Protein AF-V2Y807-F1 (afdb_monomer)

Radius of gyration: 29.98 Å; Cα contacts (8 Å, |Δi|>4): 1123; chains: 1; bounding box: 80×69×107 Å

Organism: NCBI:txid592026

Foldseek 3Di:
DDDFQVCCQVPPDAQAWDWDADPVRAIFIWGWHAFDKDFDPLFLVLLLQVQVLLQLVLQVVLPFAAVQFDSDSPAGFEGEITHPPPPPDDGIDIFGPPQWKAFPPQQWIDGDPGPVRDDQADPPPRPGGIHDLQKKFADLQGDIGGFDADDDPPWPTWGHDCVVDVFWIWTDDPPDIDTDGTWDQGPPPRHITDMDGSNDCQRKFFDKDKAFGLNDPLLSLLVVLDLLSLLLLVLVVLVVADPVNVVVCSVVVCVLSDPCLDLVNQLVVQLVVLVVCCVVVVDDPVCSVVSSVVSSVVVVVPSRHSVSSNVSSCVLCVVVCVVPVVVVSVLSVVLSSLSSRVVCQVCAPHPVQKDWLVLLLVLQCVVVVDVDPVLLVVLCVLQQFPTKMKGAFTKMKMWGFFIWHNDDAQNPDPHHRHTGGADADPVDRHTYIYIDIAG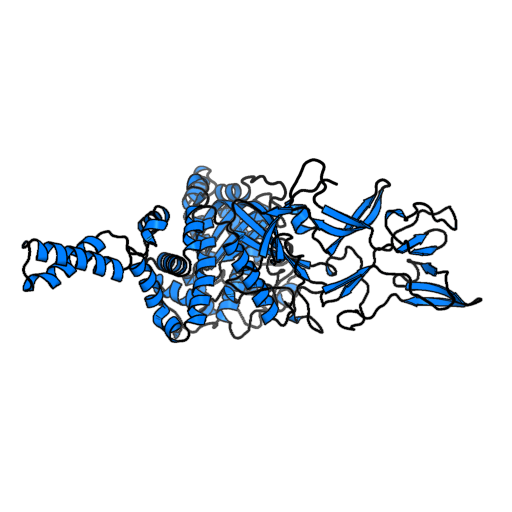WMKMKTQGHLLLLLVQCCVLVVDDPVLDFDSVDPSRSLSSLSVLARVSSDHLHDQDDPVSSSNLLLVQLLLLLLLLLLCLLCVQLVHHSQQKAWDASSSRSMIMIIGNPSPRDYPCSNVVSSNHPVSVSSVCSLPVQQDFPPPPVLVPDPQSDDPRHRDTDCSRYSSSPPSYHSLQADQDPPPPSSRHHSSRD

Solvent-accessible surface area (backbone atoms only — not comparable to full-atom values): 34675 Å² total; per-residue (Å²): 136,91,76,56,70,60,56,35,62,77,70,62,44,68,78,32,46,42,72,48,65,47,101,85,68,46,78,43,43,24,29,25,71,44,69,43,62,35,77,56,76,96,66,58,61,70,64,54,45,53,53,48,46,49,55,53,51,48,43,38,74,50,57,22,39,49,89,72,62,57,79,54,84,87,77,59,37,64,42,56,22,25,75,50,76,48,88,96,50,76,36,72,42,64,44,62,36,35,49,25,29,28,19,82,73,78,20,42,43,47,73,47,92,48,62,88,68,60,62,65,53,28,89,84,80,67,74,29,57,47,41,65,46,59,37,21,36,48,31,40,65,49,51,67,46,58,51,69,83,81,89,50,93,98,57,92,60,41,31,42,46,67,89,83,44,75,61,36,36,34,34,68,63,88,90,45,80,45,82,46,71,67,71,50,61,38,89,87,80,61,47,78,32,56,71,43,52,39,72,39,67,44,53,50,42,76,42,64,47,75,45,63,48,66,80,48,72,44,61,46,56,40,53,70,62,39,69,60,40,30,30,34,52,47,16,35,76,65,63,70,38,51,72,69,58,48,48,54,42,50,78,36,47,71,64,44,72,31,76,67,50,36,70,72,39,35,45,51,52,21,43,53,51,38,53,48,36,41,74,69,68,78,48,53,81,93,44,40,67,60,44,25,54,48,44,33,46,61,62,55,68,53,90,55,52,54,60,62,34,31,47,48,32,49,63,76,43,41,64,53,39,71,75,36,56,69,60,36,52,53,48,44,52,50,54,26,52,54,50,51,43,53,50,46,54,76,60,20,80,49,78,88,31,51,44,46,52,65,58,28,47,54,46,20,44,75,71,64,76,42,94,55,72,59,67,47,51,56,49,23,65,44,68,34,43,68,44,49,34,26,26,33,64,41,42,37,35,39,29,34,48,32,30,24,15,70,54,90,36,29,74,80,41,98,58,59,25,20,50,36,53,42,64,58,42,96,91,43,97,20,29,34,19,44,40,37,83,41,68,22,36,28,39,42,35,34,41,32,62,66,57,50,54,53,48,35,39,76,59,64,71,42,56,81,88,72,55,58,55,85,89,37,68,59,45,43,54,52,49,36,65,74,58,29,62,56,82,75,66,56,74,48,77,76,75,56,78,90,42,51,62,32,44,53,54,46,21,33,54,50,31,48,48,33,42,49,39,50,47,43,17,74,67,34,76,44,58,44,73,33,30,31,66,48,75,40,63,59,73,40,28,40,34,41,30,49,57,57,93,83,74,61,71,81,54,38,63,50,49,31,43,39,66,42,40,62,59,49,55,54,45,41,69,56,63,62,70,64,45,92,53,60,63,66,31,57,77,35,98,47,32,58,40,81,76,59,54,48,70,45,64,90,21,34,86,43,64,77,52,74,39,26,47,51,42,47,36,58,46,97,77,45,91,79,67,44,70,4,58,53,72,109

Mean predicted aligned error: 9.25 Å

Secondary structure (DSSP, 8-state):
----HHHHHHH--TT-EEEEE-TTS-EEEEEEEEE-EEEPPSS-HHHHHHHHHHHHHHHHHTT-B-TT----TTT--EEEEEE---TTS-SEEEEE---EEE-TTT-BEEE-SSGGG--SB-TTTSSSBPEE--EEEE-TTS-EEE------TT----B--TTT-TTEEEEEETTEEEEEE--EE-TTT-PEEPPEETT-GGG-EEEEEEEE---SHHHHHHHTT-HHHHHHHHHHHTTSS-HHHHHHHHHTHHHHTSTTSSHHHHHHHHHHHHHHHHHTTSS-GGGHHHHHHHHHHHHHSSS--THHHHHHHHHHTHHHHHH-HHHHHHHHHHHHHHHHHHHHHHTTTSGGGEEEHHHHHHHHHHHTS-S-THHHHHHHHHHTEEEEEEEEEEEEEEEEEEEESS-S-GGG-SS--B-EEPPBPTTSSSEEEEEEEEEEEEEEEEE-HHHHHHHHHHTTSS-GGGPPPTT-HHHHHHHHHHH--GGG--SSSPPPGGGHHHHHHHHHHHHHHHHHHHHHHHHHSS-GGGEEEEEETTTTEEEEEE--TTS---SHHHHHHHHHHHHHHHHHHHHTT--TTTTTTTTSTT---TTTT---TTT-TTTT-S--GGGTS--TT-TT-PPPGGG-

Sequence (632 aa):
MKRSKSQAVYKILPGMWISDKDSHGNNVTAQVTSWNYKPMEGIYANFIESEIKRQVRLFSMHGGDIGDYNLDDEKGGFSVVESACRPGIPDIIAELSPLMYYCPECHRATQFQNGKAVLQTCPICKKGRLKQLQLVYPCECGYASPIFIPKVRGVNEYYYYPVEKQYGVFYYQGKNRVFKEFGIKCPNCGQMVQRDSASAGSNYKAFTANVINLISPELGAFYQKGEPARKIMISKWFGRVSEDNFTKILENIDSAFSKKTTKSAIESEAEKQAKQLLAAGLINEDQLEATIASLSKSSSDNDSSIEQYVNACDELFAKEKNDSEEEYILWVNNFAFNLMQYETVKKSRGAKSIISLKEAIDKQMAVGFIDDESEIYDLHEKLGIANMQASCDVEIIGCSYGYTRKLTDPHNAKKSLKLVAYDKDGDSDKNLAFGTKLETEGILFDIDRVKILKWLVANKIITEEQLPDLDDEEAIKKWFARNVHGDRISTFGEISEDDLIMRNVFMFLHSFSHALIKTAGEMSGLSSNSITELIFVDTCSIFIYSQSNQGQVLGSLSGMVESVYARFLKRIYVDNRECVFDPICVDRDDSVCQGCLVIADSSCKFFNMNLGRKYLYSLELDAENRIGFWEM

Structure (mmCIF, N/CA/C/O backbone):
data_AF-V2Y807-F1
#
_entry.id   AF-V2Y807-F1
#
loop_
_atom_site.group_PDB
_atom_site.id
_atom_site.type_symbol
_atom_site.label_atom_id
_atom_site.label_alt_id
_atom_site.label_comp_id
_atom_site.label_asym_id
_atom_site.label_entity_id
_atom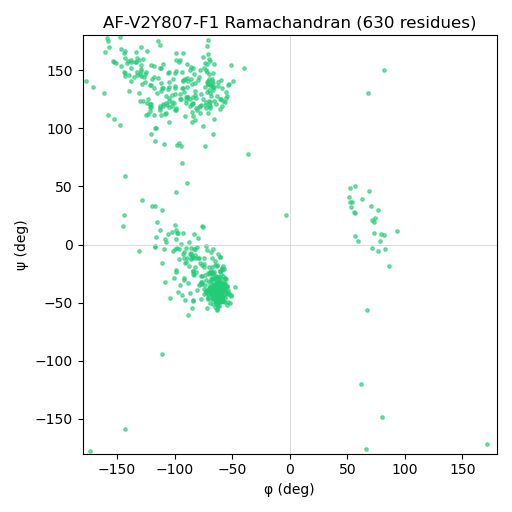_site.label_seq_id
_atom_site.pdbx_PDB_ins_code
_atom_site.Cartn_x
_atom_site.Cartn_y
_atom_site.Cartn_z
_atom_site.occupancy
_atom_site.B_iso_or_equiv
_atom_site.auth_seq_id
_atom_site.auth_comp_id
_atom_site.auth_asym_id
_atom_site.auth_atom_id
_atom_site.pdbx_PDB_model_num
ATOM 1 N N . MET A 1 1 ? 5.439 15.707 -24.205 1.00 69.38 1 MET A N 1
ATOM 2 C CA . MET A 1 1 ? 4.105 15.065 -24.313 1.00 69.38 1 MET A CA 1
ATOM 3 C C . MET A 1 1 ? 3.332 15.358 -23.040 1.00 69.38 1 MET A C 1
ATOM 5 O O . MET A 1 1 ? 3.974 15.472 -22.005 1.00 69.38 1 MET A O 1
ATOM 9 N N . LYS A 1 2 ? 2.005 15.524 -23.096 1.00 77.94 2 LYS A N 1
ATOM 10 C CA . LYS A 1 2 ? 1.189 15.763 -21.893 1.00 77.94 2 LYS A CA 1
ATOM 11 C C . LYS A 1 2 ? 0.723 14.427 -21.303 1.00 77.94 2 LYS A C 1
ATOM 13 O O . LYS A 1 2 ? 0.305 13.545 -22.051 1.00 77.94 2 LYS A O 1
ATOM 18 N N . ARG A 1 3 ? 0.819 14.283 -19.983 1.00 80.94 3 ARG A N 1
ATOM 19 C CA . ARG A 1 3 ? 0.367 13.128 -19.186 1.00 80.94 3 ARG A CA 1
ATOM 20 C C . ARG A 1 3 ? -0.312 13.662 -17.921 1.00 80.94 3 ARG A C 1
ATOM 22 O O . ARG A 1 3 ? -0.046 14.805 -17.550 1.00 80.94 3 ARG A O 1
ATOM 29 N N . SER A 1 4 ? -1.182 12.876 -17.286 1.00 81.50 4 SER A N 1
ATOM 30 C CA . SER A 1 4 ? -1.719 13.261 -15.972 1.00 81.50 4 SER A CA 1
ATOM 31 C C . SER A 1 4 ? -0.655 13.093 -14.881 1.00 81.50 4 SER A C 1
ATOM 33 O O . SER A 1 4 ? 0.275 12.297 -15.040 1.00 81.50 4 SER A O 1
ATOM 35 N N . LYS A 1 5 ? -0.793 13.824 -13.765 1.00 80.50 5 LYS A N 1
ATOM 36 C CA . LYS A 1 5 ? 0.128 13.724 -12.619 1.00 80.50 5 LYS A CA 1
ATOM 37 C C . LYS A 1 5 ? 0.223 12.289 -12.095 1.00 80.50 5 LYS A C 1
ATOM 39 O O . LYS A 1 5 ? 1.319 11.764 -11.933 1.00 80.50 5 LYS A O 1
ATOM 44 N N . SER A 1 6 ? -0.918 11.625 -11.923 1.00 76.25 6 SER A N 1
ATOM 45 C CA . SER A 1 6 ? -0.975 10.240 -11.445 1.00 76.25 6 SER A CA 1
ATOM 46 C C . SER A 1 6 ? -0.278 9.286 -12.419 1.00 76.25 6 SER A C 1
ATOM 48 O O . SER A 1 6 ? 0.553 8.483 -12.009 1.00 76.25 6 SER A O 1
ATOM 50 N N . GLN A 1 7 ? -0.512 9.421 -13.732 1.00 77.56 7 GLN A N 1
ATOM 51 C CA . GLN A 1 7 ? 0.200 8.612 -14.733 1.00 77.56 7 GLN A CA 1
ATOM 52 C C . GLN A 1 7 ? 1.717 8.812 -14.681 1.00 77.56 7 GLN A C 1
ATOM 54 O O . GLN A 1 7 ? 2.456 7.853 -14.897 1.00 77.56 7 GLN A O 1
ATOM 59 N N . ALA A 1 8 ? 2.179 10.036 -14.418 1.00 83.12 8 ALA A N 1
ATOM 60 C CA . ALA A 1 8 ? 3.599 10.320 -14.280 1.00 83.12 8 ALA A CA 1
ATOM 61 C C . ALA A 1 8 ? 4.195 9.572 -13.077 1.00 83.12 8 ALA A C 1
ATOM 63 O O . ALA A 1 8 ? 5.167 8.840 -13.258 1.00 83.12 8 ALA A O 1
ATOM 64 N N . VAL A 1 9 ? 3.574 9.676 -11.896 1.00 81.00 9 VAL A N 1
ATOM 65 C CA . VAL A 1 9 ? 4.063 9.024 -10.666 1.00 81.00 9 VAL A CA 1
ATOM 66 C C . VAL A 1 9 ? 4.039 7.499 -10.785 1.00 81.00 9 VAL A C 1
ATOM 68 O O . VAL A 1 9 ? 4.963 6.850 -10.320 1.00 81.00 9 VAL A O 1
ATOM 71 N N . TYR A 1 10 ? 3.056 6.906 -11.470 1.00 74.75 10 TYR A N 1
ATOM 72 C CA . TYR A 1 10 ? 2.983 5.443 -11.601 1.00 74.75 10 TYR A CA 1
ATOM 73 C C . TYR A 1 10 ? 3.829 4.849 -12.736 1.00 74.75 10 TYR A C 1
ATOM 75 O O . TYR A 1 10 ? 4.154 3.664 -12.690 1.00 74.75 10 TYR A O 1
ATOM 83 N N . LYS A 1 11 ? 4.134 5.607 -13.801 1.00 80.75 11 LYS A N 1
ATOM 84 C CA . LYS A 1 11 ? 4.708 5.030 -15.038 1.00 80.75 11 LYS A CA 1
ATOM 85 C C . LYS A 1 11 ? 5.938 5.743 -15.589 1.00 80.75 11 LYS A C 1
ATOM 87 O O . LYS A 1 11 ? 6.469 5.292 -16.602 1.00 80.75 11 LYS A O 1
ATOM 92 N N . ILE A 1 12 ? 6.348 6.876 -15.020 1.00 89.19 12 ILE A N 1
ATOM 93 C CA . ILE A 1 12 ? 7.383 7.732 -15.615 1.00 89.19 12 ILE A CA 1
ATOM 94 C C . ILE A 1 12 ? 8.274 8.341 -14.524 1.00 89.19 12 ILE A C 1
ATOM 96 O O . ILE A 1 12 ? 8.387 9.555 -14.400 1.00 89.19 12 ILE A O 1
ATOM 100 N N . LEU A 1 13 ? 8.920 7.491 -13.730 1.00 92.31 13 LEU A N 1
ATOM 101 C CA . LEU A 1 13 ? 9.782 7.900 -12.615 1.00 92.31 13 LEU A CA 1
ATOM 102 C C . LEU A 1 13 ? 11.271 7.938 -13.012 1.00 92.31 13 LEU A C 1
ATOM 104 O O . LEU A 1 13 ? 11.667 7.240 -13.952 1.00 92.31 13 LEU A O 1
ATOM 108 N N . PRO A 1 14 ? 12.120 8.710 -12.307 1.00 92.81 14 PRO A N 1
ATOM 109 C CA . PRO A 1 14 ? 13.562 8.735 -12.558 1.00 92.81 14 PRO A CA 1
ATOM 110 C C . PRO A 1 14 ? 14.208 7.340 -12.539 1.00 92.81 14 PRO A C 1
ATOM 112 O O . PRO A 1 14 ? 13.883 6.487 -11.708 1.00 92.81 14 PRO A O 1
ATOM 115 N N . GLY A 1 15 ? 15.119 7.096 -13.485 1.00 91.06 15 GLY A N 1
ATOM 116 C CA . GLY A 1 15 ? 15.817 5.816 -13.654 1.00 91.06 15 GLY A CA 1
ATOM 117 C C . GLY A 1 15 ? 15.048 4.748 -14.448 1.00 91.06 15 GLY A C 1
ATOM 118 O O . GLY A 1 15 ? 15.614 3.678 -14.719 1.00 91.06 15 GLY A O 1
ATOM 119 N N . MET A 1 16 ? 13.799 5.022 -14.843 1.00 93.25 16 MET A N 1
ATOM 120 C CA . MET A 1 16 ? 12.967 4.139 -15.667 1.00 93.25 16 MET A CA 1
ATOM 121 C C . MET A 1 16 ? 13.231 4.347 -17.163 1.00 93.25 16 MET A C 1
ATOM 123 O O . MET A 1 16 ? 13.407 5.475 -17.624 1.00 93.25 16 MET A O 1
ATOM 127 N N . TRP A 1 17 ? 13.208 3.265 -17.945 1.00 93.62 17 TRP A N 1
ATOM 128 C CA . TRP A 1 17 ? 13.125 3.351 -19.404 1.00 93.62 17 TRP A CA 1
ATOM 129 C C . TRP A 1 17 ? 11.662 3.357 -19.835 1.00 93.62 17 TRP A C 1
ATOM 131 O O . TRP A 1 17 ? 10.915 2.417 -19.569 1.00 93.62 17 TRP A O 1
ATOM 141 N N . ILE A 1 18 ? 11.266 4.409 -20.536 1.00 91.50 18 ILE A N 1
ATOM 142 C CA . ILE A 1 18 ? 9.943 4.557 -21.133 1.00 91.50 18 ILE A CA 1
ATOM 143 C C . ILE A 1 18 ? 10.035 4.357 -22.637 1.00 91.50 18 ILE A C 1
ATOM 145 O O . ILE A 1 18 ? 11.045 4.686 -23.256 1.00 91.50 18 ILE A O 1
ATOM 149 N N . SER A 1 19 ? 8.978 3.815 -23.233 1.00 88.06 19 SER A N 1
ATOM 150 C CA . SER A 1 19 ? 8.862 3.697 -24.685 1.00 88.06 19 SER A CA 1
ATOM 151 C C . SER A 1 19 ? 7.675 4.504 -25.176 1.00 88.06 19 SER A C 1
ATOM 153 O O . SER A 1 19 ? 6.594 4.438 -24.596 1.00 88.06 19 SER A O 1
ATOM 155 N N . ASP A 1 20 ? 7.885 5.258 -26.246 1.00 84.75 20 ASP A N 1
ATOM 156 C CA . ASP A 1 20 ? 6.850 6.047 -26.906 1.00 84.75 20 ASP A CA 1
ATOM 157 C C . ASP A 1 20 ? 7.120 6.111 -28.414 1.00 84.75 20 ASP A C 1
ATOM 159 O O . ASP A 1 20 ? 8.103 5.548 -28.903 1.00 84.75 20 ASP A O 1
ATOM 163 N N . LYS A 1 21 ? 6.248 6.776 -29.170 1.00 83.50 21 LYS A N 1
ATOM 164 C CA . LYS A 1 21 ? 6.464 7.022 -30.595 1.00 83.50 21 LYS A CA 1
ATOM 165 C C . LYS A 1 21 ? 7.144 8.366 -30.825 1.00 83.50 21 LYS A C 1
ATOM 167 O O . LYS A 1 21 ? 6.746 9.379 -30.253 1.00 83.50 21 LYS A O 1
ATOM 172 N N . ASP A 1 22 ? 8.154 8.388 -31.690 1.00 77.94 22 ASP A N 1
ATOM 173 C CA . ASP A 1 22 ? 8.722 9.644 -32.181 1.00 77.94 22 ASP A CA 1
ATOM 174 C C . ASP A 1 22 ? 7.752 10.373 -33.134 1.00 77.94 22 ASP A C 1
ATOM 176 O O . ASP A 1 22 ? 6.687 9.865 -33.497 1.00 77.94 22 ASP A O 1
ATOM 180 N N . SER A 1 23 ? 8.131 11.574 -33.582 1.00 73.06 23 SER A N 1
ATOM 181 C CA . SER A 1 23 ? 7.349 12.377 -34.537 1.00 73.06 23 SER A CA 1
ATOM 182 C C . SER A 1 23 ? 7.114 11.699 -35.894 1.00 73.06 23 SER A C 1
ATOM 184 O O . SER A 1 23 ? 6.304 12.180 -36.682 1.00 73.06 23 SER A O 1
ATOM 186 N N . HIS A 1 24 ? 7.794 10.586 -36.168 1.00 70.81 24 HIS A N 1
ATOM 187 C CA . HIS A 1 24 ? 7.682 9.802 -37.393 1.00 70.81 24 HIS A CA 1
ATOM 188 C C . HIS A 1 24 ? 6.952 8.466 -37.164 1.00 70.81 24 HIS A C 1
ATOM 190 O O . HIS A 1 24 ? 6.856 7.658 -38.090 1.00 70.81 24 HIS A O 1
ATOM 196 N N . GLY A 1 25 ? 6.430 8.232 -35.953 1.00 73.31 25 GLY A N 1
ATOM 197 C CA . GLY A 1 25 ? 5.676 7.039 -35.579 1.00 73.31 25 GLY A CA 1
ATOM 198 C C . GLY A 1 25 ? 6.527 5.818 -35.215 1.00 73.31 25 GLY A C 1
ATOM 199 O O . GLY A 1 25 ? 5.959 4.739 -35.031 1.00 73.31 25 GLY A O 1
ATOM 200 N N . ASN A 1 26 ? 7.854 5.951 -35.105 1.00 76.31 26 ASN A N 1
ATOM 201 C CA . ASN A 1 26 ? 8.734 4.856 -34.696 1.00 76.31 26 ASN A CA 1
ATOM 202 C C . ASN A 1 26 ? 8.707 4.687 -33.180 1.00 76.31 26 ASN A C 1
ATOM 204 O O . ASN A 1 26 ? 8.746 5.674 -32.453 1.00 76.31 26 ASN A O 1
ATOM 208 N N . ASN A 1 27 ? 8.738 3.443 -32.704 1.00 83.31 27 ASN A N 1
ATOM 209 C CA . ASN A 1 27 ? 8.919 3.178 -31.281 1.00 83.31 27 ASN A CA 1
ATOM 210 C C . ASN A 1 27 ? 10.347 3.544 -30.868 1.00 83.31 27 ASN A C 1
ATOM 212 O O . ASN A 1 27 ? 11.317 2.997 -31.398 1.00 83.31 27 ASN A O 1
ATOM 216 N N . VAL A 1 28 ? 10.455 4.441 -29.899 1.00 88.69 28 VAL A N 1
ATOM 217 C CA . VAL A 1 28 ? 11.705 4.928 -29.336 1.00 88.69 28 VAL A CA 1
ATOM 218 C C . VAL A 1 28 ? 11.645 4.799 -27.821 1.00 88.69 28 VAL A C 1
ATOM 220 O O . VAL A 1 28 ? 10.627 5.074 -27.192 1.00 88.69 28 VAL A O 1
ATOM 223 N N . THR A 1 29 ? 12.753 4.365 -27.240 1.00 92.88 29 THR A N 1
ATOM 224 C CA . THR A 1 29 ? 12.958 4.254 -25.805 1.00 92.88 29 THR A CA 1
ATOM 225 C C . THR A 1 29 ? 13.858 5.388 -25.326 1.00 92.88 29 THR A C 1
ATOM 227 O O . THR A 1 29 ? 14.891 5.693 -25.937 1.00 92.88 29 THR A O 1
ATOM 230 N N . ALA A 1 30 ? 13.461 6.000 -24.217 1.00 92.75 30 ALA A N 1
ATOM 231 C CA . ALA A 1 30 ? 14.226 6.998 -23.494 1.00 92.75 30 ALA A CA 1
ATOM 232 C C . ALA A 1 30 ? 14.302 6.615 -22.014 1.00 92.75 30 ALA A C 1
ATOM 234 O O . ALA A 1 30 ? 13.381 5.999 -21.482 1.00 92.75 30 ALA A O 1
ATOM 235 N N . GLN A 1 31 ? 15.390 6.982 -21.350 1.00 94.00 31 GLN A N 1
ATOM 236 C CA . GLN A 1 31 ? 15.526 6.848 -19.907 1.00 94.00 31 GLN A CA 1
ATOM 237 C C . GLN A 1 31 ? 15.147 8.170 -19.248 1.00 94.00 31 GLN A C 1
ATOM 239 O O . GLN A 1 31 ? 15.650 9.220 -19.646 1.00 94.00 31 GLN A O 1
ATOM 244 N N . VAL A 1 32 ? 14.265 8.123 -18.254 1.00 94.06 32 VAL A N 1
ATOM 245 C CA . VAL A 1 32 ? 13.906 9.292 -17.447 1.00 94.06 32 VAL A CA 1
ATOM 246 C C . VAL A 1 32 ? 15.098 9.647 -16.566 1.00 94.06 32 VAL A C 1
ATOM 248 O O . VAL A 1 32 ? 15.546 8.821 -15.768 1.00 94.06 32 VAL A O 1
ATOM 251 N N . THR A 1 33 ? 15.621 10.858 -16.726 1.00 91.69 33 THR A N 1
ATOM 252 C CA . THR A 1 33 ? 16.798 11.336 -15.994 1.00 91.69 33 THR A CA 1
ATOM 253 C C . THR A 1 33 ? 16.401 12.092 -14.741 1.00 91.69 33 THR A C 1
ATOM 255 O O . THR A 1 33 ? 16.998 11.878 -13.698 1.00 91.69 33 THR A O 1
ATOM 258 N N . SER A 1 34 ? 15.394 12.960 -14.830 1.00 89.88 34 SER A N 1
ATOM 259 C CA . SER A 1 34 ? 14.977 13.789 -13.702 1.00 89.88 34 SER A CA 1
ATOM 260 C C . SER A 1 34 ? 13.560 14.321 -13.871 1.00 89.88 34 SER A C 1
ATOM 262 O O . SER A 1 34 ? 12.969 14.282 -14.958 1.00 89.88 34 SER A O 1
ATOM 264 N N . TRP A 1 35 ? 13.020 14.821 -12.763 1.00 91.38 35 TRP A N 1
ATOM 265 C CA . TRP A 1 35 ? 11.766 15.556 -12.704 1.00 91.38 35 TRP A CA 1
ATOM 266 C C . TRP A 1 35 ? 12.020 17.002 -12.287 1.00 91.38 35 TRP A C 1
ATOM 268 O O . TRP A 1 35 ? 12.834 17.259 -11.406 1.00 91.38 35 TRP A O 1
ATOM 278 N N . ASN A 1 36 ? 11.265 17.935 -12.858 1.00 91.69 36 ASN A N 1
ATOM 279 C CA . ASN A 1 36 ? 11.035 19.233 -12.245 1.00 91.69 36 ASN A CA 1
ATOM 280 C C . ASN A 1 36 ? 9.875 19.095 -11.260 1.00 91.69 36 ASN A C 1
ATOM 282 O O . ASN A 1 36 ? 8.756 18.726 -11.630 1.00 91.69 36 ASN A O 1
ATOM 286 N N . TYR A 1 37 ? 10.154 19.398 -9.999 1.00 92.62 37 TYR A N 1
ATOM 287 C CA . TYR A 1 37 ? 9.235 19.167 -8.897 1.00 92.62 37 TYR A CA 1
ATOM 288 C C . TYR A 1 37 ? 9.057 20.420 -8.035 1.00 92.62 37 TYR A C 1
ATOM 290 O O . TYR A 1 37 ? 9.745 21.432 -8.200 1.00 92.62 37 TYR A O 1
ATOM 298 N N . LYS A 1 38 ? 8.083 20.357 -7.134 1.00 92.88 38 LYS A N 1
ATOM 299 C CA . LYS A 1 38 ? 7.888 21.299 -6.029 1.00 92.88 38 LYS A CA 1
ATOM 300 C C . LYS A 1 38 ? 7.445 20.518 -4.783 1.00 92.88 38 LYS A C 1
ATOM 302 O O . LYS A 1 38 ? 6.907 19.419 -4.951 1.00 92.88 38 LYS A O 1
ATOM 307 N N . PRO A 1 39 ? 7.629 21.053 -3.566 1.00 92.81 39 PRO A N 1
ATOM 308 C CA . PRO A 1 39 ? 7.060 20.449 -2.365 1.00 92.81 39 PRO A CA 1
ATOM 309 C C . PRO A 1 39 ? 5.552 20.234 -2.522 1.00 92.81 39 PRO A C 1
ATOM 311 O O . PRO A 1 39 ? 4.854 21.093 -3.067 1.00 92.81 39 PRO A O 1
ATOM 314 N N . MET A 1 40 ? 5.055 19.078 -2.085 1.00 91.38 40 MET A N 1
ATOM 315 C CA . MET A 1 40 ? 3.618 18.823 -2.069 1.00 91.38 40 MET A CA 1
ATOM 316 C C . MET A 1 40 ? 2.983 19.561 -0.882 1.00 91.38 40 MET A C 1
ATOM 318 O O . MET A 1 40 ? 3.443 19.448 0.251 1.00 91.38 40 MET A O 1
ATOM 322 N N . GLU A 1 41 ? 1.916 20.312 -1.145 1.00 89.38 41 GLU A N 1
ATOM 323 C CA . GLU A 1 41 ? 1.206 21.107 -0.137 1.00 89.38 41 GL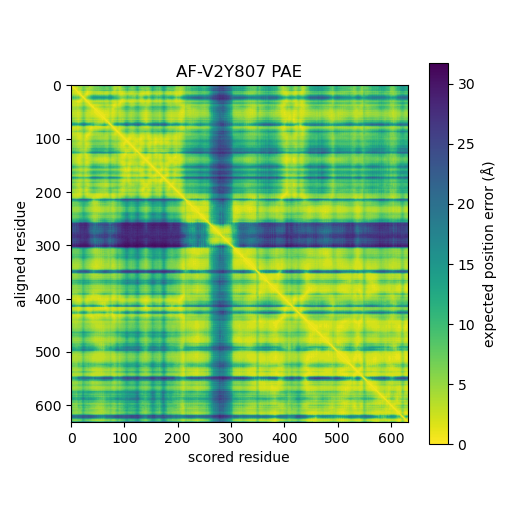U A CA 1
ATOM 324 C C . GLU A 1 41 ? -0.050 20.391 0.383 1.00 89.38 41 GLU A C 1
ATOM 326 O O . GLU A 1 41 ? -0.610 19.503 -0.270 1.00 89.38 41 GLU A O 1
ATOM 331 N N . GLY A 1 42 ? -0.517 20.798 1.568 1.00 84.44 42 GLY A N 1
ATOM 332 C CA . GLY A 1 42 ? -1.725 20.248 2.189 1.00 84.44 42 GLY A CA 1
ATOM 333 C C . GLY A 1 42 ? -1.600 18.758 2.507 1.00 84.44 42 GLY A C 1
ATOM 334 O O . GLY A 1 42 ? -2.528 17.998 2.239 1.00 84.44 42 GLY A O 1
ATOM 335 N N . ILE A 1 43 ? -0.428 18.331 2.976 1.00 87.06 43 ILE A N 1
ATOM 336 C CA . ILE A 1 43 ? -0.150 16.966 3.427 1.00 87.06 43 ILE A CA 1
ATOM 337 C C . ILE A 1 43 ? 0.581 16.999 4.763 1.00 87.06 43 ILE A C 1
ATOM 339 O O . ILE A 1 43 ? 1.299 17.951 5.077 1.00 87.06 43 ILE A O 1
ATOM 343 N N . TYR A 1 44 ? 0.478 15.905 5.506 1.00 85.38 44 TYR A N 1
ATOM 344 C CA . TYR A 1 44 ? 1.282 15.677 6.700 1.00 85.38 44 TYR A CA 1
ATOM 345 C C . TYR A 1 44 ? 2.518 14.858 6.341 1.00 85.38 44 TYR A C 1
ATOM 347 O O . TYR A 1 44 ? 2.529 13.636 6.465 1.00 85.38 44 TYR A O 1
ATOM 355 N N . ALA A 1 45 ? 3.569 15.542 5.877 1.00 84.06 45 ALA A N 1
ATOM 356 C CA . ALA A 1 45 ? 4.788 14.899 5.378 1.00 84.06 45 ALA A CA 1
ATOM 357 C C . ALA A 1 45 ? 5.401 13.913 6.388 1.00 84.06 45 ALA A C 1
ATOM 359 O O . ALA A 1 45 ? 5.730 12.799 6.001 1.00 84.06 45 ALA A O 1
ATOM 360 N N . ASN A 1 46 ? 5.456 14.265 7.680 1.00 83.31 46 ASN A N 1
ATOM 361 C CA . ASN A 1 46 ? 5.979 13.374 8.725 1.00 83.31 46 ASN A CA 1
ATOM 362 C C . ASN A 1 46 ? 5.163 12.077 8.860 1.00 83.31 46 ASN A C 1
ATOM 364 O O . ASN A 1 46 ? 5.735 11.025 9.116 1.00 83.31 46 ASN A O 1
ATOM 368 N N . PHE A 1 47 ? 3.839 12.142 8.676 1.00 84.62 47 PHE A N 1
ATOM 369 C CA . PHE A 1 47 ? 2.958 10.972 8.733 1.00 84.62 47 PHE A CA 1
ATOM 370 C C . PHE A 1 47 ? 3.259 10.011 7.575 1.00 84.62 47 PHE A C 1
ATOM 372 O O . PHE A 1 47 ? 3.439 8.815 7.778 1.00 84.62 47 PHE A O 1
ATOM 379 N N . ILE A 1 48 ? 3.411 10.552 6.364 1.00 89.00 48 ILE A N 1
ATOM 380 C CA . ILE A 1 48 ? 3.791 9.782 5.171 1.00 89.00 48 ILE A CA 1
ATOM 381 C C . ILE A 1 48 ? 5.209 9.215 5.315 1.00 89.00 48 ILE A C 1
ATOM 383 O O . ILE A 1 48 ? 5.463 8.066 4.961 1.00 89.00 48 ILE A O 1
ATOM 387 N N . GLU A 1 49 ? 6.132 10.014 5.851 1.00 88.88 49 GLU A N 1
ATOM 388 C CA . GLU A 1 49 ? 7.516 9.615 6.081 1.00 88.88 49 GLU A CA 1
ATOM 389 C C . GLU A 1 49 ? 7.611 8.415 7.029 1.00 88.88 49 GLU A C 1
ATOM 391 O O . GLU A 1 49 ? 8.375 7.490 6.753 1.00 88.88 49 GLU A O 1
ATOM 396 N N . SER A 1 50 ? 6.814 8.392 8.105 1.00 86.00 50 SER A N 1
ATOM 397 C CA . SER A 1 50 ? 6.756 7.256 9.032 1.00 86.00 50 SER A CA 1
ATOM 398 C C . SER A 1 50 ? 6.392 5.950 8.317 1.00 86.00 50 SER A C 1
ATOM 400 O O . SER A 1 50 ? 7.067 4.942 8.527 1.00 86.00 50 SER A O 1
ATOM 402 N N . GLU A 1 51 ? 5.400 5.965 7.421 1.00 88.56 51 GLU A N 1
ATOM 403 C CA . GLU A 1 51 ? 5.024 4.768 6.656 1.00 88.56 51 GLU A CA 1
ATOM 404 C C . GLU A 1 51 ? 6.101 4.363 5.646 1.00 88.56 51 GLU A C 1
ATOM 406 O O . GLU A 1 51 ? 6.429 3.182 5.538 1.00 88.56 51 GLU A O 1
ATOM 411 N N . ILE A 1 52 ? 6.707 5.323 4.938 1.00 91.81 52 ILE A N 1
ATOM 412 C CA . ILE A 1 52 ? 7.815 5.025 4.019 1.00 91.81 52 ILE A CA 1
ATOM 413 C C . ILE A 1 52 ? 8.964 4.357 4.785 1.00 91.81 52 ILE A C 1
ATOM 415 O O . ILE A 1 52 ? 9.464 3.312 4.369 1.00 91.81 52 ILE A O 1
ATOM 419 N N . LYS A 1 53 ? 9.363 4.917 5.933 1.00 90.31 53 LYS A N 1
ATOM 420 C CA . LYS A 1 53 ? 10.415 4.342 6.779 1.00 90.31 53 LYS A CA 1
ATOM 421 C C . LYS A 1 53 ? 10.056 2.946 7.267 1.00 90.31 53 LYS A C 1
ATOM 423 O O . LYS A 1 53 ? 10.923 2.076 7.238 1.00 90.31 53 LYS A O 1
ATOM 428 N N . ARG A 1 54 ? 8.802 2.704 7.665 1.00 87.88 54 ARG A N 1
ATOM 429 C CA . ARG A 1 54 ? 8.328 1.369 8.058 1.00 87.88 54 ARG A CA 1
ATOM 430 C C . ARG A 1 54 ? 8.517 0.359 6.925 1.00 87.88 54 ARG A C 1
ATOM 432 O O . ARG A 1 54 ? 9.125 -0.684 7.143 1.00 87.88 54 ARG A O 1
ATOM 439 N N . GLN A 1 55 ? 8.099 0.695 5.705 1.00 89.69 55 GLN A N 1
ATOM 440 C CA . GLN A 1 55 ? 8.262 -0.181 4.537 1.00 89.69 55 GLN A CA 1
ATOM 441 C C . GLN A 1 55 ? 9.737 -0.445 4.194 1.00 89.69 55 GLN A C 1
ATOM 443 O O . GLN A 1 55 ? 10.108 -1.571 3.865 1.00 89.69 55 GLN A O 1
ATOM 448 N N . VAL A 1 56 ? 10.606 0.567 4.303 1.00 92.19 56 VAL A N 1
ATOM 449 C CA . VAL A 1 56 ? 12.055 0.396 4.090 1.00 92.19 56 VAL A CA 1
ATOM 450 C C . VAL A 1 56 ? 12.678 -0.488 5.182 1.00 92.19 56 VAL A C 1
ATOM 452 O O . VAL A 1 56 ? 13.508 -1.342 4.871 1.00 92.19 56 VAL A O 1
ATOM 455 N N . ARG A 1 57 ? 12.260 -0.346 6.451 1.00 89.69 57 ARG A N 1
ATOM 456 C CA . ARG A 1 57 ? 12.694 -1.228 7.554 1.00 89.69 57 ARG A CA 1
ATOM 457 C C . ARG A 1 57 ? 12.293 -2.677 7.287 1.00 89.69 57 ARG A C 1
ATOM 459 O O . ARG A 1 57 ? 13.148 -3.551 7.388 1.00 89.69 57 ARG A O 1
ATOM 466 N N . LEU A 1 58 ? 11.052 -2.917 6.859 1.00 88.25 58 LEU A N 1
ATOM 467 C CA . LEU A 1 58 ? 10.586 -4.255 6.482 1.00 88.25 58 LEU A CA 1
ATOM 468 C C . LEU A 1 58 ? 11.417 -4.837 5.333 1.00 88.25 58 LEU A C 1
ATOM 470 O O . LEU A 1 58 ? 11.909 -5.955 5.443 1.00 88.25 58 LEU A O 1
ATOM 474 N N . PHE A 1 59 ? 11.686 -4.065 4.276 1.00 90.75 59 PHE A N 1
ATOM 475 C CA . PHE A 1 59 ? 12.556 -4.517 3.182 1.00 90.75 59 PHE A CA 1
ATOM 476 C C . PHE A 1 59 ? 13.943 -4.970 3.680 1.00 90.75 59 PHE A C 1
ATOM 478 O O . PHE A 1 59 ? 14.459 -5.998 3.241 1.00 90.75 59 PHE A O 1
ATOM 485 N N . SER A 1 60 ? 14.528 -4.235 4.632 1.00 90.69 60 SER A N 1
ATOM 486 C CA . SER A 1 60 ? 15.801 -4.591 5.273 1.00 90.69 60 SER A CA 1
ATOM 487 C C . SER A 1 60 ? 15.703 -5.864 6.121 1.00 90.69 60 SER A C 1
ATOM 489 O O . SER A 1 60 ? 16.559 -6.741 6.016 1.00 90.69 60 SER A O 1
ATOM 491 N N . MET A 1 61 ? 14.634 -6.014 6.913 1.00 87.31 61 MET A N 1
ATOM 492 C CA . MET A 1 61 ? 14.392 -7.208 7.738 1.00 87.31 61 MET A CA 1
ATOM 493 C C . MET A 1 61 ? 14.273 -8.486 6.899 1.00 87.31 61 MET A C 1
ATOM 495 O O . MET A 1 61 ? 14.717 -9.544 7.335 1.00 87.31 61 MET A O 1
ATOM 499 N N . HIS A 1 62 ? 13.761 -8.383 5.670 1.00 86.62 62 HIS A N 1
ATOM 500 C CA . HIS A 1 62 ? 13.718 -9.493 4.712 1.00 86.62 62 HIS A CA 1
ATOM 501 C C . HIS A 1 62 ? 15.057 -9.741 3.978 1.00 86.62 62 HIS A C 1
ATOM 503 O O . HIS A 1 62 ? 15.127 -10.589 3.090 1.00 86.62 62 HIS A O 1
ATOM 509 N N . GLY A 1 63 ? 16.139 -9.042 4.342 1.00 88.94 63 GLY A N 1
ATOM 510 C CA . GLY A 1 63 ? 17.487 -9.231 3.786 1.00 88.94 63 GLY A CA 1
ATOM 511 C C . GLY A 1 63 ? 17.834 -8.319 2.604 1.00 88.94 63 GLY A C 1
ATOM 512 O O . GLY A 1 63 ? 18.834 -8.547 1.914 1.00 88.94 63 GLY A O 1
ATOM 513 N N . GLY A 1 64 ? 17.018 -7.298 2.342 1.00 92.50 64 GLY A N 1
ATOM 514 C CA . GLY A 1 64 ? 17.259 -6.314 1.292 1.00 92.50 64 GLY A CA 1
ATOM 515 C C . GLY A 1 64 ? 18.308 -5.262 1.669 1.00 92.50 64 GLY A C 1
ATOM 516 O O . GLY A 1 64 ? 18.465 -4.900 2.831 1.00 92.50 64 GLY A O 1
ATOM 517 N N . ASP A 1 65 ? 19.026 -4.735 0.675 1.00 94.12 65 ASP A N 1
ATOM 518 C CA . ASP A 1 65 ? 19.941 -3.599 0.850 1.00 94.12 65 ASP A CA 1
ATOM 519 C C . ASP A 1 65 ? 19.186 -2.269 0.754 1.00 94.12 65 ASP A C 1
ATOM 521 O O . ASP A 1 65 ? 18.563 -1.954 -0.265 1.00 94.12 65 ASP A O 1
ATOM 525 N N . ILE A 1 66 ? 19.277 -1.493 1.835 1.00 93.94 66 ILE A N 1
ATOM 526 C CA . ILE A 1 66 ? 18.669 -0.170 2.012 1.00 93.94 66 ILE A CA 1
ATOM 527 C C . ILE A 1 66 ? 19.716 0.942 2.166 1.00 93.94 66 ILE A C 1
ATOM 529 O O . ILE A 1 66 ? 19.401 2.011 2.677 1.00 93.94 66 ILE A O 1
ATOM 533 N N . GLY A 1 67 ? 20.964 0.717 1.742 1.00 90.50 67 GLY A N 1
ATOM 534 C CA . GLY A 1 67 ? 22.092 1.625 1.983 1.00 90.50 67 GLY A CA 1
ATOM 535 C C . GLY A 1 67 ? 21.952 3.039 1.402 1.00 90.50 67 GLY A C 1
ATOM 536 O O . GLY A 1 67 ? 22.752 3.906 1.741 1.00 90.50 67 GLY A O 1
ATOM 537 N N . ASP A 1 68 ? 20.950 3.286 0.553 1.00 88.38 68 ASP A N 1
ATOM 538 C CA . ASP A 1 68 ? 20.631 4.622 0.033 1.00 88.38 68 ASP A CA 1
ATOM 539 C C . ASP A 1 68 ? 19.726 5.445 0.972 1.00 88.38 68 ASP A C 1
ATOM 541 O O . ASP A 1 68 ? 19.559 6.643 0.740 1.00 88.38 68 ASP A O 1
ATOM 545 N N . TYR A 1 69 ? 19.138 4.829 2.005 1.00 90.50 69 TYR A N 1
ATOM 546 C CA . TYR A 1 69 ? 18.133 5.449 2.869 1.00 90.50 69 TYR A CA 1
ATOM 547 C C . TYR A 1 69 ? 18.680 5.847 4.237 1.00 90.50 69 TYR A C 1
ATOM 549 O O . TYR A 1 69 ? 19.389 5.087 4.895 1.00 90.50 69 TYR A O 1
ATOM 557 N N . ASN A 1 70 ? 18.250 7.018 4.710 1.00 84.81 70 ASN A N 1
ATOM 558 C CA . ASN A 1 70 ? 18.406 7.427 6.100 1.00 84.81 70 ASN A CA 1
ATOM 559 C C . ASN A 1 70 ? 17.096 7.197 6.872 1.00 84.81 70 ASN A C 1
ATOM 561 O O . ASN A 1 70 ? 16.076 7.825 6.586 1.00 84.81 70 ASN A O 1
ATOM 565 N N . LEU A 1 71 ? 17.136 6.302 7.860 1.00 83.75 71 LEU A N 1
ATOM 566 C CA . LEU A 1 71 ? 15.981 5.927 8.684 1.00 83.75 71 LEU A CA 1
ATOM 567 C C . LEU A 1 71 ? 15.9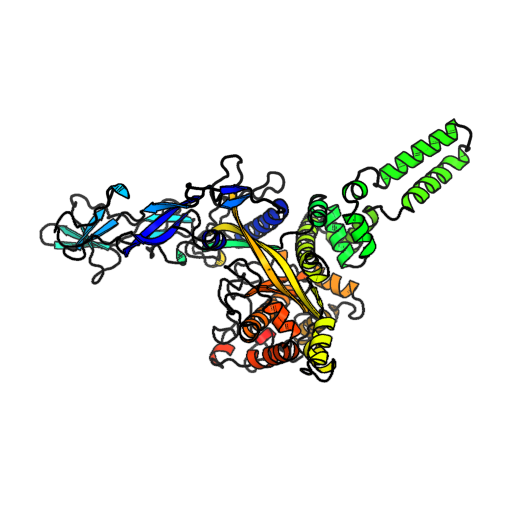80 6.582 10.074 1.00 83.75 71 LEU A C 1
ATOM 569 O O . LEU A 1 71 ? 15.176 6.189 10.918 1.00 83.75 71 LEU A O 1
ATOM 573 N N . ASP A 1 72 ? 16.861 7.561 10.297 1.00 77.88 72 ASP A N 1
ATOM 574 C CA . ASP A 1 72 ? 16.913 8.380 11.509 1.00 77.88 72 ASP A CA 1
ATOM 575 C C . ASP A 1 72 ? 15.625 9.216 11.636 1.00 77.88 72 ASP A C 1
ATOM 577 O O . ASP A 1 72 ? 15.265 9.993 10.739 1.00 77.88 72 ASP A O 1
ATOM 581 N N . ASP A 1 73 ? 14.899 9.020 12.736 1.00 68.50 73 ASP A N 1
ATOM 582 C CA . ASP A 1 73 ? 13.622 9.681 13.009 1.00 68.50 73 ASP A CA 1
ATOM 583 C C . ASP A 1 73 ? 13.764 11.152 13.414 1.00 68.50 73 ASP A C 1
ATOM 585 O O . ASP A 1 73 ? 12.809 11.909 13.253 1.00 68.50 73 ASP A O 1
ATOM 589 N N . GLU A 1 74 ? 14.959 11.604 13.804 1.00 65.19 74 GLU A N 1
ATOM 590 C CA . GLU A 1 74 ? 15.197 12.997 14.200 1.00 65.19 74 GLU A CA 1
ATOM 591 C C . GLU A 1 74 ? 15.569 13.907 13.021 1.00 65.19 74 GLU A C 1
ATOM 593 O O . GLU A 1 74 ? 15.218 15.088 13.000 1.00 65.19 74 GLU A O 1
ATOM 598 N N . LYS A 1 75 ? 16.281 13.380 12.018 1.00 65.38 75 LYS A N 1
ATOM 599 C CA . LYS A 1 75 ? 16.828 14.195 10.909 1.00 65.38 75 LYS A CA 1
ATOM 600 C C . LYS A 1 75 ? 15.887 14.336 9.713 1.00 65.38 75 LYS A C 1
ATOM 602 O O . LYS A 1 75 ? 16.082 15.224 8.881 1.00 65.38 75 LYS A O 1
ATOM 607 N N . GLY A 1 76 ? 14.854 13.498 9.649 1.00 72.06 76 GLY A N 1
ATOM 608 C CA . GLY A 1 76 ? 13.968 13.369 8.497 1.00 72.06 76 GLY A CA 1
ATOM 609 C C . GLY A 1 76 ? 14.687 12.756 7.288 1.00 72.06 76 GLY A C 1
ATOM 610 O O . GLY A 1 76 ? 15.769 13.193 6.905 1.00 72.06 76 GLY A O 1
ATOM 611 N N . GLY A 1 77 ? 14.094 11.739 6.671 1.00 83.81 77 GLY A N 1
ATOM 612 C CA . GLY A 1 77 ? 14.687 10.989 5.561 1.00 83.81 77 GLY A CA 1
ATOM 613 C C . GLY A 1 77 ? 14.193 11.410 4.178 1.00 83.81 77 GLY A C 1
ATOM 614 O O . GLY A 1 77 ? 14.885 11.165 3.191 1.00 83.81 77 GLY A O 1
ATOM 615 N N . PHE A 1 78 ? 13.018 12.050 4.092 1.00 91.62 78 PHE A N 1
ATOM 616 C CA . PHE A 1 78 ? 12.318 12.227 2.819 1.00 91.62 78 PHE A CA 1
ATOM 617 C C . PHE A 1 78 ? 11.756 13.635 2.597 1.00 91.62 78 PHE A C 1
ATOM 619 O O . PHE A 1 78 ? 11.246 14.275 3.516 1.00 91.62 78 PHE A O 1
ATOM 626 N N . SER A 1 79 ? 11.797 14.080 1.342 1.00 92.75 79 SER A N 1
ATOM 627 C CA . SER A 1 79 ? 11.069 15.251 0.841 1.00 92.75 79 SER A CA 1
ATOM 628 C C . SER A 1 79 ? 9.933 14.780 -0.068 1.00 92.75 79 SER A C 1
ATOM 630 O O . SER A 1 79 ? 10.184 14.255 -1.154 1.00 92.75 79 SER A O 1
ATOM 632 N N . VAL A 1 80 ? 8.678 14.963 0.359 1.00 93.06 80 VAL A N 1
ATOM 633 C CA . VAL A 1 80 ? 7.502 14.609 -0.455 1.00 93.06 80 VAL A CA 1
ATOM 634 C C . VAL A 1 80 ? 7.219 15.718 -1.469 1.00 93.06 80 VAL A C 1
ATOM 636 O O . VAL A 1 80 ? 6.923 16.859 -1.106 1.00 93.06 80 VAL A O 1
ATOM 639 N N . VAL A 1 81 ? 7.301 15.380 -2.754 1.00 93.31 81 VAL A N 1
ATOM 640 C CA . VAL A 1 81 ? 7.246 16.339 -3.864 1.00 93.31 81 VAL A CA 1
ATOM 641 C C . VAL A 1 81 ? 6.220 15.935 -4.916 1.00 93.31 81 VAL A C 1
ATOM 643 O O . VAL A 1 81 ? 5.931 14.760 -5.100 1.00 93.31 81 VAL A O 1
ATOM 646 N N . GLU A 1 82 ? 5.694 16.902 -5.659 1.00 92.44 82 GLU A N 1
ATOM 647 C CA . GLU A 1 82 ? 4.841 16.664 -6.826 1.00 92.44 82 GLU A CA 1
ATOM 648 C C . GLU A 1 82 ? 5.407 17.338 -8.084 1.00 92.44 82 GLU A C 1
ATOM 650 O O . GLU A 1 82 ? 6.293 18.192 -8.015 1.00 92.44 82 GLU A O 1
ATOM 655 N N . SER A 1 83 ? 4.877 16.976 -9.255 1.00 90.25 83 SER A N 1
ATOM 656 C CA . SER A 1 83 ? 5.219 17.631 -10.525 1.00 90.25 83 SER A CA 1
ATOM 657 C C . SER A 1 83 ? 4.973 19.145 -10.451 1.00 90.25 83 SER A C 1
ATOM 659 O O . SER A 1 83 ? 3.881 19.574 -10.056 1.00 90.25 83 SER A O 1
ATOM 661 N N . ALA A 1 84 ? 5.947 19.951 -10.879 1.00 90.81 84 ALA A N 1
ATOM 662 C CA . ALA A 1 84 ? 5.877 21.407 -10.762 1.00 90.81 84 ALA A CA 1
ATOM 663 C C . ALA A 1 84 ? 4.803 22.047 -11.662 1.00 90.81 84 ALA A C 1
ATOM 665 O O . ALA A 1 84 ? 4.235 23.076 -11.293 1.00 90.81 84 ALA A O 1
ATOM 666 N N . CYS A 1 85 ? 4.523 21.455 -12.828 1.00 88.81 85 CYS A N 1
ATOM 667 C CA . CYS A 1 85 ? 3.527 21.899 -13.809 1.00 88.81 85 CYS A CA 1
ATOM 668 C C . CYS A 1 85 ? 3.673 23.374 -14.216 1.00 88.81 85 CYS A C 1
ATOM 670 O O . CYS A 1 85 ? 2.685 24.074 -14.454 1.00 88.81 85 CYS A O 1
ATOM 672 N N . ARG A 1 86 ? 4.917 23.859 -14.311 1.00 89.56 86 ARG A N 1
ATOM 673 C CA . ARG A 1 86 ? 5.208 25.246 -14.699 1.00 89.56 86 ARG A CA 1
ATOM 674 C C . ARG A 1 86 ? 4.914 25.448 -16.195 1.00 89.56 86 ARG A C 1
ATOM 676 O O . ARG A 1 86 ? 5.392 24.661 -17.015 1.00 89.56 86 ARG A O 1
ATOM 683 N N . PRO A 1 87 ? 4.172 26.499 -16.595 1.00 87.62 87 PRO A N 1
ATOM 684 C CA . PRO A 1 87 ? 3.849 26.735 -18.000 1.00 87.62 87 PRO A CA 1
ATOM 685 C C . PRO A 1 87 ? 5.097 26.789 -18.891 1.00 87.62 87 PRO A C 1
ATOM 687 O O . PRO A 1 87 ? 6.038 27.528 -18.618 1.00 87.62 87 PRO A O 1
ATOM 690 N N . GLY A 1 88 ? 5.103 25.998 -19.966 1.00 86.19 88 GLY A N 1
ATOM 691 C CA . GLY A 1 88 ? 6.199 25.964 -20.943 1.00 86.19 88 GLY A CA 1
ATOM 692 C C . GLY A 1 88 ? 7.460 25.211 -20.500 1.00 86.19 88 GLY A C 1
ATOM 693 O O . GLY A 1 88 ? 8.347 25.015 -21.328 1.00 86.19 88 GLY A O 1
ATOM 694 N N . ILE A 1 89 ? 7.533 24.740 -19.251 1.00 89.38 89 ILE A N 1
ATOM 695 C CA . ILE A 1 89 ? 8.660 23.954 -18.740 1.00 89.38 89 ILE A CA 1
ATOM 696 C C . ILE A 1 89 ? 8.221 22.484 -18.644 1.00 89.38 89 ILE A C 1
ATOM 698 O O . ILE A 1 89 ? 7.212 22.192 -18.005 1.00 89.38 89 ILE A O 1
ATOM 702 N N . PRO A 1 90 ? 8.925 21.539 -19.293 1.00 89.50 90 PRO A N 1
ATOM 703 C CA . PRO A 1 90 ? 8.586 20.124 -19.188 1.00 89.50 90 PRO A CA 1
ATOM 704 C C . PRO A 1 90 ? 8.897 19.602 -17.782 1.00 89.50 90 PRO A C 1
ATOM 706 O O . PRO A 1 90 ? 10.008 19.788 -17.301 1.00 89.50 90 PRO A O 1
ATOM 709 N N . ASP A 1 91 ? 7.952 18.910 -17.144 1.00 90.31 91 ASP A N 1
ATOM 710 C CA . ASP A 1 91 ? 8.193 18.319 -15.820 1.00 90.31 91 ASP A CA 1
ATOM 711 C C . ASP A 1 91 ? 9.099 17.088 -15.881 1.00 90.31 91 ASP A C 1
ATOM 713 O O . ASP A 1 91 ? 9.898 16.869 -14.987 1.00 90.31 91 ASP A O 1
ATOM 717 N N . ILE A 1 92 ? 9.003 16.288 -16.941 1.00 91.25 92 ILE A N 1
ATOM 718 C CA . ILE A 1 92 ? 9.753 15.037 -17.072 1.00 91.25 92 ILE A CA 1
ATOM 719 C C . ILE A 1 92 ? 10.847 15.228 -18.110 1.00 91.25 92 ILE A C 1
ATOM 721 O O . ILE A 1 92 ? 10.562 15.520 -19.277 1.00 91.25 92 ILE A O 1
ATOM 725 N N . ILE A 1 93 ? 12.089 15.017 -17.688 1.00 91.94 93 ILE A N 1
ATOM 726 C CA . ILE A 1 93 ? 13.265 15.078 -18.548 1.00 91.94 93 ILE A CA 1
ATOM 727 C C . ILE A 1 93 ? 13.724 13.644 -18.806 1.00 91.94 93 ILE A C 1
ATOM 729 O O . ILE A 1 93 ? 13.906 12.853 -17.881 1.00 91.94 93 ILE A O 1
ATOM 733 N N . ALA A 1 94 ? 13.857 13.291 -20.083 1.00 92.12 94 ALA A N 1
ATOM 734 C CA . ALA A 1 94 ? 14.281 11.967 -20.509 1.00 92.12 94 ALA A CA 1
ATOM 735 C C . ALA A 1 94 ? 15.247 12.065 -21.688 1.00 92.12 94 ALA A C 1
ATOM 737 O O . ALA A 1 94 ? 15.103 12.923 -22.563 1.00 92.12 94 ALA A O 1
ATOM 738 N N . GLU A 1 95 ? 16.202 11.144 -21.734 1.00 92.94 95 GLU A N 1
ATOM 739 C CA . GLU A 1 95 ? 17.229 11.079 -22.768 1.00 92.94 95 GLU A CA 1
ATOM 740 C C . GLU A 1 95 ? 17.137 9.778 -23.561 1.00 92.94 95 GLU A C 1
ATOM 742 O O . GLU A 1 95 ? 16.838 8.713 -23.020 1.00 92.94 95 GLU A O 1
ATOM 747 N N . LEU A 1 96 ? 17.412 9.849 -24.867 1.00 93.25 96 LEU A N 1
ATOM 748 C CA . LEU A 1 96 ? 17.402 8.672 -25.737 1.00 93.25 96 LEU A CA 1
ATOM 749 C C . LEU A 1 96 ? 18.398 7.620 -25.244 1.00 93.25 96 LEU A C 1
ATOM 751 O O . LEU A 1 96 ? 19.604 7.855 -25.206 1.00 93.25 96 LEU A O 1
ATOM 755 N N . SER A 1 97 ? 17.880 6.443 -24.909 1.00 93.75 97 SER A N 1
ATOM 756 C CA . SER A 1 97 ? 18.651 5.338 -24.350 1.00 93.75 97 SER A CA 1
ATOM 757 C C . SER A 1 97 ? 17.855 4.044 -24.537 1.00 93.75 97 SER A C 1
ATOM 759 O O . SER A 1 97 ? 16.675 4.023 -24.182 1.00 93.75 97 SER A O 1
ATOM 761 N N . PRO A 1 98 ? 18.443 2.960 -25.077 1.00 94.69 98 PRO A N 1
ATOM 762 C CA . PRO A 1 98 ? 19.827 2.808 -25.555 1.00 94.69 98 PRO A CA 1
ATOM 763 C C . PRO A 1 98 ? 20.164 3.580 -26.843 1.00 94.69 98 PRO A C 1
ATOM 765 O O . PRO A 1 98 ? 19.291 3.887 -27.647 1.00 94.69 98 PRO A O 1
ATOM 768 N N . LEU A 1 99 ? 21.453 3.833 -27.092 1.00 95.12 99 LEU A N 1
ATOM 769 C CA . LEU A 1 99 ? 21.944 4.514 -28.308 1.00 95.12 99 LEU A CA 1
ATOM 770 C C . LEU A 1 99 ? 22.478 3.559 -29.390 1.00 95.12 99 LEU A C 1
ATOM 772 O O . LEU A 1 99 ? 23.121 3.989 -30.351 1.00 95.12 99 LEU A O 1
ATOM 776 N N . MET A 1 100 ? 22.216 2.262 -29.243 1.00 94.31 100 MET A N 1
ATOM 777 C CA . MET A 1 100 ? 22.535 1.253 -30.245 1.00 94.31 100 MET A CA 1
ATOM 778 C C . MET A 1 100 ? 21.356 1.080 -31.205 1.00 94.31 100 MET A C 1
ATOM 780 O O . MET A 1 100 ? 20.229 0.835 -30.783 1.00 94.31 100 MET A O 1
ATOM 784 N N . TYR A 1 101 ? 21.621 1.193 -32.503 1.00 94.25 101 TYR A N 1
ATOM 785 C CA . TYR A 1 101 ? 20.636 1.058 -33.574 1.00 94.25 101 TYR A CA 1
ATOM 786 C C . TYR A 1 101 ? 21.108 0.035 -34.602 1.00 94.25 101 TYR A C 1
ATOM 788 O O . TYR A 1 101 ? 22.303 -0.238 -34.717 1.00 94.25 101 TYR A O 1
ATOM 796 N N . TYR A 1 102 ? 20.183 -0.503 -35.391 1.00 94.06 102 TYR A N 1
ATOM 797 C CA . TYR A 1 102 ? 20.505 -1.362 -36.523 1.00 94.06 102 TYR A CA 1
ATOM 798 C C . TYR A 1 102 ? 19.654 -1.040 -37.749 1.00 94.06 102 TYR A C 1
ATOM 800 O O . TYR A 1 102 ? 18.528 -0.552 -37.647 1.00 94.06 102 TYR A O 1
ATOM 808 N N . CYS A 1 103 ? 20.198 -1.310 -38.933 1.00 94.06 103 CYS A N 1
ATOM 809 C CA . CYS A 1 103 ? 19.459 -1.188 -40.183 1.00 94.06 103 CYS A CA 1
ATOM 810 C C . CYS A 1 103 ? 18.731 -2.503 -40.509 1.00 94.06 103 CYS A C 1
ATOM 812 O O . CYS A 1 103 ? 19.399 -3.529 -40.586 1.00 94.06 103 CYS A O 1
ATOM 814 N N . PRO A 1 104 ? 17.413 -2.507 -40.766 1.00 92.00 104 PRO A N 1
ATOM 815 C CA . PRO A 1 104 ? 16.694 -3.711 -41.190 1.00 92.00 104 PRO A CA 1
ATOM 816 C C . PRO A 1 104 ? 17.153 -4.273 -42.542 1.00 92.00 104 PRO A C 1
ATOM 818 O O . PRO A 1 104 ? 17.052 -5.472 -42.747 1.00 92.00 104 PRO A O 1
ATOM 821 N N . GLU A 1 105 ? 17.668 -3.418 -43.433 1.00 92.81 105 GLU A N 1
ATOM 822 C CA . GLU A 1 105 ? 18.041 -3.790 -44.807 1.00 92.81 105 GLU A CA 1
ATOM 823 C C . GLU A 1 105 ? 19.446 -4.392 -44.900 1.00 92.81 105 GLU A C 1
ATOM 825 O O . GLU A 1 105 ? 19.657 -5.415 -45.538 1.00 92.81 105 GLU A O 1
ATOM 830 N N . CYS A 1 106 ? 20.443 -3.740 -44.290 1.00 93.19 106 CYS A N 1
ATOM 831 C CA . CYS A 1 106 ? 21.838 -4.195 -44.353 1.00 93.19 106 CYS A CA 1
ATOM 832 C C . CYS A 1 106 ? 22.349 -4.790 -43.038 1.00 93.19 106 CYS A C 1
ATOM 834 O O . CYS A 1 106 ? 23.532 -5.106 -42.926 1.00 93.19 106 CYS A O 1
ATOM 836 N N . HIS A 1 107 ? 21.490 -4.876 -42.020 1.00 94.25 107 HIS A N 1
ATOM 837 C CA . HIS A 1 107 ? 21.781 -5.413 -40.686 1.00 94.25 107 HIS A CA 1
ATOM 838 C C . HIS A 1 107 ? 22.900 -4.710 -39.920 1.00 94.25 107 HIS A C 1
ATOM 840 O O . HIS A 1 107 ? 23.223 -5.113 -38.807 1.00 94.25 107 HIS A O 1
ATOM 846 N N . ARG A 1 108 ? 23.488 -3.636 -40.459 1.00 94.06 108 ARG A N 1
ATOM 847 C CA . ARG A 1 108 ? 24.574 -2.914 -39.799 1.00 94.06 108 ARG A CA 1
ATOM 848 C C . ARG A 1 108 ? 24.106 -2.369 -38.456 1.00 94.06 108 ARG A C 1
ATOM 850 O O . ARG A 1 108 ? 23.133 -1.619 -38.414 1.00 94.06 108 ARG A O 1
ATOM 857 N N . ALA A 1 109 ? 24.832 -2.711 -37.397 1.00 94.81 109 ALA A N 1
ATOM 858 C CA . ALA A 1 109 ? 24.667 -2.137 -36.073 1.00 94.81 109 ALA A CA 1
ATOM 859 C C . ALA A 1 109 ? 25.534 -0.877 -35.927 1.00 94.81 109 ALA A C 1
ATOM 861 O O . ALA A 1 109 ? 26.657 -0.812 -36.427 1.00 94.81 109 ALA A O 1
ATOM 862 N N . THR A 1 110 ? 25.011 0.152 -35.269 1.00 93.69 110 THR A N 1
ATOM 863 C CA . THR A 1 110 ? 25.676 1.446 -35.076 1.00 93.69 110 THR A CA 1
ATOM 864 C C . THR A 1 110 ? 25.419 1.949 -33.662 1.00 93.69 110 THR A C 1
ATOM 866 O O . THR A 1 110 ? 24.286 1.929 -33.191 1.00 93.69 110 THR A O 1
ATOM 869 N N . GLN A 1 111 ? 26.479 2.391 -32.987 1.00 94.12 111 GLN A N 1
ATOM 870 C CA . GLN A 1 111 ? 26.416 3.023 -31.673 1.00 94.12 111 GLN A CA 1
ATOM 871 C C . GLN A 1 111 ? 26.555 4.535 -31.853 1.00 94.12 111 GLN A C 1
ATOM 873 O O . GLN A 1 111 ? 27.584 4.999 -32.346 1.00 94.12 111 GLN A O 1
ATOM 878 N N . PHE A 1 112 ? 25.547 5.300 -31.443 1.00 94.25 112 PHE A N 1
ATOM 879 C CA . PHE A 1 112 ? 25.618 6.760 -31.441 1.00 94.25 112 PHE A CA 1
ATOM 880 C C . PHE A 1 112 ? 26.185 7.292 -30.122 1.00 94.25 112 PHE A C 1
ATOM 882 O O . PHE A 1 112 ? 26.095 6.635 -29.084 1.00 94.25 112 PHE A O 1
ATOM 889 N N . GLN A 1 113 ? 26.770 8.492 -30.181 1.00 90.88 113 GLN A N 1
ATOM 890 C CA . GLN A 1 113 ? 27.365 9.160 -29.016 1.00 90.88 113 GLN A CA 1
ATOM 891 C C . GLN A 1 113 ? 26.314 9.825 -28.122 1.00 90.88 113 GLN A C 1
ATOM 893 O O . GLN A 1 113 ? 26.469 9.864 -26.910 1.00 90.88 113 GLN A O 1
ATOM 898 N N . ASN A 1 114 ? 25.248 10.361 -28.719 1.00 92.50 114 ASN A N 1
ATOM 899 C CA . ASN A 1 114 ? 24.134 10.990 -28.014 1.00 92.50 114 ASN A CA 1
ATOM 900 C C . ASN A 1 114 ? 22.874 10.971 -28.891 1.00 92.50 114 ASN A C 1
ATOM 902 O O . ASN A 1 114 ? 22.943 10.686 -30.089 1.00 92.50 114 ASN A O 1
ATOM 906 N N . GLY A 1 115 ? 21.732 11.320 -28.296 1.00 87.56 115 GLY A N 1
ATOM 907 C CA . GLY A 1 115 ? 20.444 11.344 -28.987 1.00 87.56 115 GLY A CA 1
ATOM 908 C C . GLY A 1 115 ? 20.383 12.284 -30.198 1.00 87.56 115 GLY A C 1
ATOM 909 O O . GLY A 1 115 ? 19.735 11.956 -31.187 1.00 87.56 115 GLY A O 1
ATOM 910 N N . LYS A 1 116 ? 21.102 13.417 -30.175 1.00 88.19 116 LYS A N 1
ATOM 911 C CA . LYS A 1 116 ? 21.126 14.383 -31.292 1.00 88.19 116 LYS A CA 1
ATOM 912 C C . LYS A 1 116 ? 21.888 13.857 -32.512 1.00 88.19 116 LYS A C 1
ATOM 914 O O . LYS A 1 116 ? 21.632 14.300 -33.625 1.00 88.19 116 LYS A O 1
ATOM 919 N N . ALA A 1 117 ? 22.820 12.928 -32.305 1.00 91.56 117 ALA A N 1
ATOM 920 C CA . ALA A 1 117 ? 23.607 12.313 -33.369 1.00 91.56 117 ALA A CA 1
ATOM 921 C C . ALA A 1 117 ? 22.873 11.165 -34.084 1.00 91.56 117 ALA A C 1
ATOM 923 O O . ALA A 1 117 ? 23.383 10.654 -35.082 1.00 91.56 117 ALA A O 1
ATOM 924 N N . VAL A 1 118 ? 21.714 10.730 -33.573 1.00 89.31 118 VAL A N 1
ATOM 925 C CA . VAL A 1 118 ? 20.952 9.619 -34.151 1.00 89.31 118 VAL A CA 1
ATOM 926 C C . VAL A 1 118 ? 20.443 10.008 -35.536 1.00 89.31 118 VAL A C 1
ATOM 928 O O . VAL A 1 118 ? 19.736 10.999 -35.714 1.00 89.31 118 VAL A O 1
ATOM 931 N N . LEU A 1 119 ? 20.798 9.195 -36.528 1.00 87.94 119 LEU A N 1
ATOM 932 C CA . LEU A 1 119 ? 20.348 9.363 -37.904 1.00 87.94 119 LEU A CA 1
ATOM 933 C C . LEU A 1 119 ? 19.062 8.568 -38.144 1.00 87.94 119 LEU A C 1
ATOM 935 O O . LEU A 1 119 ? 18.917 7.446 -37.668 1.00 87.94 119 LEU A O 1
ATOM 939 N N . GLN A 1 120 ? 18.148 9.126 -38.935 1.00 83.12 120 GLN A N 1
ATOM 940 C CA . GLN A 1 120 ? 16.904 8.444 -39.312 1.00 83.12 120 GLN A CA 1
ATOM 941 C C . GLN A 1 120 ? 17.148 7.350 -40.358 1.00 83.12 120 GLN A C 1
ATOM 943 O O . GLN A 1 120 ? 16.629 6.237 -40.267 1.00 83.12 120 GLN A O 1
ATOM 948 N N . THR A 1 121 ? 17.985 7.655 -41.348 1.00 88.69 121 THR A N 1
ATOM 949 C CA . THR A 1 121 ? 18.329 6.742 -42.439 1.00 88.69 121 THR A CA 1
ATOM 950 C C . THR A 1 121 ? 19.690 6.117 -42.182 1.00 88.69 121 THR A C 1
ATOM 952 O O . THR A 1 121 ? 20.612 6.779 -41.705 1.00 88.69 121 THR A O 1
ATOM 955 N N . CYS A 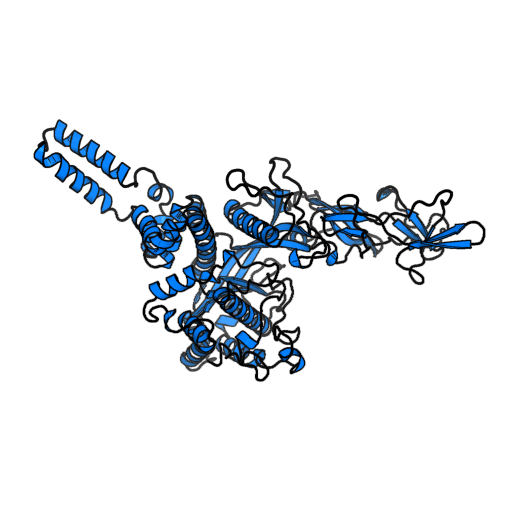1 122 ? 19.837 4.839 -42.529 1.00 89.44 122 CYS A N 1
ATOM 956 C CA . CYS A 1 122 ? 21.107 4.142 -42.411 1.00 89.44 122 CYS A CA 1
ATOM 957 C C . CYS A 1 122 ? 22.210 4.876 -43.197 1.00 89.44 122 CYS A C 1
ATOM 959 O O . CYS A 1 122 ? 22.088 5.009 -44.419 1.00 89.44 122 CYS A O 1
ATOM 961 N N . PRO A 1 123 ? 23.316 5.286 -42.548 1.00 87.38 123 PRO A N 1
ATOM 962 C CA . PRO A 1 123 ? 24.398 6.002 -43.225 1.00 87.38 123 PRO A CA 1
ATOM 963 C C . PRO A 1 123 ? 25.153 5.125 -44.234 1.00 87.38 123 PRO A C 1
ATOM 965 O O . PRO A 1 123 ? 25.819 5.651 -45.121 1.00 87.38 123 PRO A O 1
ATOM 968 N N . ILE A 1 124 ? 25.038 3.797 -44.115 1.00 89.12 124 ILE A N 1
ATOM 969 C CA . ILE A 1 124 ? 25.767 2.832 -44.944 1.00 89.12 124 ILE A CA 1
ATOM 970 C C . ILE A 1 124 ? 24.997 2.497 -46.222 1.00 89.12 124 ILE A C 1
ATOM 972 O O . ILE A 1 124 ? 25.486 2.746 -47.318 1.00 89.12 124 ILE A O 1
ATOM 976 N N . CYS A 1 125 ? 23.787 1.939 -46.107 1.00 91.12 125 CYS A N 1
ATOM 977 C CA . CYS A 1 125 ? 23.026 1.506 -47.284 1.00 91.12 125 CYS A CA 1
ATOM 978 C C . CYS A 1 125 ? 22.103 2.588 -47.851 1.00 91.12 125 CYS A C 1
ATOM 980 O O . CYS A 1 125 ? 21.611 2.423 -48.963 1.00 91.12 125 CYS A O 1
ATOM 982 N N . LYS A 1 126 ? 21.827 3.660 -47.090 1.00 88.25 126 LYS A N 1
ATOM 983 C CA . LYS A 1 126 ? 20.908 4.762 -47.435 1.00 88.25 126 LYS A CA 1
ATOM 984 C C . LYS A 1 126 ? 19.463 4.351 -47.773 1.00 88.25 126 LYS A C 1
ATOM 986 O O . LYS A 1 126 ? 18.682 5.197 -48.190 1.00 88.25 126 LYS A O 1
ATOM 991 N N . LYS A 1 127 ? 19.099 3.077 -47.586 1.00 82.69 127 LYS A N 1
ATOM 992 C CA . LYS A 1 127 ? 17.787 2.508 -47.943 1.00 82.69 127 LYS A CA 1
ATOM 993 C C . LYS A 1 127 ? 16.882 2.295 -46.731 1.00 82.69 127 LYS A C 1
ATOM 995 O O . LYS A 1 127 ? 15.715 2.660 -46.767 1.00 82.69 127 LYS A O 1
ATOM 1000 N N . GLY A 1 128 ? 17.418 1.722 -45.653 1.00 78.38 128 GLY A N 1
ATOM 1001 C CA . GLY A 1 128 ? 16.635 1.372 -44.467 1.00 78.38 128 GLY A CA 1
ATOM 1002 C C . GLY A 1 128 ? 16.627 2.463 -43.400 1.00 78.38 128 GLY A C 1
ATOM 1003 O O . GLY A 1 128 ? 17.670 3.060 -43.116 1.00 78.38 128 GLY A O 1
ATOM 1004 N N . ARG A 1 129 ? 15.474 2.668 -42.754 1.00 87.00 129 ARG A N 1
ATOM 1005 C CA . ARG A 1 129 ? 15.377 3.451 -41.511 1.00 87.00 129 ARG A CA 1
ATOM 1006 C C . ARG A 1 129 ? 16.015 2.688 -40.355 1.00 87.00 129 ARG A C 1
ATOM 1008 O O . ARG A 1 129 ? 15.848 1.473 -40.255 1.00 87.00 129 ARG A O 1
ATOM 1015 N N . LEU A 1 130 ? 16.761 3.382 -39.503 1.00 90.88 130 LEU A N 1
ATOM 1016 C CA . LEU A 1 130 ? 17.413 2.762 -38.353 1.00 90.88 130 LEU A CA 1
ATOM 1017 C C . LEU A 1 130 ? 16.385 2.418 -37.267 1.00 90.88 130 LEU A C 1
ATOM 1019 O O . LEU A 1 130 ? 15.521 3.225 -36.940 1.00 90.88 130 LEU A O 1
ATOM 1023 N N . LYS A 1 131 ? 16.491 1.215 -36.698 1.00 91.62 131 LYS A N 1
ATOM 1024 C CA . LYS A 1 131 ? 15.690 0.763 -35.555 1.00 91.62 131 LYS A CA 1
ATOM 1025 C C . LYS A 1 131 ? 16.544 0.758 -34.297 1.00 91.62 131 LYS A C 1
ATOM 1027 O O . LYS A 1 131 ? 17.663 0.249 -34.324 1.00 91.62 131 LYS A O 1
ATOM 1032 N N . GLN A 1 132 ? 16.016 1.298 -33.205 1.00 93.19 132 GLN A N 1
ATOM 1033 C CA . GLN A 1 132 ? 16.679 1.264 -31.905 1.00 93.19 132 GLN A CA 1
ATOM 1034 C C . GLN A 1 132 ? 16.671 -0.161 -31.342 1.00 93.19 132 GLN A C 1
ATOM 1036 O O . GLN A 1 132 ? 15.666 -0.869 -31.428 1.00 93.19 132 GLN A O 1
ATOM 1041 N N . LEU A 1 133 ? 17.784 -0.581 -30.743 1.00 92.94 133 LEU A N 1
ATOM 1042 C CA . LEU A 1 133 ? 17.852 -1.809 -29.964 1.00 92.94 133 LEU A CA 1
ATOM 1043 C C . LEU A 1 133 ? 17.396 -1.517 -28.531 1.00 92.94 133 LEU A C 1
ATOM 1045 O O . LEU A 1 133 ? 18.127 -0.915 -27.749 1.00 92.94 133 LEU A O 1
ATOM 1049 N N . GLN A 1 134 ? 16.190 -1.954 -28.184 1.00 91.81 134 GLN A N 1
ATOM 1050 C CA . GLN A 1 134 ? 15.541 -1.662 -26.901 1.00 91.81 134 GLN A CA 1
ATOM 1051 C C . GLN A 1 134 ? 15.882 -2.715 -25.837 1.00 91.81 134 GLN A C 1
ATOM 1053 O O . GLN A 1 134 ? 14.998 -3.320 -25.235 1.00 91.81 134 GLN A O 1
ATOM 1058 N N . LEU A 1 135 ? 17.176 -2.968 -25.640 1.00 92.69 135 LEU A N 1
ATOM 1059 C CA . LEU A 1 135 ? 17.679 -3.904 -24.637 1.00 92.69 135 LEU A CA 1
ATOM 1060 C C . LEU A 1 135 ? 18.577 -3.183 -23.626 1.00 92.69 135 LEU A C 1
ATOM 1062 O O . LEU A 1 135 ? 19.378 -2.320 -23.995 1.00 92.69 135 LEU A O 1
ATOM 1066 N N . VAL A 1 136 ? 18.477 -3.578 -22.361 1.00 95.12 136 VAL A N 1
ATOM 1067 C CA . VAL A 1 136 ? 19.259 -3.033 -21.239 1.00 95.12 136 VAL A CA 1
ATOM 1068 C C . VAL A 1 136 ? 19.829 -4.163 -20.378 1.00 95.12 136 VAL A C 1
ATOM 1070 O O . VAL A 1 136 ? 19.420 -5.317 -20.506 1.00 95.12 136 VAL A O 1
ATOM 1073 N N . TYR A 1 137 ? 20.783 -3.836 -19.508 1.00 94.69 137 TYR A N 1
ATOM 1074 C CA . TYR A 1 137 ? 21.386 -4.721 -18.512 1.00 94.69 137 TYR A CA 1
ATOM 1075 C C . TYR A 1 137 ? 20.931 -4.329 -17.097 1.00 94.69 137 TYR A C 1
ATOM 1077 O O . TYR A 1 137 ? 21.621 -3.547 -16.446 1.00 94.69 137 TYR A O 1
ATOM 1085 N N . PRO A 1 138 ? 19.788 -4.836 -16.610 1.00 94.06 138 PRO A N 1
ATOM 1086 C CA . PRO A 1 138 ? 19.307 -4.611 -15.245 1.00 94.06 138 PRO A CA 1
ATOM 1087 C C . PRO A 1 138 ? 19.921 -5.605 -14.245 1.00 94.06 138 PRO A C 1
ATOM 1089 O O . PRO A 1 138 ? 19.975 -6.805 -14.508 1.00 94.06 138 PRO A O 1
ATOM 1092 N N . CYS A 1 139 ? 20.320 -5.137 -13.065 1.00 93.31 139 CYS A N 1
ATOM 1093 C CA . CYS A 1 139 ? 20.890 -5.962 -11.999 1.00 93.31 139 CYS A CA 1
ATOM 1094 C C . CYS A 1 139 ? 20.136 -5.767 -10.675 1.00 93.31 139 CYS A C 1
ATOM 1096 O O . CYS A 1 139 ? 19.749 -4.647 -10.355 1.00 93.31 139 CYS A O 1
ATOM 1098 N N . GLU A 1 140 ? 19.998 -6.836 -9.884 1.00 93.81 140 GLU A N 1
ATOM 1099 C CA . GLU A 1 140 ? 19.308 -6.840 -8.575 1.00 93.81 140 GLU A CA 1
ATOM 1100 C C . GLU A 1 140 ? 19.916 -5.843 -7.569 1.00 93.81 140 GLU A C 1
ATOM 1102 O O . GLU A 1 140 ? 19.203 -5.275 -6.754 1.00 93.81 140 GLU A O 1
ATOM 1107 N N . CYS A 1 141 ? 21.208 -5.519 -7.682 1.00 92.81 141 CYS A N 1
ATOM 1108 C CA . CYS A 1 141 ? 21.877 -4.510 -6.847 1.00 92.81 141 CYS A CA 1
ATOM 1109 C C . CYS A 1 141 ? 21.557 -3.047 -7.242 1.00 92.81 141 CYS A C 1
ATOM 1111 O O . CYS A 1 141 ? 22.330 -2.138 -6.939 1.00 92.81 141 CYS A O 1
ATOM 1113 N N . GLY A 1 142 ? 20.508 -2.816 -8.037 1.00 92.56 142 GLY A N 1
ATOM 1114 C CA . GLY A 1 142 ? 20.074 -1.492 -8.497 1.00 92.56 142 GLY A CA 1
ATOM 1115 C C . GLY A 1 142 ? 20.751 -0.971 -9.772 1.00 92.56 142 GLY A C 1
ATOM 1116 O O . GLY A 1 142 ? 20.201 -0.098 -10.450 1.00 92.56 142 GLY A O 1
ATOM 1117 N N . TYR A 1 143 ? 21.904 -1.530 -10.161 1.00 93.69 143 TYR A N 1
ATOM 1118 C CA . TYR A 1 143 ? 22.609 -1.127 -11.382 1.00 93.69 143 TYR A CA 1
ATOM 1119 C C . TYR A 1 143 ? 21.765 -1.394 -12.635 1.00 93.69 143 TYR A C 1
ATOM 1121 O O . TYR A 1 143 ? 21.202 -2.478 -12.800 1.00 93.69 143 TYR A O 1
ATOM 1129 N N . ALA A 1 144 ? 21.748 -0.438 -13.562 1.00 93.94 144 ALA A N 1
ATOM 1130 C CA . ALA A 1 144 ? 21.289 -0.675 -14.920 1.00 93.94 144 ALA A CA 1
ATOM 1131 C C . ALA A 1 144 ? 22.092 0.125 -15.942 1.00 93.94 144 ALA A C 1
ATOM 1133 O O . ALA A 1 144 ? 22.530 1.242 -15.674 1.00 93.94 144 ALA A O 1
ATOM 1134 N N . SER A 1 145 ? 22.248 -0.433 -17.140 1.00 94.56 145 SER A N 1
ATOM 1135 C CA . SER A 1 145 ? 22.845 0.279 -18.269 1.00 94.56 145 SER A CA 1
ATOM 1136 C C . SER A 1 145 ? 22.232 -0.126 -19.605 1.00 94.56 145 SER A C 1
ATOM 1138 O O . SER A 1 145 ? 21.725 -1.241 -19.745 1.00 94.56 145 SER A O 1
ATOM 1140 N N . PRO A 1 146 ? 22.266 0.757 -20.617 1.00 94.69 146 PRO A N 1
ATOM 1141 C CA . PRO A 1 146 ? 21.902 0.370 -21.971 1.00 94.69 146 PRO A CA 1
ATOM 1142 C C . PRO A 1 146 ? 22.893 -0.649 -22.544 1.00 94.69 146 PRO A C 1
ATOM 1144 O O . PRO A 1 146 ? 24.063 -0.692 -22.158 1.00 94.69 146 PRO A O 1
ATOM 1147 N N . ILE A 1 147 ? 22.447 -1.449 -23.516 1.00 92.81 147 ILE A N 1
ATOM 1148 C CA . ILE A 1 147 ? 23.376 -2.285 -24.281 1.00 92.81 147 ILE A CA 1
ATOM 1149 C C . ILE A 1 147 ? 24.279 -1.411 -25.157 1.00 92.81 147 ILE A C 1
ATOM 1151 O O . ILE A 1 147 ? 23.825 -0.498 -25.850 1.00 92.81 147 ILE A O 1
ATOM 1155 N N . PHE A 1 148 ? 25.565 -1.760 -25.157 1.00 92.00 148 PHE A N 1
ATOM 1156 C CA . PHE A 1 148 ? 26.579 -1.213 -26.049 1.00 92.00 148 PHE A CA 1
ATOM 1157 C C . PHE A 1 148 ? 27.080 -2.285 -27.013 1.00 92.00 148 PHE A C 1
ATOM 1159 O O . PHE A 1 148 ? 27.127 -3.472 -26.672 1.00 92.00 148 PHE A O 1
ATOM 1166 N N . ILE A 1 149 ? 27.536 -1.858 -28.193 1.00 92.31 149 ILE A N 1
ATOM 1167 C CA . ILE A 1 149 ? 28.264 -2.742 -29.109 1.00 92.31 149 ILE A CA 1
ATOM 1168 C C . ILE A 1 149 ? 29.514 -3.300 -28.394 1.00 92.31 149 ILE A C 1
ATOM 1170 O O . ILE A 1 149 ? 30.348 -2.515 -27.929 1.00 92.31 149 ILE A O 1
ATOM 1174 N N . PRO A 1 150 ? 29.684 -4.636 -28.309 1.00 89.81 150 PRO A N 1
ATOM 1175 C CA . PRO A 1 150 ? 30.864 -5.243 -27.704 1.00 89.81 150 PRO A CA 1
ATOM 1176 C C . PRO A 1 150 ? 32.149 -4.810 -28.415 1.00 89.81 150 PRO A C 1
ATOM 1178 O O . PRO A 1 150 ? 32.229 -4.856 -29.639 1.00 89.81 150 PRO A O 1
ATOM 1181 N N . LYS A 1 151 ? 33.186 -4.443 -27.655 1.00 89.31 151 LYS A N 1
ATOM 1182 C CA . LYS A 1 151 ? 34.497 -4.100 -28.224 1.00 89.31 151 LYS A CA 1
ATOM 1183 C C . LYS A 1 151 ? 35.288 -5.371 -28.541 1.00 89.31 151 LYS A C 1
ATOM 1185 O O . LYS A 1 151 ? 35.668 -6.105 -27.630 1.00 89.31 151 LYS A O 1
ATOM 1190 N N . VAL A 1 152 ? 35.573 -5.608 -29.820 1.00 90.25 152 VAL A N 1
ATOM 1191 C CA . VAL A 1 152 ? 36.481 -6.666 -30.289 1.00 90.25 152 VAL A CA 1
ATOM 1192 C C . VAL A 1 152 ? 37.700 -6.029 -30.958 1.00 90.25 152 VAL A C 1
ATOM 1194 O O . VAL A 1 152 ? 37.574 -5.140 -31.800 1.00 90.25 152 VAL A O 1
ATOM 1197 N N . ARG A 1 153 ? 38.906 -6.461 -30.565 1.00 89.62 153 ARG A N 1
ATOM 1198 C CA . ARG A 1 153 ? 40.169 -5.898 -31.070 1.00 89.62 153 ARG A CA 1
ATOM 1199 C C . ARG A 1 153 ? 40.258 -6.069 -32.592 1.00 89.62 153 ARG A C 1
ATOM 1201 O O . ARG A 1 153 ? 40.152 -7.185 -33.089 1.00 89.62 153 ARG A O 1
ATOM 1208 N N . GLY A 1 154 ? 40.478 -4.964 -33.307 1.00 88.69 154 GLY A N 1
ATOM 1209 C CA . GLY A 1 154 ? 40.601 -4.949 -34.770 1.00 88.69 154 GLY A CA 1
ATOM 1210 C C . GLY A 1 154 ? 39.274 -5.004 -35.535 1.00 88.69 154 GLY A C 1
ATOM 1211 O O . GLY A 1 154 ? 39.296 -5.156 -36.752 1.00 88.69 154 GLY A O 1
ATOM 1212 N N . VAL A 1 155 ? 38.128 -4.883 -34.854 1.00 91.81 155 VAL A N 1
ATOM 1213 C CA . VAL A 1 155 ? 36.797 -4.985 -35.466 1.00 91.81 155 VAL A CA 1
ATOM 1214 C C . VAL A 1 155 ? 36.008 -3.700 -35.238 1.00 91.81 155 VAL A C 1
ATOM 1216 O O . VAL A 1 155 ? 35.661 -3.360 -34.107 1.00 91.81 155 VAL A O 1
ATOM 1219 N N . ASN A 1 156 ? 35.658 -3.036 -36.339 1.00 88.62 156 ASN A N 1
ATOM 1220 C CA . ASN A 1 156 ? 34.848 -1.812 -36.346 1.00 88.62 156 ASN A CA 1
ATOM 1221 C C . ASN A 1 156 ? 33.435 -2.042 -36.910 1.00 88.62 156 ASN A C 1
ATOM 1223 O O . ASN A 1 156 ? 32.611 -1.129 -36.949 1.00 88.62 156 ASN A O 1
ATOM 1227 N N . GLU A 1 157 ? 33.159 -3.256 -37.383 1.00 92.56 157 GLU A N 1
ATOM 1228 C CA . GLU A 1 157 ? 31.978 -3.586 -38.168 1.00 92.56 157 GLU A CA 1
ATOM 1229 C C . GLU A 1 157 ? 31.151 -4.665 -37.479 1.00 92.56 157 GLU A C 1
ATOM 1231 O O . GLU A 1 157 ? 31.619 -5.789 -37.302 1.00 92.56 157 GLU A O 1
ATOM 1236 N N . TYR A 1 158 ? 29.910 -4.330 -37.129 1.00 96.00 158 TYR A N 1
ATOM 1237 C CA . TYR A 1 158 ? 29.006 -5.232 -36.425 1.00 96.00 158 TYR A CA 1
ATOM 1238 C C . TYR A 1 158 ? 27.653 -5.287 -37.124 1.00 96.00 158 TYR A C 1
ATOM 1240 O O . TYR A 1 158 ? 27.182 -4.293 -37.681 1.00 96.00 158 TYR A O 1
ATOM 1248 N N . TYR A 1 159 ? 27.021 -6.452 -37.072 1.00 95.50 159 TYR A N 1
ATOM 1249 C CA . TYR A 1 159 ? 25.767 -6.752 -37.745 1.00 95.50 159 TYR A CA 1
ATOM 1250 C C . TYR A 1 159 ? 24.791 -7.392 -36.757 1.00 95.50 159 TYR A C 1
ATOM 1252 O O . TYR A 1 159 ? 25.147 -8.333 -36.052 1.00 95.50 159 TYR A O 1
ATOM 1260 N N . TYR A 1 160 ? 23.563 -6.890 -36.694 1.00 95.50 160 TYR A N 1
ATOM 1261 C CA . TYR A 1 160 ? 22.516 -7.377 -35.804 1.00 95.50 160 TYR A CA 1
ATOM 1262 C C . TYR A 1 160 ? 21.386 -8.017 -36.616 1.00 95.50 160 TYR A C 1
ATOM 1264 O O . TYR A 1 160 ? 20.737 -7.355 -37.428 1.00 95.50 160 TYR A O 1
ATOM 1272 N N . TYR A 1 161 ? 21.156 -9.308 -36.376 1.00 93.62 161 TYR A N 1
ATOM 1273 C CA . TYR A 1 161 ? 20.144 -10.113 -37.060 1.00 93.62 161 TYR A CA 1
ATOM 1274 C C . TYR A 1 161 ? 19.110 -10.589 -36.031 1.00 93.62 161 TYR A C 1
ATOM 1276 O O . TYR A 1 161 ? 19.281 -11.668 -35.458 1.00 93.62 161 TYR A O 1
ATOM 1284 N N . PRO A 1 162 ? 18.040 -9.811 -35.770 1.00 88.62 162 PRO A N 1
ATOM 1285 C CA . PRO A 1 162 ? 17.082 -10.123 -34.708 1.00 88.62 162 PRO A CA 1
ATOM 1286 C C . PRO A 1 162 ? 16.332 -11.442 -34.931 1.00 88.62 162 PRO A C 1
ATOM 1288 O O . PRO A 1 162 ? 15.933 -12.078 -33.967 1.00 88.62 162 PRO A O 1
ATOM 1291 N N . VAL A 1 163 ? 16.146 -11.870 -36.183 1.00 89.56 163 VAL A N 1
ATOM 1292 C CA . VAL A 1 163 ? 15.468 -13.140 -36.499 1.00 89.56 163 VAL A CA 1
ATOM 1293 C C . VAL A 1 163 ? 16.380 -14.342 -36.236 1.00 89.56 163 VAL A C 1
ATOM 1295 O O . VAL A 1 163 ? 15.904 -15.393 -35.830 1.00 89.56 163 VAL A O 1
ATOM 1298 N N . GLU A 1 164 ? 17.694 -14.187 -36.431 1.00 91.75 164 GLU A N 1
ATOM 1299 C CA . GLU A 1 164 ? 18.655 -15.275 -36.229 1.00 91.75 164 GLU A CA 1
ATOM 1300 C C . GLU A 1 164 ? 19.084 -15.396 -34.761 1.00 91.75 164 GLU A C 1
ATOM 1302 O O . GLU A 1 164 ? 19.001 -16.470 -34.169 1.00 91.75 164 GLU A O 1
ATOM 1307 N N . LYS A 1 165 ? 19.586 -14.301 -34.171 1.00 88.88 165 LYS A N 1
ATOM 1308 C CA . LYS A 1 165 ? 20.073 -14.258 -32.785 1.00 88.88 165 LYS A CA 1
ATOM 1309 C C . LYS A 1 165 ? 19.815 -12.888 -32.160 1.00 88.88 165 LYS A C 1
ATOM 1311 O O . LYS A 1 165 ? 20.564 -11.940 -32.377 1.00 88.88 165 LYS A O 1
ATOM 1316 N N . GLN A 1 166 ? 18.791 -12.813 -31.312 1.00 87.56 166 GLN A N 1
ATOM 1317 C CA . GLN A 1 166 ? 18.323 -11.568 -30.684 1.00 87.56 166 GLN A CA 1
ATOM 1318 C C . GLN A 1 166 ? 19.300 -10.952 -29.672 1.00 87.56 166 GLN A C 1
ATOM 1320 O O . GLN A 1 166 ? 19.244 -9.749 -29.420 1.00 87.56 166 GLN A O 1
ATOM 1325 N N . TYR A 1 167 ? 20.194 -11.755 -29.094 1.00 91.00 167 TYR A N 1
ATOM 1326 C CA . TYR A 1 167 ? 21.000 -11.371 -27.930 1.00 91.00 167 TYR A CA 1
ATOM 1327 C C . TYR A 1 167 ? 22.486 -11.191 -28.224 1.00 91.00 167 TYR A C 1
ATOM 1329 O O . TYR A 1 167 ? 23.331 -11.401 -27.360 1.00 91.00 167 TYR A O 1
ATOM 1337 N N . GLY A 1 168 ? 22.836 -10.795 -29.441 1.00 92.56 168 GLY A N 1
ATOM 1338 C CA . GLY A 1 168 ? 24.215 -10.461 -29.755 1.00 92.56 168 GLY A CA 1
ATOM 1339 C C . GLY A 1 168 ? 24.371 -9.882 -31.142 1.00 92.56 168 GLY A C 1
ATOM 1340 O O . GLY A 1 168 ? 23.406 -9.710 -31.881 1.00 92.56 168 GLY A O 1
ATOM 1341 N N . VAL A 1 169 ? 25.617 -9.608 -31.499 1.00 95.25 169 VAL A N 1
ATOM 1342 C CA . VAL A 1 169 ? 25.999 -9.117 -32.821 1.00 95.25 169 VAL A CA 1
ATOM 1343 C C . VAL A 1 169 ? 26.927 -10.101 -33.506 1.00 95.25 169 VAL A C 1
ATOM 1345 O O . VAL A 1 169 ? 27.673 -10.844 -32.872 1.00 95.25 169 VAL A O 1
ATOM 1348 N N . PHE A 1 170 ? 26.909 -10.070 -34.826 1.00 96.19 170 PHE A N 1
ATOM 1349 C CA . PHE A 1 170 ? 27.877 -10.739 -35.669 1.00 96.19 170 PHE A CA 1
ATOM 1350 C C . PHE A 1 170 ? 28.933 -9.752 -36.142 1.00 96.19 170 PHE A C 1
ATOM 1352 O O . PHE A 1 170 ? 28.657 -8.573 -36.352 1.00 96.19 170 PHE A O 1
ATOM 1359 N N . TYR A 1 171 ? 30.137 -10.251 -36.355 1.00 95.38 171 TYR A N 1
ATOM 1360 C CA . TYR A 1 171 ? 31.214 -9.529 -37.011 1.00 95.38 171 TYR A CA 1
ATOM 1361 C C . TYR A 1 171 ? 32.020 -10.502 -37.870 1.00 95.38 171 TYR A C 1
ATOM 1363 O O . TYR A 1 171 ? 31.865 -11.720 -37.750 1.00 95.38 171 TYR A O 1
ATOM 1371 N N . TYR A 1 172 ? 32.862 -9.975 -38.753 1.00 92.50 172 TYR A N 1
ATOM 1372 C CA . TYR A 1 172 ? 33.658 -10.790 -39.665 1.00 92.50 172 TYR A CA 1
ATOM 1373 C C . TYR A 1 172 ? 35.144 -10.704 -39.319 1.00 92.50 172 TYR A C 1
ATOM 1375 O O . TYR A 1 172 ? 35.687 -9.615 -39.138 1.00 92.50 172 TYR A O 1
ATOM 1383 N N . GLN A 1 173 ? 35.803 -11.861 -39.245 1.00 88.94 173 GLN A N 1
ATOM 1384 C CA . GLN A 1 173 ? 37.261 -11.985 -39.201 1.00 88.94 173 GLN A CA 1
ATOM 1385 C C . GLN A 1 173 ? 37.710 -12.730 -40.456 1.00 88.94 173 GLN A C 1
ATOM 1387 O O . GLN A 1 173 ? 37.563 -13.949 -40.567 1.00 88.94 173 GLN A O 1
ATOM 1392 N N . GLY A 1 174 ? 38.194 -11.980 -41.447 1.00 87.06 174 GLY A N 1
ATOM 1393 C CA . GLY A 1 174 ? 38.401 -12.511 -42.792 1.00 87.06 174 GLY A CA 1
ATOM 1394 C C . GLY A 1 174 ? 37.070 -12.963 -43.400 1.00 87.06 174 GLY A C 1
ATOM 1395 O O . GLY A 1 174 ? 36.146 -12.165 -43.528 1.00 87.06 174 GLY A O 1
ATOM 1396 N N . LYS A 1 175 ? 36.962 -14.249 -43.750 1.00 87.25 175 LYS A N 1
ATOM 1397 C CA . LYS A 1 175 ? 35.727 -14.853 -44.286 1.00 87.25 175 LYS A CA 1
ATOM 1398 C C . LYS A 1 175 ? 34.820 -15.465 -43.210 1.00 87.25 175 LYS A C 1
ATOM 1400 O O . LYS A 1 175 ? 33.708 -15.878 -43.522 1.00 87.25 175 LYS A O 1
ATOM 1405 N N . ASN A 1 176 ? 35.271 -15.525 -41.956 1.00 91.31 176 ASN A N 1
ATOM 1406 C CA . ASN A 1 176 ? 34.527 -16.176 -40.882 1.00 91.31 176 ASN A CA 1
ATOM 1407 C C . ASN A 1 176 ? 33.532 -15.204 -40.244 1.00 91.31 176 ASN A C 1
ATOM 1409 O O . ASN A 1 176 ? 33.926 -14.138 -39.765 1.00 91.31 176 ASN A O 1
ATOM 1413 N N . ARG A 1 177 ? 32.252 -15.594 -40.200 1.00 94.06 177 ARG A N 1
ATOM 1414 C CA . ARG A 1 177 ? 31.194 -14.885 -39.468 1.00 94.06 177 ARG A CA 1
ATOM 1415 C C . ARG A 1 177 ? 31.199 -15.353 -38.013 1.00 94.06 177 ARG A C 1
ATOM 1417 O O . ARG A 1 177 ? 30.894 -16.509 -37.737 1.00 94.06 177 ARG A O 1
ATOM 1424 N N . VAL A 1 178 ? 31.532 -14.463 -37.084 1.00 95.62 178 VAL A N 1
ATOM 1425 C CA . VAL A 1 178 ? 31.657 -14.772 -35.653 1.00 95.62 178 VAL A CA 1
ATOM 1426 C C . VAL A 1 178 ? 30.529 -14.101 -34.879 1.00 95.62 178 VAL A C 1
ATOM 1428 O O . VAL A 1 178 ? 30.232 -12.929 -35.098 1.00 95.62 178 VAL A O 1
ATOM 1431 N N . PHE A 1 179 ? 29.900 -14.840 -33.965 1.00 94.56 179 PHE A N 1
ATOM 1432 C CA . PHE A 1 179 ? 28.862 -14.319 -33.078 1.00 94.56 179 PHE A CA 1
ATOM 1433 C C . PHE A 1 179 ? 29.464 -13.859 -31.747 1.00 94.56 179 PHE A C 1
ATOM 1435 O O . PHE A 1 179 ? 30.259 -14.574 -31.136 1.00 94.56 179 PHE A O 1
ATOM 1442 N N . LYS A 1 180 ? 29.057 -12.680 -31.278 1.00 93.00 180 LYS A N 1
ATOM 1443 C CA . LYS A 1 180 ? 29.399 -12.141 -29.964 1.00 93.00 180 LYS A CA 1
ATOM 1444 C C . LYS A 1 180 ? 28.119 -11.828 -29.203 1.00 93.00 180 LYS A C 1
ATOM 1446 O O . LYS A 1 180 ? 27.378 -10.919 -29.574 1.00 93.00 180 LYS A O 1
ATOM 1451 N N . GLU A 1 181 ? 27.881 -12.582 -28.138 1.00 91.94 181 GLU A N 1
ATOM 1452 C CA . GLU A 1 181 ? 26.732 -12.375 -27.261 1.00 91.94 181 GLU A CA 1
ATOM 1453 C C . GLU A 1 181 ? 26.869 -11.080 -26.449 1.00 91.94 181 GLU A C 1
ATOM 1455 O O . GLU A 1 181 ? 27.973 -10.661 -26.080 1.00 91.94 181 GLU A O 1
ATOM 1460 N N . PHE A 1 182 ? 25.729 -10.452 -26.183 1.00 92.38 182 PHE A N 1
ATOM 1461 C CA . PHE A 1 182 ? 25.588 -9.364 -25.233 1.00 92.38 182 PHE A CA 1
ATOM 1462 C C . PHE A 1 182 ? 25.697 -9.897 -23.803 1.00 92.38 182 PHE A C 1
ATOM 1464 O O . PHE A 1 182 ? 24.913 -10.744 -23.381 1.00 92.38 182 PHE A O 1
ATOM 1471 N N . GLY A 1 183 ? 26.649 -9.371 -23.039 1.00 88.31 183 GLY A N 1
ATOM 1472 C CA . GLY A 1 183 ? 26.798 -9.696 -21.629 1.00 88.31 183 GLY A CA 1
ATOM 1473 C C . GLY A 1 183 ? 27.914 -8.888 -20.987 1.00 88.31 183 GLY A C 1
ATOM 1474 O O . GLY A 1 183 ? 28.968 -8.673 -21.591 1.00 88.31 183 GLY A O 1
ATOM 1475 N N . ILE A 1 184 ? 27.676 -8.451 -19.753 1.00 91.62 184 ILE A N 1
ATOM 1476 C CA . ILE A 1 184 ? 28.647 -7.730 -18.931 1.00 91.62 184 ILE A CA 1
ATOM 1477 C C . ILE A 1 184 ? 28.663 -8.306 -17.514 1.00 91.62 184 ILE A C 1
ATOM 1479 O O . ILE A 1 184 ? 27.681 -8.897 -17.058 1.00 91.62 184 ILE A O 1
ATOM 1483 N N . LYS A 1 185 ? 29.773 -8.102 -16.804 1.00 93.31 185 LYS A N 1
ATOM 1484 C CA . LYS A 1 185 ? 29.777 -8.181 -15.341 1.00 93.31 185 LYS A CA 1
ATOM 1485 C C . LYS A 1 185 ? 29.272 -6.850 -14.798 1.00 93.31 185 LYS A C 1
ATOM 1487 O O . LYS A 1 185 ? 29.733 -5.803 -15.250 1.00 93.31 185 LYS A O 1
ATOM 1492 N N . CYS A 1 186 ? 28.337 -6.899 -13.856 1.00 93.00 186 CYS A N 1
ATOM 1493 C CA . CYS A 1 186 ? 27.847 -5.731 -13.144 1.00 93.00 186 CYS A CA 1
ATOM 1494 C C . CYS A 1 186 ? 29.042 -5.007 -12.511 1.00 93.00 186 CYS A C 1
ATOM 1496 O O . CYS A 1 186 ? 29.796 -5.650 -11.775 1.00 93.00 186 CYS A O 1
ATOM 1498 N N . PRO A 1 187 ? 29.229 -3.703 -12.762 1.00 93.31 187 PRO A N 1
ATOM 1499 C CA . PRO A 1 187 ? 30.328 -2.959 -12.161 1.00 93.31 187 PRO A CA 1
ATOM 1500 C C . PRO A 1 187 ? 30.167 -2.808 -10.643 1.00 93.31 187 PRO A C 1
ATOM 1502 O O . PRO A 1 187 ? 31.171 -2.678 -9.955 1.00 93.31 187 PRO A O 1
ATOM 1505 N N . ASN A 1 188 ? 28.936 -2.877 -10.121 1.00 92.38 188 ASN A N 1
ATOM 1506 C CA . ASN A 1 188 ? 28.665 -2.689 -8.695 1.00 92.38 188 ASN A CA 1
ATOM 1507 C C . ASN A 1 188 ? 28.868 -3.985 -7.891 1.00 92.38 188 ASN A C 1
ATOM 1509 O O . ASN A 1 188 ? 29.536 -3.969 -6.867 1.00 92.38 188 ASN A O 1
ATOM 1513 N N . CYS A 1 189 ? 28.317 -5.119 -8.346 1.00 91.25 189 CYS A N 1
ATOM 1514 C CA . CYS A 1 189 ? 28.311 -6.373 -7.568 1.00 91.25 189 CYS A CA 1
ATOM 1515 C C . CYS A 1 189 ? 29.087 -7.540 -8.212 1.00 91.25 189 CYS A C 1
ATOM 1517 O O . CYS A 1 189 ? 29.115 -8.655 -7.677 1.00 91.25 189 CYS A O 1
ATOM 1519 N N . GLY A 1 190 ? 29.656 -7.337 -9.405 1.00 91.31 190 GLY A N 1
ATOM 1520 C CA . GLY A 1 190 ? 30.433 -8.340 -10.142 1.00 91.31 190 GLY A CA 1
ATOM 1521 C C . GLY A 1 190 ? 29.635 -9.502 -10.752 1.00 91.31 190 GLY A C 1
ATOM 1522 O O . GLY A 1 190 ? 30.229 -10.339 -11.437 1.00 91.31 190 GLY A O 1
ATOM 1523 N N . GLN A 1 191 ? 28.314 -9.587 -10.540 1.00 89.50 191 GLN A N 1
ATOM 1524 C CA . GLN A 1 191 ? 27.473 -10.636 -11.134 1.00 89.50 191 GLN A CA 1
ATOM 1525 C C . GLN A 1 191 ? 27.378 -10.497 -12.655 1.00 89.50 191 GLN A C 1
ATOM 1527 O O . GLN A 1 191 ? 27.374 -9.393 -13.189 1.00 89.50 191 GLN A O 1
ATOM 1532 N N . MET A 1 192 ? 27.254 -11.620 -13.363 1.00 90.75 192 MET A N 1
ATOM 1533 C CA . MET A 1 192 ? 26.933 -11.596 -14.791 1.00 90.75 192 MET A CA 1
ATOM 1534 C C . MET A 1 192 ? 25.497 -11.113 -14.988 1.00 90.75 192 MET A C 1
ATOM 1536 O O . MET A 1 192 ? 24.557 -11.770 -14.541 1.00 90.75 192 MET A O 1
ATOM 1540 N N . VAL A 1 193 ? 25.334 -9.982 -15.671 1.00 89.31 193 VAL A N 1
ATOM 1541 C CA . VAL A 1 193 ? 24.026 -9.366 -15.893 1.00 89.31 193 VAL A CA 1
ATOM 1542 C C . VAL A 1 193 ? 23.410 -9.910 -17.173 1.00 89.31 193 VAL A C 1
ATOM 1544 O O . VAL A 1 193 ? 24.029 -9.885 -18.240 1.00 89.31 193 VAL A O 1
ATOM 1547 N N . GLN A 1 194 ? 22.178 -10.398 -17.061 1.00 86.50 194 GLN A N 1
ATOM 1548 C CA . GLN A 1 194 ? 21.381 -10.807 -18.211 1.00 86.50 194 GLN A CA 1
ATOM 1549 C C . GLN A 1 194 ? 20.700 -9.583 -18.823 1.00 86.50 194 GLN A C 1
ATOM 1551 O O . GLN A 1 194 ? 20.338 -8.641 -18.125 1.00 86.50 194 GLN A O 1
ATOM 1556 N N . ARG A 1 195 ? 20.529 -9.605 -20.141 1.00 91.25 195 ARG A N 1
ATOM 1557 C CA . ARG A 1 195 ? 19.804 -8.566 -20.867 1.00 91.25 195 ARG A CA 1
ATOM 1558 C C . ARG A 1 195 ? 18.303 -8.708 -20.649 1.00 91.25 195 ARG A C 1
ATOM 1560 O O . ARG A 1 195 ? 17.804 -9.818 -20.479 1.00 91.25 195 ARG A O 1
ATOM 1567 N N . ASP A 1 196 ? 17.602 -7.594 -20.732 1.00 90.94 196 ASP A N 1
ATOM 1568 C CA . ASP A 1 196 ? 16.147 -7.551 -20.684 1.00 90.94 196 ASP A CA 1
ATOM 1569 C C . ASP A 1 196 ? 15.627 -6.473 -21.644 1.00 90.94 196 ASP A C 1
ATOM 1571 O O . ASP A 1 196 ? 16.382 -5.589 -22.067 1.00 90.94 196 ASP A O 1
ATOM 1575 N N . SER A 1 197 ? 14.352 -6.551 -22.021 1.00 91.00 197 SER A N 1
ATOM 1576 C CA . SER A 1 197 ? 13.722 -5.497 -22.824 1.00 91.00 197 SER A CA 1
ATOM 1577 C C . SER A 1 197 ? 13.639 -4.227 -21.998 1.00 91.00 197 SER A C 1
ATOM 1579 O O . SER A 1 197 ? 13.194 -4.298 -20.865 1.00 91.00 197 SER A O 1
ATOM 1581 N N . ALA A 1 198 ? 14.022 -3.070 -22.541 1.00 90.50 198 ALA A N 1
ATOM 1582 C CA . ALA A 1 198 ? 14.046 -1.802 -21.809 1.00 90.50 198 ALA A CA 1
ATOM 1583 C C . ALA A 1 198 ? 12.697 -1.451 -21.152 1.00 90.50 198 ALA A C 1
ATOM 1585 O O . ALA A 1 198 ? 12.677 -0.939 -20.036 1.00 90.50 198 ALA A O 1
ATOM 1586 N N . SER A 1 199 ? 11.586 -1.787 -21.809 1.00 87.19 199 SER A N 1
ATOM 1587 C CA . SER A 1 199 ? 10.221 -1.558 -21.325 1.00 87.19 199 SER A CA 1
ATOM 1588 C C . SER A 1 199 ? 9.660 -2.686 -20.450 1.00 87.19 199 SER A C 1
ATOM 1590 O O . SER A 1 199 ? 8.497 -2.614 -20.054 1.00 87.19 199 SER A O 1
ATOM 1592 N N . ALA A 1 200 ? 10.435 -3.734 -20.156 1.00 88.25 200 ALA A N 1
ATOM 1593 C CA . ALA A 1 200 ? 9.977 -4.819 -19.300 1.00 88.25 200 ALA A CA 1
ATOM 1594 C C . ALA A 1 200 ? 9.742 -4.321 -17.866 1.00 88.25 200 ALA A C 1
ATOM 1596 O O . ALA A 1 200 ? 10.592 -3.643 -17.288 1.00 88.25 200 ALA A O 1
ATOM 1597 N N . GLY A 1 201 ? 8.620 -4.724 -17.258 1.00 84.12 201 GLY A N 1
ATOM 1598 C CA . GLY A 1 201 ? 8.313 -4.411 -15.855 1.00 84.12 201 GLY A CA 1
ATOM 1599 C C . GLY A 1 201 ? 9.310 -5.018 -14.860 1.00 84.12 201 GLY A C 1
ATOM 1600 O O . GLY A 1 201 ? 9.421 -4.560 -13.730 1.00 84.12 201 GLY A O 1
ATOM 1601 N N . SER A 1 202 ? 10.097 -6.013 -15.276 1.00 86.31 202 SER A N 1
ATOM 1602 C CA . SER A 1 202 ? 11.243 -6.527 -14.518 1.00 86.31 202 SER A CA 1
ATOM 1603 C C . SER A 1 202 ? 12.363 -5.498 -14.368 1.00 86.31 202 SER A C 1
ATOM 1605 O O . SER A 1 202 ? 13.145 -5.604 -13.433 1.00 86.31 202 SER A O 1
ATOM 1607 N N . ASN A 1 203 ? 12.492 -4.499 -15.240 1.00 88.94 203 ASN A N 1
ATOM 1608 C CA . ASN A 1 203 ? 13.596 -3.541 -15.142 1.00 88.94 203 ASN A CA 1
ATOM 1609 C C . ASN A 1 203 ? 13.410 -2.513 -14.047 1.00 88.94 203 ASN A C 1
ATOM 1611 O O . ASN A 1 203 ? 14.402 -1.938 -13.602 1.00 88.94 203 ASN A O 1
ATOM 1615 N N . TYR A 1 204 ? 12.165 -2.216 -13.703 1.00 91.12 204 TYR A N 1
ATOM 1616 C CA . TYR A 1 204 ? 11.826 -1.110 -12.836 1.00 91.12 204 TYR A CA 1
ATOM 1617 C C . TYR A 1 204 ? 10.522 -1.429 -12.120 1.00 91.12 204 TYR A C 1
ATOM 1619 O O . TYR A 1 204 ? 9.456 -1.433 -12.735 1.00 91.12 204 TYR A O 1
ATOM 1627 N N . LYS A 1 205 ? 10.622 -1.709 -10.824 1.00 89.88 205 LYS A N 1
ATOM 1628 C CA . LYS A 1 205 ? 9.480 -1.976 -9.951 1.00 89.88 205 LYS A CA 1
ATOM 1629 C C . LYS A 1 205 ? 9.456 -0.884 -8.892 1.00 89.88 205 LYS A C 1
ATOM 1631 O O . LYS A 1 205 ? 10.283 -0.900 -7.986 1.00 89.88 205 LYS A O 1
ATOM 1636 N N . ALA A 1 206 ? 8.588 0.107 -9.085 1.00 90.06 206 ALA A N 1
ATOM 1637 C CA . ALA A 1 206 ? 8.450 1.232 -8.166 1.00 90.06 206 ALA A CA 1
ATOM 1638 C C . ALA A 1 206 ? 7.789 0.780 -6.862 1.00 90.06 206 ALA A C 1
ATOM 1640 O O . ALA A 1 206 ? 6.826 0.015 -6.892 1.00 90.06 206 ALA A O 1
ATOM 1641 N N . PHE A 1 207 ? 8.273 1.304 -5.744 1.00 89.50 207 PHE A N 1
ATOM 1642 C CA . PHE A 1 207 ? 7.680 1.120 -4.429 1.00 89.50 207 PHE A CA 1
ATOM 1643 C C . PHE A 1 207 ? 6.912 2.370 -4.041 1.00 89.50 207 PHE A C 1
ATOM 1645 O O . PHE A 1 207 ? 7.470 3.466 -4.024 1.00 89.50 207 PHE A O 1
ATOM 1652 N N . THR A 1 208 ? 5.620 2.199 -3.765 1.00 88.69 208 THR A N 1
ATOM 1653 C CA . THR A 1 208 ? 4.701 3.294 -3.453 1.00 88.69 208 THR A CA 1
ATOM 1654 C C . THR A 1 208 ? 4.030 3.049 -2.112 1.00 88.69 208 THR A C 1
ATOM 1656 O O . THR A 1 208 ? 3.340 2.048 -1.936 1.00 88.69 208 THR A O 1
ATOM 1659 N N . ALA A 1 209 ? 4.195 3.988 -1.183 1.00 89.94 209 ALA A N 1
ATOM 1660 C CA . ALA A 1 209 ? 3.406 4.037 0.039 1.00 89.94 209 ALA A CA 1
ATOM 1661 C C . ALA A 1 209 ? 2.084 4.752 -0.264 1.00 89.94 209 ALA A C 1
ATOM 1663 O O . ALA A 1 209 ? 2.098 5.854 -0.808 1.00 89.94 209 ALA A O 1
ATOM 1664 N N . ASN A 1 210 ? 0.951 4.133 0.072 1.00 88.75 210 ASN A N 1
ATOM 1665 C CA . ASN A 1 210 ? -0.362 4.769 -0.047 1.00 88.75 210 ASN A CA 1
ATOM 1666 C C . ASN A 1 210 ? -0.929 4.986 1.352 1.00 88.75 210 ASN A C 1
ATOM 1668 O O . ASN A 1 210 ? -1.182 4.003 2.055 1.00 88.75 210 ASN A O 1
ATOM 1672 N N . VAL A 1 211 ? -1.133 6.250 1.708 1.00 89.62 211 VAL A N 1
ATOM 1673 C CA . VAL A 1 211 ? -1.558 6.703 3.036 1.00 89.62 211 VAL A CA 1
ATOM 1674 C C . VAL A 1 211 ? -2.802 7.568 2.879 1.00 89.62 211 VAL A C 1
ATOM 1676 O O . VAL A 1 211 ? -2.880 8.374 1.950 1.00 89.62 211 VAL A O 1
ATOM 1679 N N . ILE A 1 212 ? -3.779 7.421 3.770 1.00 88.75 212 ILE A N 1
ATOM 1680 C CA . ILE A 1 212 ? -4.917 8.345 3.818 1.00 88.75 212 ILE A CA 1
ATOM 1681 C C . ILE A 1 212 ? -4.406 9.688 4.331 1.00 88.75 212 ILE A C 1
ATOM 1683 O O . ILE A 1 212 ? -3.809 9.762 5.406 1.00 88.75 212 ILE A O 1
ATOM 1687 N N . ASN A 1 213 ? -4.609 10.753 3.556 1.00 84.12 213 ASN A N 1
ATOM 1688 C CA . ASN A 1 213 ? -4.254 12.085 4.008 1.00 84.12 213 ASN A CA 1
ATOM 1689 C C . ASN A 1 213 ? -5.105 12.412 5.233 1.00 84.12 213 ASN A C 1
ATOM 1691 O O . ASN A 1 213 ? -6.332 12.311 5.173 1.00 84.12 213 ASN A O 1
ATOM 1695 N N . LEU A 1 214 ? -4.461 12.830 6.322 1.00 75.44 214 LEU A N 1
ATOM 1696 C CA . LEU A 1 214 ? -5.168 13.363 7.479 1.00 75.44 214 LEU A CA 1
ATOM 1697 C C . LEU A 1 214 ? -5.800 14.675 7.032 1.00 75.44 214 LEU A C 1
ATOM 1699 O O . LEU A 1 214 ? -5.160 15.712 6.933 1.00 75.44 214 LEU A O 1
ATOM 1703 N N . ILE A 1 215 ? -7.052 14.585 6.629 1.00 57.34 215 ILE A N 1
ATOM 1704 C CA . ILE A 1 215 ? -7.748 15.663 5.950 1.00 57.34 215 ILE A CA 1
ATOM 1705 C C . ILE A 1 215 ? -8.031 16.838 6.895 1.00 57.34 215 ILE A C 1
ATOM 1707 O O . ILE A 1 215 ? -8.080 17.982 6.448 1.00 57.34 215 ILE A O 1
ATOM 1711 N N . SER A 1 216 ? -8.258 16.545 8.176 1.00 65.75 216 SER A N 1
ATOM 1712 C CA . SER A 1 216 ? -8.531 17.540 9.208 1.00 65.75 216 SER A CA 1
ATOM 1713 C C . SER A 1 216 ? -7.213 18.206 9.623 1.00 65.75 216 SER A C 1
ATOM 1715 O O . SER A 1 216 ? -6.322 17.508 10.130 1.00 65.75 216 SER A O 1
ATOM 1717 N N . PRO A 1 217 ? -7.079 19.539 9.438 1.00 69.81 217 PRO A N 1
ATOM 1718 C CA . PRO A 1 217 ? -5.965 20.317 9.963 1.00 69.81 217 PRO A CA 1
ATOM 1719 C C . PRO A 1 217 ? -5.674 20.014 11.441 1.00 69.81 217 PRO A C 1
ATOM 1721 O O . PRO A 1 217 ? -4.519 19.958 11.872 1.00 69.81 217 PRO A O 1
ATOM 1724 N N . GLU A 1 218 ? -6.746 19.776 12.196 1.00 76.88 218 GLU A N 1
ATOM 1725 C CA . GLU A 1 218 ? -6.754 19.481 13.620 1.00 76.88 218 GLU A CA 1
ATOM 1726 C C . GLU A 1 218 ? -6.151 18.099 13.914 1.00 76.88 218 GLU A C 1
ATOM 1728 O O . GLU A 1 218 ? -5.233 18.001 14.724 1.00 76.88 218 GLU A O 1
ATOM 1733 N N . LEU A 1 219 ? -6.579 17.031 13.225 1.00 79.19 219 LEU A N 1
ATOM 1734 C CA . LEU A 1 219 ? -6.048 15.674 13.437 1.00 79.19 219 LEU A CA 1
ATOM 1735 C C . LEU A 1 219 ? -4.549 15.578 13.150 1.00 79.19 219 LEU A C 1
ATOM 1737 O O . LEU A 1 219 ? -3.807 14.933 13.895 1.00 79.19 219 LEU A O 1
ATOM 1741 N N . GLY A 1 220 ? -4.074 16.228 12.090 1.00 79.69 220 GLY A N 1
ATOM 1742 C CA . GLY A 1 220 ? -2.649 16.196 11.801 1.00 79.69 220 GLY A CA 1
ATOM 1743 C C . GLY A 1 220 ? -1.825 17.119 12.708 1.00 79.69 220 GLY A C 1
ATOM 1744 O O . GLY A 1 220 ? -0.706 16.756 13.072 1.00 79.69 220 GLY A O 1
ATOM 1745 N N . ALA A 1 221 ? -2.372 18.257 13.160 1.00 82.44 221 ALA A N 1
ATOM 1746 C CA . ALA A 1 221 ? -1.745 19.069 14.211 1.00 82.44 221 ALA A CA 1
ATOM 1747 C C . ALA A 1 221 ? -1.684 18.316 15.552 1.00 82.44 221 ALA A C 1
ATOM 1749 O O . ALA A 1 221 ? -0.688 18.400 16.273 1.00 82.44 221 ALA A O 1
ATOM 1750 N N . PHE A 1 222 ? -2.715 17.528 15.856 1.00 86.94 222 PHE A N 1
ATOM 1751 C CA . PHE A 1 222 ? -2.760 16.627 16.998 1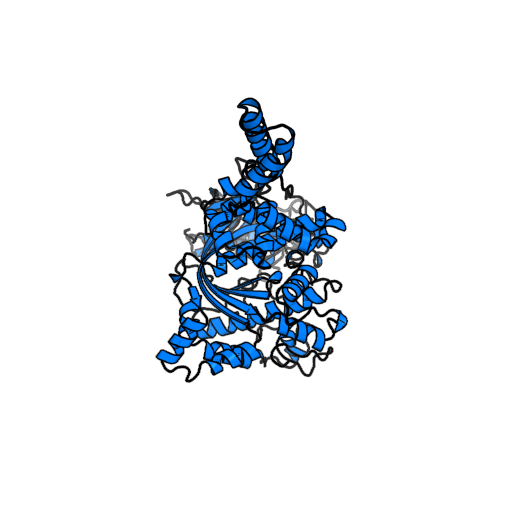.00 86.94 222 PHE A CA 1
ATOM 1752 C C . PHE A 1 222 ? -1.672 15.550 16.893 1.00 86.94 222 PHE A C 1
ATOM 1754 O O . PHE A 1 222 ? -0.889 15.401 17.826 1.00 86.94 222 PHE A O 1
ATOM 1761 N N . TYR A 1 223 ? -1.517 14.876 15.745 1.00 83.81 223 TYR A N 1
ATOM 1762 C CA . TYR A 1 223 ? -0.452 13.876 15.549 1.00 83.81 223 TYR A CA 1
ATOM 1763 C C . TYR A 1 223 ? 0.959 14.446 15.756 1.00 83.81 223 TYR A C 1
ATOM 1765 O O . TYR A 1 223 ? 1.837 13.780 16.310 1.00 83.81 223 TYR A O 1
ATOM 1773 N N . GLN A 1 224 ? 1.186 15.703 15.362 1.00 83.25 224 GLN A N 1
ATOM 1774 C CA . GLN A 1 224 ? 2.470 16.382 15.556 1.00 83.25 224 GLN A CA 1
ATOM 1775 C C . GLN A 1 224 ? 2.832 16.616 17.030 1.00 83.25 224 GLN A C 1
ATOM 1777 O O . GLN A 1 224 ? 3.997 16.883 17.322 1.00 83.25 224 GLN A O 1
ATOM 1782 N N . LYS A 1 225 ? 1.890 16.470 17.972 1.00 86.31 225 LYS A N 1
ATOM 1783 C CA . LYS A 1 225 ? 2.189 16.523 19.412 1.00 86.31 225 LYS A CA 1
ATOM 1784 C C . LYS A 1 225 ? 2.934 15.285 19.928 1.00 86.31 225 LYS A C 1
ATOM 1786 O O . LYS A 1 225 ? 3.310 15.257 21.097 1.00 86.31 225 LYS A O 1
ATOM 1791 N N . GLY A 1 226 ? 3.203 14.300 19.070 1.00 86.69 226 GLY A N 1
ATOM 1792 C CA . GLY A 1 226 ? 4.094 13.180 19.362 1.00 86.69 226 GLY A CA 1
ATOM 1793 C C . GLY A 1 226 ? 3.434 12.081 20.191 1.00 86.69 226 GLY A C 1
ATOM 1794 O O . GLY A 1 226 ? 2.237 11.824 20.068 1.00 86.69 226 GLY A O 1
ATOM 1795 N N . GLU A 1 227 ? 4.229 11.411 21.024 1.00 88.44 227 GLU A N 1
ATOM 1796 C CA . GLU A 1 227 ? 3.806 10.248 21.814 1.00 88.44 227 GLU A CA 1
ATOM 1797 C C . GLU A 1 227 ? 2.513 10.469 22.626 1.00 88.44 227 GLU A C 1
ATOM 1799 O O . GLU A 1 227 ? 1.632 9.609 22.543 1.00 88.44 227 GLU A O 1
ATOM 1804 N N . PRO A 1 228 ? 2.301 11.602 23.332 1.00 90.06 228 PRO A N 1
ATOM 1805 C CA . PRO A 1 228 ? 1.072 11.796 24.100 1.00 90.06 228 PRO A CA 1
ATOM 1806 C C . PRO A 1 228 ? -0.191 11.771 23.226 1.00 90.06 228 PRO A C 1
ATOM 1808 O O . PRO A 1 228 ? -1.187 11.161 23.603 1.00 90.06 228 PRO A O 1
ATOM 1811 N N . ALA A 1 229 ? -0.151 12.359 22.026 1.00 90.50 229 ALA A N 1
ATOM 1812 C CA . ALA A 1 229 ? -1.284 12.323 21.100 1.00 90.50 229 ALA A CA 1
ATOM 1813 C C . ALA A 1 229 ? -1.557 10.913 20.570 1.00 90.50 229 ALA A C 1
ATOM 1815 O O . ALA A 1 229 ? -2.712 10.503 20.446 1.00 90.50 229 ALA A O 1
ATOM 1816 N N . ARG A 1 230 ? -0.496 10.143 20.308 1.00 92.31 230 ARG A N 1
ATOM 1817 C CA . ARG A 1 230 ? -0.612 8.743 19.884 1.00 92.31 230 ARG A CA 1
ATOM 1818 C C . ARG A 1 230 ? -1.291 7.908 20.968 1.00 92.31 230 ARG A C 1
ATOM 1820 O O . ARG A 1 230 ? -2.269 7.233 20.671 1.00 92.31 230 ARG A O 1
ATOM 1827 N N . LYS A 1 231 ? -0.876 8.047 22.230 1.00 94.19 231 LYS A N 1
ATOM 1828 C CA . LYS A 1 231 ? -1.516 7.374 23.375 1.00 94.19 231 LYS A CA 1
ATOM 1829 C C . LYS A 1 231 ? -2.979 7.776 23.564 1.00 94.19 231 LYS A C 1
ATOM 1831 O O . LYS A 1 231 ? -3.817 6.914 23.792 1.00 94.19 231 LYS A O 1
ATOM 1836 N N . ILE A 1 232 ? -3.321 9.055 23.401 1.00 92.94 232 ILE A N 1
ATOM 1837 C CA . ILE A 1 232 ? -4.719 9.520 23.473 1.00 92.94 232 ILE A CA 1
ATOM 1838 C C . ILE A 1 232 ? -5.579 8.877 22.374 1.00 92.94 232 ILE A C 1
ATOM 1840 O O . ILE A 1 232 ? -6.717 8.498 22.646 1.00 92.94 232 ILE A O 1
ATOM 1844 N N . MET A 1 233 ? -5.050 8.710 21.156 1.00 92.69 233 MET A N 1
ATOM 1845 C CA . MET A 1 233 ? -5.758 8.013 20.072 1.00 92.69 233 MET A CA 1
ATOM 1846 C C . MET A 1 233 ? -6.048 6.548 20.432 1.00 92.69 233 MET A C 1
ATOM 1848 O O . MET A 1 233 ? -7.151 6.056 20.197 1.00 92.69 233 MET A O 1
ATOM 1852 N N . ILE A 1 234 ? -5.089 5.867 21.063 1.00 94.94 234 ILE A N 1
ATOM 1853 C CA . ILE A 1 234 ? -5.279 4.503 21.572 1.00 94.94 234 ILE A CA 1
ATOM 1854 C C . ILE A 1 234 ? -6.339 4.500 22.679 1.00 94.94 234 ILE A C 1
ATOM 1856 O O . ILE A 1 234 ? -7.304 3.747 22.611 1.00 94.94 234 ILE A O 1
ATOM 1860 N N . SER A 1 235 ? -6.243 5.401 23.652 1.00 94.25 235 SER A N 1
ATOM 1861 C CA . SER A 1 235 ? -7.238 5.536 24.721 1.00 94.25 235 SER A CA 1
ATOM 1862 C C . SER A 1 235 ? -8.652 5.800 24.193 1.00 94.25 235 SER A C 1
ATOM 1864 O O . SER A 1 235 ? -9.611 5.238 24.719 1.00 94.25 235 SER A O 1
ATOM 1866 N N . LYS A 1 236 ? -8.801 6.587 23.119 1.00 92.88 236 LYS A N 1
ATOM 1867 C CA . LYS A 1 236 ? -10.080 6.771 22.414 1.00 92.88 236 LYS A CA 1
ATOM 1868 C C . LYS A 1 236 ? -10.607 5.450 21.854 1.00 92.88 236 LYS A C 1
ATOM 1870 O O . LYS A 1 236 ? -11.778 5.136 22.045 1.00 92.88 236 LYS A O 1
ATOM 1875 N N . TRP A 1 237 ? -9.759 4.660 21.196 1.00 94.00 237 TRP A N 1
ATOM 1876 C CA . TRP A 1 237 ? -10.143 3.353 20.647 1.00 94.00 237 TRP A CA 1
ATOM 1877 C C . TRP A 1 237 ? -10.700 2.397 21.714 1.00 94.00 237 TRP A C 1
ATOM 1879 O O . TRP A 1 237 ? -11.693 1.700 21.479 1.00 94.00 237 TRP A O 1
ATOM 1889 N N . PHE A 1 238 ? -10.104 2.427 22.905 1.00 94.12 238 PHE A N 1
ATOM 1890 C CA . PHE A 1 238 ? -10.527 1.660 24.078 1.00 94.12 238 PHE A CA 1
ATOM 1891 C C . PHE A 1 238 ? -11.661 2.319 24.887 1.00 94.12 238 PHE A C 1
ATOM 1893 O O . PHE A 1 238 ? -11.976 1.860 25.977 1.00 94.12 238 PHE A O 1
ATOM 1900 N N . GLY A 1 239 ? -12.278 3.399 24.393 1.00 91.06 239 GLY A N 1
ATOM 1901 C CA . GLY A 1 239 ? -13.409 4.053 25.064 1.00 91.06 239 GLY A CA 1
ATOM 1902 C C . GLY A 1 239 ? -13.042 4.850 26.321 1.00 91.06 239 GLY A C 1
ATOM 1903 O O . GLY A 1 239 ? -13.927 5.312 27.037 1.00 91.06 239 GLY A O 1
ATOM 1904 N N . ARG A 1 240 ? -11.748 5.063 26.592 1.00 91.44 240 ARG A N 1
ATOM 1905 C CA . ARG A 1 240 ? -11.254 5.880 27.718 1.00 91.44 240 ARG A CA 1
ATOM 1906 C C . ARG A 1 240 ? -11.345 7.383 27.440 1.00 91.44 240 ARG A C 1
ATOM 1908 O O . ARG A 1 240 ? -11.269 8.181 28.368 1.00 91.44 240 ARG A O 1
ATOM 1915 N N . VAL A 1 241 ? -11.522 7.764 26.174 1.00 90.12 241 VAL A N 1
ATOM 1916 C CA . VAL A 1 241 ? -11.833 9.130 25.731 1.00 90.12 241 VAL A CA 1
ATOM 1917 C C . VAL A 1 241 ? -13.164 9.079 24.988 1.00 90.12 241 VAL A C 1
ATOM 1919 O O . VAL A 1 241 ? -13.272 8.374 23.986 1.00 90.12 241 VAL A O 1
ATOM 1922 N N . SER A 1 242 ? -14.171 9.819 25.456 1.00 89.00 242 SER A N 1
ATOM 1923 C CA . SER A 1 242 ? -15.433 9.960 24.720 1.00 89.00 242 SER A CA 1
ATOM 1924 C C . SER A 1 242 ? -15.237 10.785 23.445 1.00 89.00 242 SER A C 1
ATOM 1926 O O . SER A 1 242 ? -14.309 11.591 23.349 1.00 89.00 242 SER A O 1
ATOM 1928 N N . GLU A 1 243 ? -16.132 10.625 22.469 1.00 85.75 243 GLU A N 1
ATOM 1929 C CA . GLU A 1 243 ? -16.079 11.404 21.224 1.00 85.75 243 GLU A CA 1
ATOM 1930 C C . GLU A 1 243 ? -16.163 12.917 21.466 1.00 85.75 243 GLU A C 1
ATOM 1932 O O . GLU A 1 243 ? -15.413 13.687 20.861 1.00 85.75 243 GLU A O 1
ATOM 1937 N N . ASP A 1 244 ? -17.006 13.348 22.405 1.00 86.12 244 ASP A N 1
ATOM 1938 C CA . ASP A 1 244 ? -17.140 14.761 22.770 1.00 86.12 244 ASP A CA 1
ATOM 1939 C C . ASP A 1 244 ? -15.840 15.308 23.365 1.00 86.12 244 ASP A C 1
ATOM 1941 O O . ASP A 1 244 ? -15.371 16.380 22.980 1.00 86.12 244 ASP A O 1
ATOM 1945 N N . ASN A 1 245 ? -15.208 14.558 24.273 1.00 86.38 245 ASN A N 1
ATOM 1946 C CA . ASN A 1 245 ? -13.952 14.982 24.887 1.00 86.38 245 ASN A CA 1
ATOM 1947 C C . ASN A 1 245 ? -12.799 14.971 23.885 1.00 86.38 245 ASN A C 1
ATOM 1949 O O . ASN A 1 245 ? -11.967 15.876 23.904 1.00 86.38 245 ASN A O 1
ATOM 1953 N N . PHE A 1 246 ? -12.767 14.001 22.972 1.00 87.44 246 PHE A N 1
ATOM 1954 C CA . PHE A 1 246 ? -11.787 13.989 21.895 1.00 87.44 246 PHE A CA 1
ATOM 1955 C C . PHE A 1 246 ? -11.953 15.201 20.969 1.00 87.44 246 PHE A C 1
ATOM 1957 O O . PHE A 1 246 ? -10.970 15.858 20.633 1.00 87.44 246 PHE A O 1
ATOM 1964 N N . THR A 1 247 ? -13.193 15.561 20.632 1.00 86.31 247 THR A N 1
ATOM 1965 C CA . THR A 1 247 ? -13.497 16.751 19.824 1.00 86.31 247 THR A CA 1
ATOM 1966 C C . THR A 1 247 ? -13.037 18.031 20.528 1.00 86.31 247 THR A C 1
ATOM 1968 O O . THR A 1 247 ? -12.325 18.829 19.922 1.00 86.31 247 THR A O 1
ATOM 1971 N N . LYS A 1 248 ? -13.302 18.182 21.835 1.00 84.75 248 LYS A N 1
ATOM 1972 C CA . LYS A 1 248 ? -12.789 19.312 22.638 1.00 84.75 248 LYS A CA 1
ATOM 1973 C C . LYS A 1 248 ? -11.256 19.410 22.620 1.00 84.75 248 LYS A C 1
ATOM 1975 O O . LYS A 1 248 ? -10.718 20.521 22.603 1.00 84.75 248 LYS A O 1
ATOM 1980 N N . ILE A 1 249 ? -10.548 18.272 22.642 1.00 85.50 249 ILE A N 1
ATOM 1981 C CA . ILE A 1 249 ? -9.077 18.227 22.539 1.00 85.50 249 ILE A CA 1
ATOM 1982 C C . ILE A 1 249 ? -8.625 18.724 21.164 1.00 85.50 249 ILE A C 1
ATOM 1984 O O . ILE A 1 249 ? -7.693 19.523 21.097 1.00 85.50 249 ILE A O 1
ATOM 1988 N N . LEU A 1 250 ? -9.280 18.284 20.085 1.00 84.88 250 LEU A N 1
ATOM 1989 C CA . LEU A 1 250 ? -8.965 18.716 18.719 1.00 84.88 250 LEU A CA 1
ATOM 1990 C C . LEU A 1 250 ? -9.239 20.210 18.493 1.00 84.88 250 LEU A C 1
ATOM 1992 O O . LEU A 1 250 ? -8.471 20.873 17.801 1.00 84.88 250 LEU A O 1
ATOM 1996 N N . GLU A 1 251 ? -10.275 20.764 19.119 1.00 84.38 251 GLU A N 1
ATOM 1997 C CA . GLU A 1 251 ? -10.576 22.200 19.062 1.00 84.38 251 GLU A CA 1
ATOM 1998 C C . GLU A 1 251 ? -9.557 23.056 19.837 1.00 84.38 251 GLU A C 1
ATOM 2000 O O . GLU A 1 251 ? -9.355 24.224 19.510 1.00 84.38 251 GLU A O 1
ATOM 2005 N N . ASN A 1 252 ? -8.881 22.487 20.847 1.00 83.75 252 ASN A N 1
ATOM 2006 C CA . ASN A 1 252 ? -7.993 23.214 21.765 1.00 83.75 252 ASN A CA 1
ATOM 2007 C C . ASN A 1 252 ? -6.591 22.588 21.890 1.00 83.75 252 ASN A C 1
ATOM 2009 O O . ASN A 1 252 ? -6.005 22.582 22.977 1.00 83.75 252 ASN A O 1
ATOM 2013 N N . ILE A 1 253 ? -6.028 22.086 20.786 1.00 83.06 253 ILE A N 1
ATOM 2014 C CA . ILE A 1 253 ? -4.777 21.304 20.761 1.00 83.06 253 ILE A CA 1
ATOM 2015 C C . ILE A 1 253 ? -3.618 22.001 21.494 1.00 83.06 253 ILE A C 1
ATOM 2017 O O . ILE A 1 253 ? -2.964 21.398 22.342 1.00 83.06 253 ILE A O 1
ATOM 2021 N N . ASP A 1 254 ? -3.335 23.273 21.211 1.00 79.62 254 ASP A N 1
ATOM 2022 C CA . ASP A 1 254 ? -2.185 23.944 21.834 1.00 79.62 254 ASP A CA 1
ATOM 2023 C C . ASP A 1 254 ? -2.353 24.138 23.343 1.00 79.62 254 ASP A C 1
ATOM 2025 O O . ASP A 1 254 ? -1.381 24.017 24.087 1.00 79.62 254 ASP A O 1
ATOM 2029 N N . SER A 1 255 ? -3.582 24.390 23.800 1.00 75.19 255 SER A N 1
ATOM 2030 C CA . SER A 1 255 ? -3.887 24.519 25.227 1.00 75.19 255 SER A CA 1
ATOM 2031 C C . SER A 1 255 ? -3.806 23.166 25.931 1.00 75.19 255 SER A C 1
ATOM 2033 O O . SER A 1 255 ? -3.169 23.053 26.979 1.00 75.19 255 SER A O 1
ATOM 2035 N N . ALA A 1 256 ? -4.396 22.132 25.326 1.00 74.44 256 ALA A N 1
ATOM 2036 C CA . ALA A 1 256 ? -4.450 20.781 25.872 1.00 74.44 256 ALA A CA 1
ATOM 2037 C C . ALA A 1 256 ? -3.047 20.191 26.103 1.00 74.44 256 ALA A C 1
ATOM 2039 O O . ALA A 1 256 ? -2.801 19.581 27.141 1.00 74.44 256 ALA A O 1
ATOM 2040 N N . PHE A 1 257 ? -2.109 20.445 25.183 1.00 75.31 257 PHE A N 1
ATOM 2041 C CA . PHE A 1 257 ? -0.727 19.948 25.240 1.00 75.31 257 PHE A CA 1
ATOM 2042 C C . PHE A 1 257 ? 0.281 20.959 25.819 1.00 75.31 257 PHE A C 1
ATOM 2044 O O . PHE A 1 257 ? 1.495 20.750 25.736 1.00 75.31 257 PHE A O 1
ATOM 2051 N N . SER A 1 258 ? -0.181 22.078 26.386 1.00 71.25 258 SER A N 1
ATOM 2052 C CA . SER A 1 258 ? 0.716 23.064 26.992 1.00 71.25 258 SER A CA 1
ATOM 2053 C C . SER A 1 258 ? 1.315 22.549 28.311 1.00 71.25 258 SER A C 1
ATOM 2055 O O . SER A 1 258 ? 0.670 21.845 29.077 1.00 71.25 258 SER A O 1
ATOM 2057 N N . LYS A 1 259 ? 2.543 22.961 28.657 1.00 56.38 259 LYS A N 1
ATOM 2058 C CA . LYS A 1 259 ? 3.164 22.611 29.957 1.00 56.38 259 LYS A CA 1
ATOM 2059 C C . LYS A 1 259 ? 2.406 23.156 31.182 1.00 56.38 259 LYS A C 1
ATOM 2061 O O . LYS A 1 259 ? 2.782 22.843 32.302 1.00 56.38 259 LYS A O 1
ATOM 2066 N N . LYS A 1 260 ? 1.393 24.012 30.991 1.00 49.53 260 LYS A N 1
ATOM 2067 C CA . LYS A 1 260 ? 0.570 24.589 32.068 1.00 49.53 260 LYS A CA 1
ATOM 2068 C C . LYS A 1 260 ? -0.548 23.654 32.536 1.00 49.53 260 LYS A C 1
ATOM 2070 O O . LYS A 1 260 ? -1.051 23.840 33.635 1.00 49.53 260 LYS A O 1
ATOM 2075 N N . THR A 1 261 ? -0.922 22.666 31.727 1.00 50.88 261 THR A N 1
ATOM 2076 C CA . THR A 1 261 ? -1.951 21.660 32.044 1.00 50.88 261 THR A CA 1
ATOM 2077 C C . THR A 1 261 ? -1.368 20.369 32.630 1.00 50.88 261 THR A C 1
ATOM 2079 O O . THR A 1 261 ? -2.115 19.452 32.957 1.00 50.88 261 THR A O 1
ATOM 2082 N N . THR A 1 262 ? -0.042 20.298 32.795 1.00 54.75 262 THR A N 1
ATOM 2083 C CA . THR A 1 262 ? 0.673 19.184 33.435 1.00 54.75 262 THR A CA 1
ATOM 2084 C C . THR A 1 262 ? 0.399 19.181 34.939 1.00 54.75 262 THR A C 1
ATOM 2086 O O . THR A 1 262 ? 0.448 20.250 35.557 1.00 54.75 262 THR A O 1
ATOM 2089 N N . LYS A 1 263 ? 0.168 18.020 35.569 1.00 55.62 263 LYS A N 1
ATOM 2090 C CA . LYS A 1 263 ? -0.174 17.950 37.005 1.00 55.62 263 LYS A CA 1
ATOM 2091 C C . LYS A 1 263 ? 0.843 18.673 37.898 1.00 55.62 263 LYS A C 1
ATOM 2093 O O . LYS A 1 263 ? 0.447 19.420 38.785 1.00 55.62 263 LYS A O 1
ATOM 2098 N N . SER A 1 264 ? 2.139 18.573 37.587 1.00 51.31 264 SER A N 1
ATOM 2099 C CA . SER A 1 264 ? 3.204 19.272 38.328 1.00 51.31 264 SER A CA 1
ATOM 2100 C C . SER A 1 264 ? 3.176 20.799 38.170 1.00 51.31 264 SER A C 1
ATOM 2102 O O . SER A 1 264 ? 3.619 21.527 39.055 1.00 51.31 264 SER A O 1
ATOM 2104 N N . ALA A 1 265 ? 2.697 21.310 37.033 1.00 56.66 265 ALA A N 1
ATOM 2105 C CA . ALA A 1 265 ? 2.585 22.744 36.781 1.00 56.66 265 ALA A CA 1
ATOM 2106 C C . ALA A 1 265 ? 1.330 23.324 37.440 1.00 56.66 265 ALA A C 1
ATOM 2108 O O . ALA A 1 265 ? 1.409 24.394 38.036 1.00 56.66 265 ALA A O 1
ATOM 2109 N N . ILE A 1 266 ? 0.217 22.582 37.407 1.00 63.72 266 ILE A N 1
ATOM 2110 C CA . ILE A 1 266 ? -1.008 22.911 38.147 1.00 63.72 266 ILE A CA 1
ATOM 2111 C C . ILE A 1 266 ? -0.721 22.922 39.655 1.00 63.72 266 ILE A C 1
ATOM 2113 O O . ILE A 1 266 ? -1.093 23.874 40.335 1.00 63.72 266 ILE A O 1
ATOM 2117 N N . GLU A 1 267 ? -0.003 21.921 40.175 1.00 61.28 267 GLU A N 1
ATOM 2118 C CA . GLU A 1 267 ? 0.425 21.871 41.580 1.00 61.28 267 GLU A CA 1
ATOM 2119 C C . GLU A 1 267 ? 1.365 23.035 41.936 1.00 61.28 267 GLU A C 1
ATOM 2121 O O . GLU A 1 267 ? 1.173 23.679 42.964 1.00 61.28 267 GLU A O 1
ATOM 2126 N N . SER A 1 268 ? 2.319 23.391 41.067 1.00 63.25 268 SER A N 1
ATOM 2127 C CA . SER A 1 268 ? 3.224 24.529 41.294 1.00 63.25 268 SER A CA 1
ATOM 2128 C C . SER A 1 268 ? 2.511 25.893 41.262 1.00 63.25 268 SER A C 1
ATOM 2130 O O . SER A 1 268 ? 2.830 26.788 42.051 1.00 63.25 268 SER A O 1
ATOM 2132 N N . GLU A 1 269 ? 1.525 26.067 40.379 1.00 66.06 269 GLU A N 1
ATOM 2133 C CA . GLU A 1 269 ? 0.707 27.281 40.286 1.00 66.06 269 GLU A CA 1
ATOM 2134 C C . GLU A 1 269 ? -0.249 27.392 41.488 1.00 66.06 269 GLU A C 1
ATOM 2136 O O . GLU A 1 269 ? -0.334 28.456 42.109 1.00 66.06 269 GLU A O 1
ATOM 2141 N N . ALA A 1 270 ? -0.884 26.281 41.884 1.00 71.56 270 ALA A N 1
ATOM 2142 C CA . ALA A 1 270 ? -1.716 26.181 43.083 1.00 71.56 270 ALA A CA 1
ATOM 2143 C C . ALA A 1 270 ? -0.905 26.450 44.361 1.00 71.56 270 ALA A C 1
ATOM 2145 O O . ALA A 1 270 ? -1.352 27.199 45.228 1.00 71.56 270 ALA A O 1
ATOM 2146 N N . GLU A 1 271 ? 0.324 25.933 44.453 1.00 78.69 271 GLU A N 1
ATOM 2147 C CA . GLU A 1 271 ? 1.268 26.264 45.523 1.00 78.69 271 GLU A CA 1
ATOM 2148 C C . GLU A 1 271 ? 1.590 27.753 45.577 1.00 78.69 271 GLU A C 1
ATOM 2150 O O . GLU A 1 271 ? 1.623 28.351 46.655 1.00 78.69 271 GLU A O 1
ATOM 2155 N N . LYS A 1 272 ? 1.848 28.373 44.424 1.00 80.94 272 LYS A N 1
ATOM 2156 C CA . LYS A 1 272 ? 2.184 29.795 44.352 1.00 80.94 272 LYS A CA 1
ATOM 2157 C C . LYS A 1 272 ? 1.000 30.667 44.771 1.00 80.94 272 LYS A C 1
ATOM 2159 O O . LYS A 1 272 ? 1.199 31.631 45.509 1.00 80.94 272 LYS A O 1
ATOM 2164 N N . GLN A 1 273 ? -0.215 30.314 44.354 1.00 79.31 273 GLN A N 1
ATOM 2165 C CA . GLN A 1 273 ? -1.448 30.993 44.760 1.00 79.31 273 GLN A CA 1
ATOM 2166 C C . GLN A 1 273 ? -1.742 30.799 46.252 1.00 79.31 273 GLN A C 1
ATOM 2168 O O . GLN A 1 273 ? -2.013 31.773 46.951 1.00 79.31 273 GLN A O 1
ATOM 2173 N N . ALA A 1 274 ? -1.607 29.579 46.775 1.00 80.38 274 ALA A N 1
ATOM 2174 C CA . ALA A 1 274 ? -1.781 29.303 48.199 1.00 80.38 274 ALA A CA 1
ATOM 2175 C C . ALA A 1 274 ? -0.761 30.081 49.053 1.00 80.38 274 ALA A C 1
ATOM 2177 O O . ALA A 1 274 ? -1.132 30.713 50.040 1.00 80.38 274 ALA A O 1
ATOM 2178 N N . LYS A 1 275 ? 0.510 30.148 48.628 1.00 83.88 275 LYS A N 1
ATOM 2179 C CA . LYS A 1 275 ? 1.548 30.962 49.289 1.00 83.88 275 LYS A CA 1
ATOM 2180 C C . LYS A 1 275 ? 1.245 32.466 49.234 1.00 83.88 275 LYS A C 1
ATOM 2182 O O . LYS A 1 275 ? 1.570 33.183 50.177 1.00 83.88 275 LYS A O 1
ATOM 2187 N N . GLN A 1 276 ? 0.599 32.958 48.175 1.00 84.12 276 GLN A N 1
ATOM 2188 C CA . GLN A 1 276 ? 0.137 34.351 48.097 1.00 84.12 276 GLN A CA 1
ATOM 2189 C C . GLN A 1 276 ? -1.038 34.631 49.042 1.00 84.12 276 GLN A C 1
ATOM 2191 O O . GLN A 1 276 ? -1.054 35.680 49.682 1.00 84.12 276 GLN A O 1
ATOM 2196 N N . LEU A 1 277 ? -1.987 33.700 49.173 1.00 85.06 277 LEU A N 1
ATOM 2197 C CA . LEU A 1 277 ? -3.094 33.805 50.130 1.00 85.06 277 LEU A CA 1
ATOM 2198 C C . LEU A 1 277 ? -2.595 33.778 51.582 1.00 85.06 277 LEU A C 1
ATOM 2200 O O . LEU A 1 277 ? -3.096 34.537 52.411 1.00 85.06 277 LEU A O 1
ATOM 2204 N N . LEU A 1 278 ? -1.569 32.967 51.864 1.00 84.81 278 LEU A N 1
ATOM 2205 C CA . LEU A 1 278 ? -0.874 32.940 53.153 1.00 84.81 278 LEU A CA 1
ATOM 2206 C C . LEU A 1 278 ? -0.194 34.290 53.434 1.00 84.81 278 LEU A C 1
ATOM 2208 O O . LEU A 1 278 ? -0.389 34.876 54.495 1.00 84.81 278 LEU A O 1
ATOM 2212 N N . ALA A 1 279 ? 0.542 34.832 52.458 1.00 82.94 279 ALA A N 1
ATOM 2213 C CA . ALA A 1 279 ? 1.199 36.137 52.579 1.00 82.94 279 ALA A CA 1
ATOM 2214 C C . ALA A 1 279 ? 0.206 37.309 52.721 1.00 82.94 279 ALA A C 1
ATOM 2216 O O . ALA A 1 279 ? 0.534 38.324 53.331 1.00 82.94 279 ALA A O 1
ATOM 2217 N N . ALA A 1 280 ? -1.006 37.167 52.178 1.00 84.38 280 ALA A N 1
ATOM 2218 C CA . ALA A 1 280 ? -2.099 38.126 52.322 1.00 84.38 280 ALA A CA 1
ATOM 2219 C C . ALA A 1 280 ? -2.898 37.962 53.633 1.00 84.38 280 ALA A C 1
ATOM 2221 O O . ALA A 1 280 ? -3.797 38.761 53.891 1.00 84.38 280 ALA A O 1
ATOM 2222 N N . GLY A 1 281 ? -2.593 36.948 54.454 1.00 81.62 281 GLY A N 1
ATOM 2223 C CA . GLY A 1 281 ? -3.270 36.679 55.728 1.00 81.62 281 GLY A CA 1
ATOM 2224 C C . GLY A 1 281 ? -4.688 36.112 55.593 1.00 81.62 281 GLY A C 1
ATOM 2225 O O . GLY A 1 281 ? -5.476 36.217 56.528 1.00 81.62 281 GLY A O 1
ATOM 2226 N N . LEU A 1 282 ? -5.034 35.550 54.430 1.00 82.06 282 LEU A N 1
ATOM 2227 C CA . LEU A 1 282 ? -6.361 34.987 54.144 1.00 82.06 282 LEU A CA 1
ATOM 2228 C C . LEU A 1 282 ? -6.495 33.514 54.561 1.00 82.06 282 LEU A C 1
ATOM 2230 O O . LEU A 1 282 ? -7.613 33.022 54.693 1.00 82.06 282 LEU A O 1
ATOM 2234 N N . ILE A 1 283 ? -5.372 32.820 54.760 1.00 85.69 283 ILE A N 1
ATOM 2235 C CA . ILE A 1 283 ? -5.287 31.434 55.241 1.00 85.69 283 ILE A CA 1
ATOM 2236 C C . ILE A 1 283 ? -4.149 31.315 56.266 1.00 85.69 283 ILE A C 1
ATOM 2238 O O . ILE A 1 283 ? -3.232 32.136 56.255 1.00 85.69 283 ILE A O 1
ATOM 2242 N N . ASN A 1 284 ? -4.187 30.287 57.117 1.00 83.50 284 ASN A N 1
ATOM 2243 C CA . ASN A 1 284 ? -3.122 29.975 58.084 1.00 83.50 284 ASN A CA 1
ATOM 2244 C C . ASN A 1 284 ? -2.188 28.859 57.570 1.00 83.50 284 ASN A C 1
ATOM 2246 O O . ASN A 1 284 ? -2.556 28.126 56.652 1.00 83.50 284 ASN A O 1
ATOM 2250 N N . GLU A 1 285 ? -1.010 28.682 58.186 1.00 79.81 285 GLU A N 1
ATOM 2251 C CA . GLU A 1 285 ? -0.048 27.619 57.815 1.00 79.81 285 GLU A CA 1
ATOM 2252 C C . GLU A 1 285 ? -0.675 26.216 57.849 1.00 79.81 285 GLU A C 1
ATOM 2254 O O . GLU A 1 285 ? -0.495 25.449 56.906 1.00 79.81 285 GLU A O 1
ATOM 2259 N N . ASP A 1 286 ? -1.517 25.924 58.844 1.00 81.19 286 ASP A N 1
ATOM 2260 C CA . ASP A 1 286 ? -2.224 24.638 58.965 1.00 81.19 286 ASP A CA 1
ATOM 2261 C C . ASP A 1 286 ? -3.231 24.379 57.823 1.00 81.19 286 ASP A C 1
ATOM 2263 O O . ASP A 1 286 ? -3.666 23.250 57.604 1.00 81.19 286 ASP A O 1
ATOM 2267 N N . GLN A 1 287 ? -3.629 25.424 57.088 1.00 80.19 287 GLN A N 1
ATOM 2268 C CA . GLN A 1 287 ? -4.578 25.347 55.971 1.00 80.19 287 GLN A CA 1
ATOM 2269 C C . GLN A 1 287 ? -3.883 25.335 54.605 1.00 80.19 287 GLN A C 1
ATOM 2271 O O . GLN A 1 287 ? -4.559 25.195 53.582 1.00 80.19 287 GLN A O 1
ATOM 2276 N N . LEU A 1 288 ? -2.555 25.479 54.562 1.00 78.50 288 LEU A N 1
ATOM 2277 C CA . LEU A 1 288 ? -1.793 25.621 53.325 1.00 78.50 288 LEU A CA 1
ATOM 2278 C C . LEU A 1 288 ? -1.922 24.377 52.436 1.00 78.50 288 LEU A C 1
ATOM 2280 O O . LEU A 1 288 ? -2.329 24.497 51.283 1.00 78.50 288 LEU A O 1
ATOM 2284 N N . GLU A 1 289 ? -1.652 23.186 52.974 1.00 78.31 289 GLU A N 1
ATOM 2285 C CA . GLU A 1 289 ? -1.740 21.928 52.216 1.00 78.31 289 GLU A CA 1
ATOM 2286 C C . GLU A 1 289 ? -3.168 21.636 51.737 1.00 78.31 289 GLU A C 1
ATOM 2288 O O . GLU A 1 289 ? -3.377 21.265 50.581 1.00 78.31 289 GLU A O 1
ATOM 2293 N N . ALA A 1 290 ? -4.171 21.882 52.585 1.00 80.44 290 ALA A N 1
ATOM 2294 C CA . ALA A 1 290 ? -5.577 21.711 52.220 1.00 80.44 290 ALA A CA 1
ATOM 2295 C C . ALA A 1 290 ? -6.015 22.693 51.116 1.00 80.44 290 ALA A C 1
ATOM 2297 O O . ALA A 1 290 ? -6.790 22.330 50.231 1.00 80.44 290 ALA A O 1
ATOM 2298 N N . THR A 1 291 ? -5.492 23.924 51.133 1.00 78.94 291 THR A N 1
ATOM 2299 C CA . THR A 1 291 ? -5.773 24.943 50.110 1.00 78.94 291 THR A CA 1
ATOM 2300 C C . THR A 1 291 ? -5.079 24.611 48.790 1.00 78.94 291 THR A C 1
ATOM 2302 O O . THR A 1 291 ? -5.703 24.746 47.741 1.00 78.94 291 THR A O 1
ATOM 2305 N N . ILE A 1 292 ? -3.836 24.111 48.823 1.00 79.31 292 ILE A N 1
ATOM 2306 C CA . ILE A 1 292 ? -3.131 23.606 47.631 1.00 79.31 292 ILE A CA 1
ATOM 2307 C C . ILE A 1 292 ? -3.931 22.468 46.999 1.00 79.31 292 ILE A C 1
ATOM 2309 O O . ILE A 1 292 ? -4.208 22.519 45.805 1.00 79.31 292 ILE A O 1
ATOM 2313 N N . ALA A 1 293 ? -4.366 21.493 47.803 1.00 74.81 293 ALA A N 1
ATOM 2314 C CA . ALA A 1 293 ? -5.184 20.379 47.336 1.00 74.81 293 ALA A CA 1
ATOM 2315 C C . ALA A 1 293 ? -6.543 20.840 46.781 1.00 74.81 293 ALA A C 1
ATOM 2317 O O . ALA A 1 293 ? -7.025 20.288 45.799 1.00 74.81 293 ALA A O 1
ATOM 2318 N N . SER A 1 294 ? -7.170 21.862 47.371 1.00 76.56 294 SER A N 1
ATOM 2319 C CA . SER A 1 294 ? -8.436 22.410 46.870 1.00 76.56 294 SER A CA 1
ATOM 2320 C C . SER A 1 294 ? -8.271 23.201 45.568 1.00 76.56 294 SER A C 1
ATOM 2322 O O . SER A 1 294 ? -9.145 23.113 44.711 1.00 76.56 294 SER A O 1
ATOM 2324 N N . LEU A 1 295 ? -7.194 23.980 45.423 1.00 73.62 295 LEU A N 1
ATOM 2325 C CA . LEU A 1 295 ? -6.899 24.784 44.230 1.00 73.62 295 LEU A CA 1
ATOM 2326 C C . LEU A 1 295 ? -6.418 23.922 43.062 1.00 73.62 295 LEU A C 1
ATOM 2328 O O . LEU A 1 295 ? -6.792 24.172 41.917 1.00 73.62 295 LEU A O 1
ATOM 2332 N N . SER A 1 296 ? -5.618 22.891 43.340 1.00 67.00 296 SER A N 1
ATOM 2333 C CA . SER A 1 296 ? -5.238 21.903 42.332 1.00 67.00 296 SER A CA 1
ATOM 2334 C C . SER A 1 296 ? -6.460 21.115 41.868 1.00 67.00 296 SER A C 1
ATOM 2336 O O . SER A 1 296 ? -6.631 20.929 40.666 1.00 67.00 296 SER A O 1
ATOM 2338 N N . LYS A 1 297 ? -7.359 20.750 42.795 1.00 64.69 297 LYS A N 1
ATOM 2339 C CA . LYS A 1 297 ? -8.591 20.020 42.487 1.00 64.69 297 LYS A CA 1
ATOM 2340 C C . LYS A 1 297 ? -9.614 20.860 41.718 1.00 64.69 297 LYS A C 1
ATOM 2342 O O . LYS A 1 297 ? -10.158 20.381 40.732 1.00 64.69 297 LYS A O 1
ATOM 2347 N N . SER A 1 298 ? -9.812 22.130 42.078 1.00 61.03 298 SER A N 1
ATOM 2348 C CA . SER A 1 298 ? -10.698 23.034 41.326 1.00 61.03 298 SER A CA 1
ATOM 2349 C C . SER A 1 298 ? -10.151 23.390 39.941 1.00 61.03 298 SER A C 1
ATOM 2351 O O . SER A 1 298 ? -10.920 23.598 39.008 1.00 61.03 298 SER A O 1
ATOM 2353 N N . SER A 1 299 ? -8.824 23.415 39.787 1.00 55.59 299 SER A N 1
ATOM 2354 C CA . SER A 1 299 ? -8.165 23.586 38.489 1.00 55.59 299 SER A CA 1
ATOM 2355 C C . SER A 1 299 ? -8.182 22.299 37.652 1.00 55.59 299 SER A C 1
ATOM 2357 O O . SER A 1 299 ? -8.168 22.385 36.427 1.00 55.59 299 SER A O 1
ATOM 2359 N N . SER A 1 300 ? -8.243 21.121 38.289 1.00 51.22 300 SER A N 1
ATOM 2360 C CA . SER A 1 300 ? -8.403 19.820 37.623 1.00 51.22 300 SER A CA 1
ATOM 2361 C C . SER A 1 300 ? -9.855 19.449 37.306 1.00 51.22 300 SER A C 1
ATOM 2363 O O . SER A 1 300 ? -10.074 18.657 36.398 1.00 51.22 300 SER A O 1
ATOM 2365 N N . ASP A 1 301 ? -10.837 20.026 38.013 1.00 43.44 301 ASP A N 1
ATOM 2366 C CA . ASP A 1 301 ? -12.275 19.879 37.719 1.00 43.44 301 ASP A CA 1
ATOM 2367 C C . ASP A 1 301 ? -12.666 20.567 36.393 1.00 43.44 301 ASP A C 1
ATOM 2369 O O . ASP A 1 301 ? -13.734 20.302 35.840 1.00 43.44 301 ASP A O 1
ATOM 2373 N N . ASN A 1 302 ? -11.775 21.385 35.814 1.00 47.88 302 ASN A N 1
ATOM 2374 C CA . ASN A 1 302 ? -11.779 21.639 34.376 1.00 47.88 302 ASN A CA 1
ATOM 2375 C C . ASN A 1 302 ? -11.240 20.391 33.655 1.00 47.88 302 ASN A C 1
ATOM 2377 O O . ASN A 1 302 ? -10.048 20.313 33.389 1.00 47.88 302 ASN A O 1
ATOM 2381 N N . ASP A 1 303 ? -12.138 19.437 33.402 1.00 46.25 303 ASP A N 1
ATOM 2382 C CA . ASP A 1 303 ? -12.259 18.341 32.409 1.00 46.25 303 ASP A CA 1
ATOM 2383 C C . ASP A 1 303 ? -11.193 18.144 31.275 1.00 46.25 303 ASP A C 1
ATOM 2385 O O . ASP A 1 303 ? -11.506 17.606 30.213 1.00 46.25 303 ASP A O 1
ATOM 2389 N N . SER A 1 304 ? -9.934 18.581 31.414 1.00 51.91 304 SER A N 1
ATOM 2390 C CA . SER A 1 304 ? -9.021 18.820 30.280 1.00 51.91 304 SER A CA 1
ATOM 2391 C C . SER A 1 304 ? -7.540 18.496 30.518 1.00 51.91 304 SER A C 1
ATOM 2393 O O . SER A 1 304 ? -6.699 18.953 29.737 1.00 51.91 304 SER A O 1
ATOM 2395 N N . SER A 1 305 ? -7.164 17.739 31.556 1.00 66.31 305 SER A N 1
ATOM 2396 C CA . SER A 1 305 ? -5.790 17.215 31.606 1.00 66.31 305 SER A CA 1
ATOM 2397 C C . SER A 1 305 ? -5.678 16.014 30.676 1.00 66.31 305 SER A C 1
ATOM 2399 O O . SER A 1 305 ? -6.272 14.965 30.917 1.00 66.31 305 SER A O 1
ATOM 2401 N N . ILE A 1 306 ? -4.901 16.153 29.603 1.00 79.50 306 ILE A N 1
ATOM 2402 C CA . ILE A 1 306 ? -4.628 15.054 28.671 1.00 79.50 306 ILE A CA 1
ATOM 2403 C C . ILE A 1 306 ? -3.866 13.894 29.332 1.00 79.50 306 ILE A C 1
ATOM 2405 O O . ILE A 1 306 ? -3.893 12.777 28.820 1.00 79.50 306 ILE A O 1
ATOM 2409 N N . GLU A 1 307 ? -3.219 14.138 30.479 1.00 81.12 307 GLU A N 1
ATOM 2410 C CA . GLU A 1 307 ? -2.429 13.137 31.202 1.00 81.12 307 GLU A CA 1
ATOM 2411 C C . GLU A 1 307 ? -3.270 11.949 31.650 1.00 81.12 307 GLU A C 1
ATOM 2413 O O . GLU A 1 307 ? -2.783 10.827 31.611 1.00 81.12 307 GLU A O 1
ATOM 2418 N N . GLN A 1 308 ? -4.539 12.159 32.016 1.00 84.75 308 GLN A N 1
ATOM 2419 C CA . GLN A 1 308 ? -5.414 11.051 32.409 1.00 84.75 308 GLN A CA 1
ATOM 2420 C C . GLN A 1 308 ? -5.590 10.044 31.264 1.00 84.75 308 GLN A C 1
ATOM 2422 O O . GLN A 1 308 ? -5.566 8.837 31.478 1.00 84.75 308 GLN A O 1
ATOM 2427 N N . TYR A 1 309 ? -5.693 10.539 30.029 1.00 89.44 309 TYR A N 1
ATOM 2428 C CA . TYR A 1 309 ? -5.869 9.713 28.842 1.00 89.44 309 TYR A CA 1
ATOM 2429 C C . TYR A 1 309 ? -4.554 9.066 28.409 1.00 89.44 309 TYR A C 1
ATOM 2431 O O . TYR A 1 309 ? -4.555 7.934 27.935 1.00 89.44 309 TYR A O 1
ATOM 2439 N N . VAL A 1 310 ? -3.428 9.757 28.595 1.00 89.00 310 VAL A N 1
ATOM 2440 C CA . VAL A 1 310 ? -2.089 9.195 28.372 1.00 89.00 310 VAL A CA 1
ATOM 2441 C C . VAL A 1 310 ? -1.811 8.060 29.362 1.00 89.00 310 VAL A C 1
ATOM 2443 O O . VAL A 1 310 ? -1.409 6.975 28.946 1.00 89.00 310 VAL A O 1
ATOM 2446 N N . ASN A 1 311 ? -2.088 8.283 30.647 1.00 88.81 311 ASN A N 1
ATOM 2447 C CA . ASN A 1 311 ? -1.917 7.289 31.703 1.00 88.81 311 ASN A CA 1
ATOM 2448 C C . ASN A 1 311 ? -2.857 6.101 31.509 1.00 88.81 311 ASN A C 1
ATOM 2450 O O . ASN A 1 311 ? -2.421 4.974 31.682 1.00 88.81 311 ASN A O 1
ATOM 2454 N N . ALA A 1 312 ? -4.096 6.324 31.058 1.00 90.31 312 ALA A N 1
ATOM 2455 C CA . ALA A 1 312 ? -5.013 5.233 30.736 1.00 90.31 312 ALA A CA 1
ATOM 2456 C C . ALA A 1 312 ? -4.438 4.282 29.668 1.00 90.31 312 ALA A C 1
ATOM 2458 O O . ALA A 1 312 ? -4.578 3.069 29.794 1.00 90.31 312 ALA A O 1
ATOM 2459 N N . CYS A 1 313 ? -3.745 4.803 28.646 1.00 93.12 313 CYS A N 1
ATOM 2460 C CA . CYS A 1 313 ? -3.057 3.964 27.659 1.00 93.12 313 CYS A CA 1
ATOM 2461 C C . CYS A 1 313 ? -1.923 3.159 28.308 1.00 93.12 313 CYS A C 1
ATOM 2463 O O . CYS A 1 313 ? -1.817 1.951 28.099 1.00 93.12 313 CYS A O 1
ATOM 2465 N N . ASP A 1 314 ? -1.095 3.818 29.120 1.00 92.94 314 ASP A N 1
ATOM 2466 C CA . ASP A 1 314 ? 0.017 3.162 29.811 1.00 92.94 314 ASP A CA 1
ATOM 2467 C C . ASP A 1 314 ? -0.465 2.106 30.817 1.00 92.94 314 ASP A C 1
ATOM 2469 O O . ASP A 1 314 ? 0.175 1.073 30.962 1.00 92.94 314 ASP A O 1
ATOM 2473 N N . GLU A 1 315 ? -1.603 2.318 31.477 1.00 92.94 315 GLU A N 1
ATOM 2474 C CA . GLU A 1 315 ? -2.230 1.348 32.379 1.00 92.94 315 GLU A CA 1
ATOM 2475 C C . GLU A 1 315 ? -2.795 0.142 31.617 1.00 92.94 315 GLU A C 1
ATOM 2477 O O . GLU A 1 315 ? -2.629 -1.002 32.053 1.00 92.94 315 GLU A O 1
ATOM 2482 N N . LEU A 1 316 ? -3.416 0.367 30.451 1.00 92.50 316 LEU A N 1
ATOM 2483 C CA . LEU A 1 316 ? -3.920 -0.710 29.595 1.00 92.50 316 LEU A CA 1
ATOM 2484 C C . LEU A 1 316 ? -2.797 -1.669 29.178 1.00 92.50 316 LEU A C 1
ATOM 2486 O O . LEU A 1 316 ? -3.008 -2.887 29.197 1.00 92.50 316 LEU A O 1
ATOM 2490 N N . PHE A 1 317 ? -1.616 -1.134 28.868 1.00 93.56 317 PHE A N 1
ATOM 2491 C CA . PHE A 1 317 ? -0.459 -1.875 28.352 1.00 93.56 317 PHE A CA 1
ATOM 2492 C C . PHE A 1 317 ? 0.752 -1.828 29.296 1.00 93.56 317 PHE A C 1
ATOM 2494 O O . PHE A 1 317 ? 1.908 -1.833 28.870 1.00 93.56 317 PHE A O 1
ATOM 2501 N N . ALA A 1 318 ? 0.489 -1.788 30.607 1.00 92.25 318 ALA A N 1
ATOM 2502 C CA . ALA A 1 318 ? 1.533 -1.634 31.619 1.00 92.25 318 ALA A CA 1
ATOM 2503 C C . ALA A 1 318 ? 2.554 -2.777 31.591 1.00 92.25 318 ALA A C 1
ATOM 2505 O O . ALA A 1 318 ? 3.731 -2.566 31.874 1.00 92.25 318 ALA A O 1
ATOM 2506 N N . LYS A 1 319 ? 2.113 -3.993 31.247 1.00 91.00 319 LYS A N 1
ATOM 2507 C CA . LYS A 1 319 ? 2.998 -5.155 31.145 1.00 91.00 319 LYS A CA 1
ATOM 2508 C C . LYS A 1 319 ? 3.980 -4.978 29.988 1.00 91.00 319 LYS A C 1
ATOM 2510 O O . LYS A 1 319 ? 5.177 -5.079 30.195 1.00 91.00 319 LYS A O 1
ATOM 2515 N N . GLU A 1 320 ? 3.468 -4.650 28.811 1.00 91.44 320 GLU A N 1
ATOM 2516 C CA . GLU A 1 320 ? 4.236 -4.460 27.584 1.00 91.44 320 GLU A CA 1
ATOM 2517 C C . GLU A 1 320 ? 5.251 -3.319 27.742 1.00 91.44 320 GLU A C 1
ATOM 2519 O O . GLU A 1 320 ? 6.415 -3.465 27.379 1.00 91.44 320 GLU A O 1
ATOM 2524 N N . LYS A 1 321 ? 4.834 -2.220 28.385 1.00 90.81 321 LYS A N 1
ATOM 2525 C CA . LYS A 1 321 ? 5.722 -1.107 28.739 1.00 90.81 321 LYS A CA 1
ATOM 2526 C C . LYS A 1 321 ? 6.845 -1.526 29.696 1.00 90.81 321 LYS A C 1
ATOM 2528 O O . LYS A 1 321 ? 7.975 -1.076 29.533 1.00 90.81 321 LYS A O 1
ATOM 2533 N N . ASN A 1 322 ? 6.539 -2.358 30.694 1.00 92.25 322 ASN A N 1
ATOM 2534 C CA . ASN A 1 322 ? 7.529 -2.848 31.659 1.00 92.25 322 ASN A CA 1
ATOM 2535 C C . ASN A 1 322 ? 8.483 -3.889 31.053 1.00 92.25 322 ASN A C 1
ATOM 2537 O O . ASN A 1 322 ? 9.628 -3.974 31.495 1.00 92.25 322 ASN A O 1
ATOM 2541 N N . ASP A 1 323 ? 8.018 -4.673 30.076 1.00 92.00 323 ASP A N 1
ATOM 2542 C CA . ASP A 1 323 ? 8.821 -5.686 29.387 1.00 92.00 323 ASP A CA 1
ATOM 2543 C C . ASP A 1 323 ? 9.865 -5.021 28.466 1.00 92.00 323 ASP A C 1
ATOM 2545 O O . ASP A 1 323 ? 11.045 -5.376 28.515 1.00 92.00 323 ASP A O 1
ATOM 2549 N N . SER A 1 324 ? 9.460 -4.025 27.666 1.00 93.31 324 SER A N 1
ATOM 2550 C CA . SER A 1 324 ? 10.367 -3.209 26.849 1.00 93.31 324 SER A CA 1
ATOM 2551 C C . SER A 1 324 ? 9.741 -1.859 26.490 1.00 93.31 324 SER A C 1
ATOM 2553 O O . SER A 1 324 ? 8.812 -1.773 25.685 1.00 93.31 324 SER A O 1
ATOM 2555 N N . GLU A 1 325 ? 10.285 -0.773 27.043 1.00 90.12 325 GLU A N 1
ATOM 2556 C CA . GLU A 1 325 ? 9.789 0.581 26.766 1.00 90.12 325 GLU A CA 1
ATOM 2557 C C . GLU A 1 325 ? 10.001 0.987 25.295 1.00 90.12 325 GLU A C 1
ATOM 2559 O O . GLU A 1 325 ? 9.144 1.640 24.702 1.00 90.12 325 GLU A O 1
ATOM 2564 N N . GLU A 1 326 ? 11.101 0.551 24.674 1.00 88.50 326 GLU A N 1
ATOM 2565 C CA . GLU A 1 326 ? 11.404 0.841 23.267 1.00 88.50 326 GLU A CA 1
ATOM 2566 C C . GLU A 1 326 ? 10.410 0.156 22.316 1.00 88.50 326 GLU A C 1
ATOM 2568 O O . GLU A 1 326 ? 9.851 0.805 21.426 1.00 88.50 326 GLU A O 1
ATOM 2573 N N . GLU A 1 327 ? 10.134 -1.135 22.530 1.00 88.12 327 GLU A N 1
ATOM 2574 C CA . GLU A 1 327 ? 9.162 -1.883 21.722 1.00 88.12 327 GLU A CA 1
ATOM 2575 C C . GLU A 1 327 ? 7.739 -1.369 21.942 1.00 88.12 327 GLU A C 1
ATOM 2577 O O . GLU A 1 327 ? 6.982 -1.226 20.980 1.00 88.12 327 GLU A O 1
ATOM 2582 N N . TYR A 1 328 ? 7.388 -1.020 23.183 1.00 91.19 328 TYR A N 1
ATOM 2583 C CA . TYR A 1 328 ? 6.102 -0.408 23.501 1.00 91.19 328 TYR A CA 1
ATOM 2584 C C . TYR A 1 328 ? 5.899 0.910 22.747 1.00 91.19 328 TYR A C 1
ATOM 2586 O O . TYR A 1 328 ? 4.859 1.103 22.120 1.00 91.19 328 TYR A O 1
ATOM 2594 N N . ILE A 1 329 ? 6.890 1.806 22.746 1.00 89.69 329 ILE A N 1
ATOM 2595 C CA . ILE A 1 329 ? 6.800 3.083 22.024 1.00 89.69 329 ILE A CA 1
ATOM 2596 C C . ILE A 1 329 ? 6.681 2.851 20.513 1.00 89.69 329 ILE A C 1
ATOM 2598 O O . ILE A 1 329 ? 5.882 3.519 19.849 1.00 89.69 329 ILE A O 1
ATOM 2602 N N . LEU A 1 330 ? 7.440 1.903 19.955 1.00 86.56 330 LEU A N 1
ATOM 2603 C CA . LEU A 1 330 ? 7.338 1.545 18.540 1.00 86.56 330 LEU A CA 1
ATOM 2604 C C . LEU A 1 330 ? 5.934 1.027 18.194 1.00 86.56 330 LEU A C 1
ATOM 2606 O O . LEU A 1 330 ? 5.333 1.489 17.220 1.00 86.56 330 LEU A O 1
ATOM 2610 N N . TRP A 1 331 ? 5.388 0.134 19.021 1.00 90.12 331 TRP A N 1
ATOM 2611 C CA . TRP A 1 331 ? 4.030 -0.383 18.876 1.00 90.12 331 TRP A CA 1
ATOM 2612 C C . TRP A 1 331 ? 2.981 0.733 18.972 1.00 90.12 331 TRP A C 1
ATOM 2614 O O . TRP A 1 331 ? 2.142 0.848 18.079 1.00 90.12 331 TRP A O 1
ATOM 2624 N N . VAL A 1 332 ? 3.070 1.619 19.975 1.00 92.12 332 VAL A N 1
ATOM 2625 C CA . VAL A 1 332 ? 2.177 2.785 20.126 1.00 92.12 332 VAL A CA 1
ATOM 2626 C C . VAL A 1 332 ? 2.189 3.638 18.860 1.00 92.12 332 VAL A C 1
ATOM 2628 O O . VAL A 1 332 ? 1.136 4.084 18.403 1.00 92.12 332 VAL A O 1
ATOM 2631 N N . ASN A 1 333 ? 3.367 3.860 18.270 1.00 89.06 333 ASN A N 1
ATOM 2632 C CA . ASN A 1 333 ? 3.495 4.651 17.052 1.00 89.06 333 ASN A CA 1
ATOM 2633 C C . ASN A 1 333 ? 2.771 4.009 15.866 1.00 89.06 333 ASN A C 1
ATOM 2635 O O . ASN A 1 333 ? 2.011 4.695 15.181 1.00 89.06 333 ASN A O 1
ATOM 2639 N N . ASN A 1 334 ? 2.969 2.709 15.649 1.00 88.38 334 ASN A N 1
ATOM 2640 C CA . ASN A 1 334 ? 2.365 1.997 14.526 1.00 88.38 334 ASN A CA 1
ATOM 2641 C C . ASN A 1 334 ? 0.848 1.816 14.702 1.00 88.38 334 ASN A C 1
ATOM 2643 O O . ASN A 1 334 ? 0.074 2.087 13.783 1.00 88.38 334 ASN A O 1
ATOM 2647 N N . PHE A 1 335 ? 0.411 1.419 15.897 1.00 91.69 335 PHE A N 1
ATOM 2648 C CA . PHE A 1 335 ? -1.000 1.192 16.197 1.00 91.69 335 PHE A CA 1
ATOM 2649 C C . PHE A 1 335 ? -1.798 2.502 16.114 1.00 91.69 335 PHE A C 1
ATOM 2651 O O . PHE A 1 335 ? -2.830 2.565 15.446 1.00 91.69 335 PHE A O 1
ATOM 2658 N N . ALA A 1 336 ? -1.281 3.597 16.688 1.00 91.69 336 ALA A N 1
ATOM 2659 C CA . ALA A 1 336 ? -1.915 4.910 16.571 1.00 91.69 336 ALA A CA 1
ATOM 2660 C C . ALA A 1 336 ? -1.942 5.427 15.122 1.00 91.69 336 ALA A C 1
ATOM 2662 O O . ALA A 1 336 ? -2.922 6.058 14.727 1.00 91.69 336 ALA A O 1
ATOM 2663 N N . PHE A 1 337 ? -0.905 5.154 14.320 1.00 89.31 337 PHE A N 1
ATOM 2664 C CA . PHE A 1 337 ? -0.877 5.504 12.896 1.00 89.31 337 PHE A CA 1
ATOM 2665 C C . PHE A 1 337 ? -2.033 4.840 12.127 1.00 89.31 337 PHE A C 1
ATOM 2667 O O . PHE A 1 337 ? -2.761 5.518 11.397 1.00 89.31 337 PHE A O 1
ATOM 2674 N N . ASN A 1 338 ? -2.261 3.541 12.340 1.00 90.38 338 ASN A N 1
ATOM 2675 C CA . ASN A 1 338 ? -3.361 2.810 11.704 1.00 90.38 338 ASN A CA 1
ATOM 2676 C C . ASN A 1 338 ? -4.734 3.277 12.205 1.00 90.38 338 ASN A C 1
ATOM 2678 O O . ASN A 1 338 ? -5.630 3.512 11.390 1.00 90.38 338 ASN A O 1
ATOM 2682 N N . LEU A 1 339 ? -4.881 3.511 13.514 1.00 91.62 339 LEU A N 1
ATOM 2683 C CA . LEU A 1 339 ? -6.108 4.067 14.089 1.00 91.62 339 LEU A CA 1
ATOM 2684 C C . LEU A 1 339 ? -6.445 5.451 13.528 1.00 91.62 339 LEU A C 1
ATOM 2686 O O . LEU A 1 339 ? -7.608 5.728 13.258 1.00 91.62 339 LEU A O 1
ATOM 2690 N N . MET A 1 340 ? -5.451 6.314 13.303 1.00 88.88 340 MET A N 1
ATOM 2691 C CA . MET A 1 340 ? -5.684 7.635 12.714 1.00 88.88 340 MET A CA 1
ATOM 2692 C C . MET A 1 340 ? -6.204 7.562 11.283 1.00 88.88 340 MET A C 1
ATOM 2694 O O . MET A 1 340 ? -7.105 8.318 10.915 1.00 88.88 340 MET A O 1
ATOM 2698 N N . GLN A 1 341 ? -5.658 6.656 10.473 1.00 89.75 341 GLN A N 1
ATOM 2699 C CA . GLN A 1 341 ? -6.156 6.440 9.117 1.00 89.75 341 GLN A CA 1
ATOM 2700 C C . GLN A 1 341 ? -7.589 5.893 9.133 1.00 89.75 341 GLN A C 1
ATOM 2702 O O . GLN A 1 341 ? -8.446 6.422 8.425 1.00 89.75 341 GLN A O 1
ATOM 2707 N N . TYR A 1 342 ? -7.858 4.894 9.979 1.00 91.06 342 TYR A N 1
ATOM 2708 C CA . TYR A 1 342 ? -9.197 4.340 10.186 1.00 91.06 342 TYR A CA 1
ATOM 2709 C C . TYR A 1 342 ? -10.203 5.426 10.605 1.00 91.06 342 TYR A C 1
ATOM 2711 O O . TYR A 1 342 ? -11.250 5.590 9.979 1.00 91.06 342 TYR A O 1
ATOM 2719 N N . GLU A 1 343 ? -9.851 6.232 11.607 1.00 88.25 343 GLU A N 1
ATOM 2720 C CA . GLU A 1 343 ? -10.676 7.331 12.114 1.00 88.25 343 GLU A CA 1
ATOM 2721 C C . GLU A 1 343 ? -10.949 8.386 11.033 1.00 88.25 343 GLU A C 1
ATOM 2723 O O . GLU A 1 343 ? -12.069 8.883 10.914 1.00 88.25 343 GLU A O 1
ATOM 2728 N N . THR A 1 344 ? -9.949 8.694 10.203 1.00 87.69 344 THR A N 1
ATOM 2729 C CA . THR A 1 344 ? -10.089 9.658 9.101 1.00 87.69 344 THR A CA 1
ATOM 2730 C C . THR A 1 344 ? -11.094 9.174 8.055 1.00 87.69 344 THR A C 1
ATOM 2732 O O . THR A 1 344 ? -11.897 9.968 7.570 1.00 87.69 344 THR A O 1
ATOM 2735 N N . VAL A 1 345 ? -11.099 7.875 7.732 1.00 89.06 345 VAL A N 1
ATOM 2736 C CA . VAL A 1 345 ? -12.110 7.284 6.835 1.00 89.06 345 VAL A CA 1
ATOM 2737 C C . VAL A 1 345 ? -13.491 7.302 7.485 1.00 89.06 345 VAL A C 1
ATOM 2739 O O . VAL A 1 345 ? -14.481 7.599 6.816 1.00 89.06 345 VAL A O 1
ATOM 2742 N N . LYS A 1 346 ? -13.557 7.022 8.792 1.00 87.31 346 LYS A N 1
ATOM 2743 C CA . LYS A 1 346 ? -14.802 6.998 9.568 1.00 87.31 346 LYS A CA 1
ATOM 2744 C C . LYS A 1 346 ? -15.463 8.354 9.748 1.00 87.31 346 LYS A C 1
ATOM 2746 O O . LYS A 1 346 ? -16.677 8.419 9.897 1.00 87.31 346 LYS A O 1
ATOM 2751 N N . LYS A 1 347 ? -14.687 9.431 9.688 1.00 79.88 347 LYS A N 1
ATOM 2752 C CA . LYS A 1 347 ? -15.161 10.809 9.843 1.00 79.88 347 LYS A CA 1
ATOM 2753 C C . LYS A 1 347 ? -14.885 11.673 8.610 1.00 79.88 347 LYS A C 1
ATOM 2755 O O . LYS A 1 347 ? -14.601 12.857 8.778 1.00 79.88 347 LYS A O 1
ATOM 2760 N N . SER A 1 348 ? -14.919 11.101 7.398 1.00 67.00 348 SER A N 1
ATOM 2761 C CA . SER A 1 348 ? -14.680 11.806 6.117 1.00 67.00 348 SER A CA 1
ATOM 2762 C C . SER A 1 348 ? -15.300 13.213 6.076 1.00 67.00 348 SER A C 1
ATOM 2764 O O . SER A 1 348 ? -16.301 13.418 6.752 1.00 67.00 348 SER A O 1
ATOM 2766 N N . ARG A 1 349 ? -14.736 14.165 5.297 1.00 58.00 349 ARG A N 1
ATOM 2767 C CA . ARG A 1 349 ? -15.012 15.635 5.307 1.00 58.00 349 ARG A CA 1
ATOM 2768 C C . ARG A 1 349 ? -16.486 16.031 5.567 1.00 58.00 349 ARG A C 1
ATOM 2770 O O . ARG A 1 349 ? -17.190 16.480 4.672 1.00 58.00 349 ARG A O 1
ATOM 2777 N N . GLY A 1 350 ? -16.919 15.972 6.827 1.00 56.12 350 GLY A N 1
ATOM 2778 C CA . GLY A 1 350 ? -18.287 16.263 7.253 1.00 56.12 350 GLY A CA 1
ATOM 2779 C C . GLY A 1 350 ? -19.283 15.102 7.082 1.00 56.12 350 GLY A C 1
ATOM 2780 O O . GLY A 1 350 ? -19.212 14.298 6.159 1.00 56.12 350 GLY A O 1
ATOM 2781 N N . ALA A 1 351 ? -20.291 15.071 7.960 1.00 55.94 351 ALA A N 1
ATOM 2782 C CA . ALA A 1 351 ? -21.298 14.004 8.028 1.00 55.94 351 ALA A CA 1
ATOM 2783 C C . ALA A 1 351 ? -22.114 13.798 6.734 1.00 55.94 351 ALA A C 1
ATOM 2785 O O . ALA A 1 351 ? -22.669 12.729 6.530 1.00 55.94 351 ALA A O 1
ATOM 2786 N N . LYS A 1 352 ? -22.183 14.801 5.845 1.00 58.66 352 LYS A N 1
ATOM 2787 C CA . LYS A 1 352 ? -22.921 14.720 4.568 1.00 58.66 352 LYS A CA 1
ATOM 2788 C C . LYS A 1 352 ? -22.229 13.869 3.501 1.00 58.66 352 LYS A C 1
ATOM 2790 O O . LYS A 1 352 ? -22.845 13.590 2.479 1.00 58.66 352 LYS A O 1
ATOM 2795 N N . SER A 1 353 ? -20.974 13.497 3.729 1.00 74.06 353 SER A N 1
ATOM 2796 C CA . SER A 1 353 ? -20.193 12.664 2.818 1.00 74.06 353 SER A CA 1
ATOM 2797 C C . SER A 1 353 ? -20.184 11.193 3.249 1.00 74.06 353 SER A C 1
ATOM 2799 O O . SER A 1 353 ? -19.509 10.387 2.624 1.00 74.06 353 SER A O 1
ATOM 2801 N N . ILE A 1 354 ? -20.926 10.821 4.297 1.00 88.25 354 ILE A N 1
ATOM 2802 C CA . ILE A 1 354 ? -21.021 9.443 4.786 1.00 88.25 354 ILE A CA 1
ATOM 2803 C C . ILE A 1 354 ? -22.418 8.912 4.482 1.00 88.25 354 ILE A C 1
ATOM 2805 O O . ILE A 1 354 ? -23.404 9.596 4.733 1.00 88.25 354 ILE A O 1
ATOM 2809 N N . ILE A 1 355 ? -22.489 7.687 3.969 1.00 91.62 355 ILE A N 1
ATOM 2810 C CA . ILE A 1 355 ? -23.722 6.905 3.883 1.00 91.62 355 ILE A CA 1
ATOM 2811 C C . ILE A 1 355 ? -23.571 5.741 4.853 1.00 91.62 355 ILE A C 1
ATOM 2813 O O . ILE A 1 355 ? -22.743 4.848 4.655 1.00 91.62 355 ILE A O 1
ATOM 2817 N N . SER A 1 356 ? -24.353 5.773 5.922 1.00 94.06 356 SER A N 1
ATOM 2818 C CA . SER A 1 356 ? -24.389 4.724 6.937 1.00 94.06 356 SER A CA 1
ATOM 2819 C C . SER A 1 356 ? -25.138 3.480 6.449 1.00 94.06 356 SER A C 1
ATOM 2821 O O . SER A 1 356 ? -25.959 3.537 5.530 1.00 94.06 356 SER A O 1
ATOM 2823 N N . LEU A 1 357 ? -24.916 2.346 7.123 1.00 95.50 357 LEU A N 1
ATOM 2824 C CA . LEU A 1 357 ? -25.708 1.130 6.926 1.00 95.50 357 LEU A CA 1
ATOM 2825 C C . LEU A 1 357 ? -27.217 1.404 7.021 1.00 95.50 357 LEU A C 1
ATOM 2827 O O . LEU A 1 357 ? -27.977 0.924 6.183 1.00 95.50 357 LEU A O 1
ATOM 2831 N N . LYS A 1 358 ? -27.646 2.205 8.006 1.00 94.69 358 LYS A N 1
ATOM 2832 C CA . LYS A 1 358 ? -29.066 2.502 8.218 1.00 94.69 358 LYS A CA 1
ATOM 2833 C C . LYS A 1 358 ? -29.661 3.302 7.059 1.00 94.69 358 LYS A C 1
ATOM 2835 O O . LYS A 1 358 ? -30.702 2.923 6.539 1.00 94.69 358 L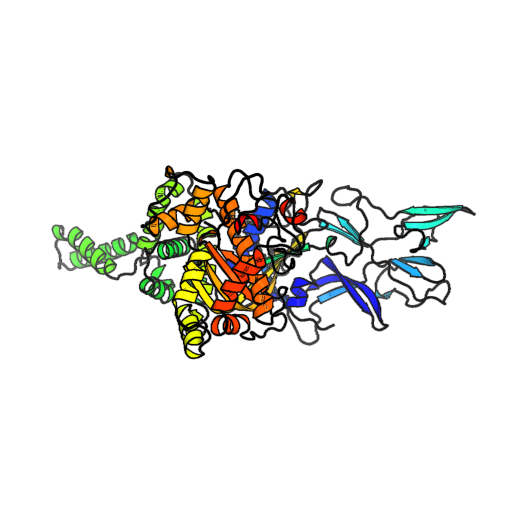YS A O 1
ATOM 2840 N N . GLU A 1 359 ? -28.962 4.329 6.583 1.00 93.44 359 GLU A N 1
ATOM 2841 C CA . GLU A 1 359 ? -29.399 5.102 5.411 1.00 93.44 359 GLU A CA 1
ATOM 2842 C C . GLU A 1 359 ? -29.470 4.238 4.142 1.00 93.44 359 GLU A C 1
ATOM 2844 O O . GLU A 1 359 ? -30.411 4.369 3.357 1.00 93.44 359 GLU A O 1
ATOM 2849 N N . ALA A 1 360 ? -28.514 3.321 3.946 1.00 93.62 360 ALA A N 1
ATOM 2850 C CA . ALA A 1 360 ? -28.519 2.395 2.813 1.00 93.62 360 ALA A CA 1
ATOM 2851 C C . ALA A 1 360 ? -29.689 1.392 2.868 1.00 93.62 360 ALA A C 1
ATOM 2853 O O . ALA A 1 360 ? -30.270 1.062 1.829 1.00 93.62 360 ALA A O 1
ATOM 2854 N N . ILE A 1 361 ? -30.043 0.909 4.064 1.00 95.56 361 ILE A N 1
ATOM 2855 C CA . ILE A 1 361 ? -31.219 0.056 4.299 1.00 95.56 361 ILE A CA 1
ATOM 2856 C C . ILE A 1 361 ? -32.499 0.842 4.001 1.00 95.56 361 ILE A C 1
ATOM 2858 O O . ILE A 1 361 ? -33.287 0.427 3.151 1.00 95.56 361 ILE A O 1
ATOM 2862 N N . ASP A 1 362 ? -32.663 2.011 4.624 1.00 94.50 362 ASP A N 1
ATOM 2863 C CA . ASP A 1 362 ? -33.867 2.839 4.502 1.00 94.50 362 ASP A CA 1
ATOM 2864 C C . ASP A 1 362 ? -34.134 3.227 3.039 1.00 94.50 362 ASP A C 1
ATOM 2866 O O . ASP A 1 362 ? -35.275 3.201 2.569 1.00 94.50 362 ASP A O 1
ATOM 2870 N N . LYS A 1 363 ? -33.075 3.525 2.276 1.00 93.06 363 LYS A N 1
ATOM 2871 C CA . LYS A 1 363 ? -33.177 3.844 0.848 1.00 93.06 363 LYS A CA 1
ATOM 2872 C C . LYS A 1 363 ? -33.596 2.640 0.001 1.00 93.06 363 LYS A C 1
ATOM 2874 O O . LYS A 1 363 ? -34.452 2.792 -0.871 1.00 93.06 363 LYS A O 1
ATOM 2879 N N . GLN A 1 364 ? -33.047 1.450 0.252 1.00 93.69 364 GLN A N 1
ATOM 2880 C CA . GLN A 1 364 ? -33.449 0.236 -0.472 1.00 93.69 364 GLN A CA 1
ATOM 2881 C C . GLN A 1 364 ? -34.882 -0.188 -0.139 1.00 93.69 364 GLN A C 1
ATOM 2883 O O . GLN A 1 364 ? -35.604 -0.600 -1.048 1.00 93.69 364 GLN A O 1
ATOM 2888 N N . MET A 1 365 ? -35.318 -0.028 1.114 1.00 93.88 365 MET A N 1
ATOM 2889 C CA . MET A 1 365 ? -36.713 -0.244 1.511 1.00 93.88 365 MET A CA 1
ATOM 2890 C C . MET A 1 365 ? -37.651 0.746 0.820 1.00 93.88 365 MET A C 1
ATOM 2892 O O . MET A 1 365 ? -38.667 0.351 0.254 1.00 93.88 365 MET A O 1
ATOM 2896 N N . ALA A 1 366 ? -37.296 2.036 0.800 1.00 92.50 366 ALA A N 1
ATOM 2897 C CA . ALA A 1 366 ? -38.118 3.075 0.180 1.00 92.50 366 ALA A CA 1
ATOM 2898 C C . ALA A 1 366 ? -38.327 2.859 -1.330 1.00 92.50 366 ALA A C 1
ATOM 2900 O O . ALA A 1 366 ? -39.377 3.213 -1.867 1.00 92.50 366 ALA A O 1
ATOM 2901 N N . VAL A 1 367 ? -37.340 2.278 -2.019 1.00 90.06 367 VAL A N 1
ATOM 2902 C CA . VAL A 1 367 ? -37.422 1.935 -3.450 1.00 90.06 367 VAL A CA 1
ATOM 2903 C C . VAL A 1 367 ? -38.067 0.556 -3.684 1.00 90.06 367 VAL A C 1
ATOM 2905 O O . VAL A 1 367 ? -38.455 0.250 -4.811 1.00 90.06 367 VAL A O 1
ATOM 2908 N N . GLY A 1 368 ? -38.233 -0.263 -2.639 1.00 88.12 368 GLY A N 1
ATOM 2909 C CA . GLY A 1 368 ? -38.797 -1.615 -2.723 1.00 88.12 368 GLY A CA 1
ATOM 2910 C C . GLY A 1 368 ? -37.822 -2.661 -3.273 1.00 88.12 368 GLY A C 1
ATOM 2911 O O . GLY A 1 368 ? -38.240 -3.604 -3.940 1.00 88.12 368 GLY A O 1
ATOM 2912 N N . PHE A 1 369 ? -36.512 -2.479 -3.063 1.00 88.75 369 PHE A N 1
ATOM 2913 C CA . PHE A 1 369 ? -35.499 -3.482 -3.422 1.00 88.75 369 PHE A CA 1
ATOM 2914 C C . PHE A 1 369 ? -35.309 -4.569 -2.363 1.00 88.75 369 PHE A C 1
ATOM 2916 O O . PHE A 1 369 ? -34.815 -5.647 -2.700 1.00 88.75 369 PHE A O 1
ATOM 2923 N N . ILE A 1 370 ? -35.681 -4.270 -1.121 1.00 90.75 370 ILE A N 1
ATOM 2924 C CA . ILE A 1 370 ? -35.785 -5.210 -0.004 1.00 90.75 370 ILE A CA 1
ATOM 2925 C C . ILE A 1 370 ? -37.119 -4.969 0.693 1.00 90.75 370 ILE A C 1
ATOM 2927 O O . ILE A 1 370 ? -37.592 -3.828 0.726 1.00 90.75 370 ILE A O 1
ATOM 2931 N N . ASP A 1 371 ? -37.698 -6.030 1.243 1.00 89.81 371 ASP A N 1
ATOM 2932 C CA . ASP A 1 371 ? -38.973 -5.944 1.960 1.00 89.81 371 ASP A CA 1
ATOM 2933 C C . ASP A 1 371 ? -38.759 -5.708 3.463 1.00 89.81 371 ASP A C 1
ATOM 2935 O O . ASP A 1 371 ? -39.578 -5.052 4.109 1.00 89.81 371 ASP A O 1
ATOM 2939 N N . ASP A 1 372 ? -37.647 -6.211 4.010 1.00 92.75 372 ASP A N 1
ATOM 2940 C CA . ASP A 1 372 ? -37.331 -6.159 5.437 1.00 92.75 372 ASP A CA 1
ATOM 2941 C C . ASP A 1 372 ? -35.832 -5.931 5.692 1.00 92.75 372 ASP A C 1
ATOM 2943 O O . ASP A 1 372 ? -34.970 -6.390 4.937 1.00 92.75 372 ASP A O 1
ATOM 2947 N N . GLU A 1 373 ? -35.509 -5.232 6.783 1.00 94.69 373 GLU A N 1
ATOM 2948 C CA . GLU A 1 373 ? -34.123 -4.931 7.169 1.00 94.69 373 GLU A CA 1
ATOM 2949 C C . GLU A 1 373 ? -33.319 -6.203 7.496 1.00 94.69 373 GLU A C 1
ATOM 2951 O O . GLU A 1 373 ? -32.105 -6.239 7.262 1.00 94.69 373 GLU A O 1
ATOM 2956 N N . SER A 1 374 ? -33.985 -7.261 7.985 1.00 94.19 374 SER A N 1
ATOM 2957 C CA . SER A 1 374 ? -33.366 -8.560 8.292 1.00 94.19 374 SER A CA 1
ATOM 2958 C C . SER A 1 374 ? -32.664 -9.173 7.088 1.00 94.19 374 SER A C 1
ATOM 2960 O O . SER A 1 374 ? -31.623 -9.794 7.263 1.00 94.19 374 SER A O 1
ATOM 2962 N N . GLU A 1 375 ? -33.115 -8.909 5.854 1.00 94.00 375 GLU A N 1
ATOM 2963 C CA . GLU A 1 375 ? -32.433 -9.414 4.658 1.00 94.00 375 GLU A CA 1
ATOM 2964 C C . GLU A 1 375 ? -30.960 -8.984 4.585 1.00 94.00 375 GLU A C 1
ATOM 2966 O O . GLU A 1 375 ? -30.127 -9.728 4.065 1.00 94.00 375 GLU A O 1
ATOM 2971 N N . ILE A 1 376 ? -30.631 -7.782 5.070 1.00 96.00 376 ILE A N 1
ATOM 2972 C CA . ILE A 1 376 ? -29.255 -7.274 5.111 1.00 96.00 376 ILE A CA 1
ATOM 2973 C C . ILE A 1 376 ? -28.549 -7.737 6.385 1.00 96.00 376 ILE A C 1
ATOM 2975 O O . ILE A 1 376 ? -27.388 -8.143 6.305 1.00 96.00 376 ILE A O 1
ATOM 2979 N N . TYR A 1 377 ? -29.225 -7.712 7.536 1.00 96.75 377 TYR A N 1
ATOM 2980 C CA . TYR A 1 377 ? -28.624 -8.135 8.805 1.00 96.75 377 TYR A CA 1
ATOM 2981 C C . TYR A 1 377 ? -28.259 -9.628 8.824 1.00 96.75 377 TYR A C 1
ATOM 2983 O O . TYR A 1 377 ? -27.156 -9.965 9.250 1.00 96.75 377 TYR A O 1
ATOM 2991 N N . ASP A 1 378 ? -29.086 -10.502 8.249 1.00 96.00 378 ASP A N 1
ATOM 2992 C CA . ASP A 1 378 ? -28.796 -11.935 8.106 1.00 96.00 378 ASP A CA 1
ATOM 2993 C C . ASP A 1 378 ? -27.556 -12.168 7.223 1.00 96.00 378 ASP A C 1
ATOM 2995 O O . ASP A 1 378 ? -26.718 -13.035 7.487 1.00 96.00 378 ASP A O 1
ATOM 2999 N N . LEU A 1 379 ? -27.396 -11.369 6.159 1.00 96.56 379 LEU A N 1
ATOM 3000 C CA . LEU A 1 379 ? -26.211 -11.422 5.298 1.00 96.56 379 LEU A CA 1
ATOM 3001 C C . LEU A 1 379 ? -24.966 -10.883 6.004 1.00 96.56 379 LEU A C 1
ATOM 3003 O O . LEU A 1 379 ? -23.883 -11.434 5.812 1.00 96.56 379 LEU A O 1
ATOM 3007 N N . HIS A 1 380 ? -25.108 -9.832 6.813 1.00 97.62 380 HIS A N 1
ATOM 3008 C CA . HIS A 1 380 ? -24.041 -9.314 7.665 1.00 97.62 380 HIS A CA 1
ATOM 3009 C C . HIS A 1 380 ? -23.567 -10.372 8.659 1.00 97.62 380 HIS A C 1
ATOM 3011 O O . HIS A 1 380 ? -22.370 -10.643 8.712 1.00 97.62 380 HIS A O 1
ATOM 3017 N N . GLU A 1 381 ? -24.479 -11.028 9.378 1.00 96.56 381 GLU A N 1
ATOM 3018 C CA . GLU A 1 381 ? -24.149 -12.107 10.313 1.00 96.56 381 GLU A CA 1
ATOM 3019 C C . GLU A 1 381 ? -23.430 -13.257 9.593 1.00 96.56 381 GLU A C 1
ATOM 3021 O O . GLU A 1 381 ? -22.367 -13.724 10.022 1.00 96.56 381 GLU A O 1
ATOM 3026 N N . LYS A 1 382 ? -23.940 -13.658 8.423 1.00 94.94 382 LYS A N 1
ATOM 3027 C CA . LYS A 1 382 ? -23.348 -14.723 7.608 1.00 94.94 382 LYS A CA 1
ATOM 3028 C C . LYS A 1 382 ? -21.945 -14.383 7.104 1.00 94.94 382 LYS A C 1
ATOM 3030 O O . LYS A 1 382 ? -21.030 -15.195 7.229 1.00 94.94 382 LYS A O 1
ATOM 3035 N N . LEU A 1 383 ? -21.746 -13.177 6.580 1.00 96.88 383 LEU A N 1
ATOM 3036 C CA . LEU A 1 383 ? -20.449 -12.714 6.078 1.00 96.88 383 LEU A CA 1
ATOM 3037 C C . LEU A 1 383 ? -19.502 -12.243 7.193 1.00 96.88 383 LEU A C 1
ATOM 3039 O O . LEU A 1 383 ? -18.318 -12.045 6.930 1.00 96.88 383 LEU A O 1
ATOM 3043 N N . GLY A 1 384 ? -20.006 -12.077 8.420 1.00 97.31 384 GLY A N 1
ATOM 3044 C CA . GLY A 1 384 ? -19.283 -11.526 9.567 1.00 97.31 384 GLY A CA 1
ATOM 3045 C C . GLY A 1 384 ? -19.006 -10.029 9.467 1.00 97.31 384 GLY A C 1
ATOM 3046 O O . GLY A 1 384 ? -17.962 -9.579 9.922 1.00 97.31 384 GLY A O 1
ATOM 3047 N N . ILE A 1 385 ? -19.892 -9.251 8.847 1.00 98.31 385 ILE A N 1
ATOM 3048 C CA . ILE A 1 385 ? -19.765 -7.793 8.748 1.00 98.31 385 ILE A CA 1
ATOM 3049 C C . ILE A 1 385 ? -20.478 -7.164 9.948 1.00 98.31 385 ILE A C 1
ATOM 3051 O O . ILE A 1 385 ? -21.704 -7.170 10.018 1.00 98.31 385 ILE A O 1
ATOM 3055 N N . ALA A 1 386 ? -19.722 -6.575 10.872 1.00 97.38 386 ALA A N 1
ATOM 3056 C CA . ALA A 1 386 ? -20.279 -5.867 12.023 1.00 97.38 386 ALA A CA 1
ATOM 3057 C C . ALA A 1 386 ? -20.915 -4.530 11.617 1.00 97.38 386 ALA A C 1
ATOM 3059 O O . ALA A 1 386 ? -21.972 -4.159 12.121 1.00 97.38 386 ALA A O 1
ATOM 3060 N N . ASN A 1 387 ? -20.286 -3.802 10.692 1.00 96.94 387 ASN A N 1
ATOM 3061 C CA . ASN A 1 387 ? -20.802 -2.528 10.199 1.00 96.94 387 ASN A CA 1
ATOM 3062 C C . ASN A 1 387 ? -20.313 -2.230 8.775 1.00 96.94 387 ASN A C 1
ATOM 3064 O O . ASN A 1 387 ? -19.281 -2.739 8.335 1.00 96.94 387 ASN A O 1
ATOM 3068 N N . MET A 1 388 ? -21.049 -1.374 8.068 1.00 96.00 388 MET A N 1
ATOM 3069 C CA . MET A 1 388 ? -20.679 -0.853 6.756 1.00 96.00 388 MET A CA 1
ATOM 3070 C C . MET A 1 388 ? -20.984 0.643 6.682 1.00 96.00 388 MET A C 1
ATOM 3072 O O . MET A 1 388 ? -22.012 1.107 7.179 1.00 96.00 388 MET A O 1
ATOM 3076 N N . GLN A 1 389 ? -20.096 1.392 6.038 1.00 94.88 389 GLN A N 1
ATOM 3077 C CA . GLN A 1 389 ? -20.355 2.769 5.623 1.00 94.88 389 GLN A CA 1
ATOM 3078 C C . GLN A 1 389 ? -19.705 3.040 4.265 1.00 94.88 389 GLN A C 1
ATOM 3080 O O . GLN A 1 389 ? -18.603 2.557 3.994 1.00 94.88 389 GLN A O 1
ATOM 3085 N N . ALA A 1 390 ? -20.340 3.859 3.432 1.00 93.56 390 ALA A N 1
ATOM 3086 C CA . ALA A 1 390 ? -19.668 4.469 2.292 1.00 93.56 390 ALA A CA 1
ATOM 3087 C C . ALA A 1 390 ? -19.164 5.862 2.688 1.00 93.56 390 ALA A C 1
ATOM 3089 O O . ALA A 1 390 ? -19.941 6.694 3.150 1.00 93.56 390 ALA A O 1
ATOM 3090 N N . SER A 1 391 ? -17.871 6.108 2.496 1.00 90.25 391 SER A N 1
ATOM 3091 C CA . SER A 1 391 ? -17.223 7.394 2.754 1.00 90.25 391 SER A CA 1
ATOM 3092 C C . SER A 1 391 ? -16.890 8.058 1.422 1.00 90.25 391 SER A C 1
ATOM 3094 O O . SER A 1 391 ? -16.044 7.581 0.660 1.00 90.25 391 SER A O 1
ATOM 3096 N N . CYS A 1 392 ? -17.559 9.167 1.144 1.00 82.56 392 CYS A N 1
ATOM 3097 C CA . CYS A 1 392 ? -17.250 10.085 0.058 1.00 82.56 392 CYS A CA 1
ATOM 3098 C C . CYS A 1 392 ? -16.193 11.087 0.560 1.00 82.56 392 CYS A C 1
ATOM 3100 O O . CYS A 1 392 ? -16.139 11.397 1.747 1.00 82.56 392 CYS A O 1
ATOM 3102 N N . ASP A 1 393 ? -15.336 11.594 -0.323 1.00 80.56 393 ASP A N 1
ATOM 3103 C CA . ASP A 1 393 ? -14.300 12.590 0.007 1.00 80.56 393 ASP A CA 1
ATOM 3104 C C . ASP A 1 393 ? -13.156 12.080 0.904 1.00 80.56 393 ASP A C 1
ATOM 3106 O O . ASP A 1 393 ? -12.719 12.746 1.849 1.00 80.56 393 ASP A O 1
ATOM 3110 N N . VAL A 1 394 ? -12.622 10.903 0.576 1.00 85.88 394 VAL A N 1
ATOM 3111 C CA . VAL A 1 394 ? -11.359 10.401 1.133 1.00 85.88 394 VAL A CA 1
ATOM 3112 C C . VAL A 1 394 ? -10.209 10.818 0.217 1.00 85.88 394 VAL A C 1
ATOM 3114 O O . VAL A 1 394 ? -10.258 10.619 -0.993 1.00 85.88 394 VAL A O 1
ATOM 3117 N N . GLU A 1 395 ? -9.147 11.390 0.779 1.00 87.69 395 GLU A N 1
ATOM 3118 C CA . GLU A 1 395 ? -7.951 11.793 0.035 1.00 87.69 395 GLU A CA 1
ATOM 3119 C C . GLU A 1 395 ? -6.835 10.789 0.321 1.00 87.69 395 GLU A C 1
ATOM 3121 O O . GLU A 1 395 ? -6.416 10.625 1.463 1.00 87.69 395 GLU A O 1
ATOM 3126 N N . ILE A 1 396 ? -6.347 10.105 -0.710 1.00 88.94 396 ILE A N 1
ATOM 3127 C CA . ILE A 1 396 ? -5.252 9.140 -0.619 1.00 88.94 396 ILE A CA 1
ATOM 3128 C C . ILE A 1 396 ? -4.013 9.754 -1.257 1.00 88.94 396 ILE A C 1
ATOM 3130 O O . ILE A 1 396 ? -4.039 10.223 -2.397 1.00 88.94 396 ILE A O 1
ATOM 3134 N N . ILE A 1 397 ? -2.913 9.733 -0.513 1.00 90.31 397 ILE A N 1
ATOM 3135 C CA . ILE A 1 397 ? -1.600 10.154 -0.983 1.00 90.31 397 ILE A CA 1
ATOM 3136 C C . ILE A 1 397 ? -0.812 8.909 -1.366 1.00 90.31 397 ILE A C 1
ATOM 3138 O O . ILE A 1 397 ? -0.508 8.076 -0.513 1.00 90.31 397 ILE A O 1
ATOM 3142 N N . GLY A 1 398 ? -0.477 8.792 -2.649 1.00 90.50 398 GLY A N 1
ATOM 3143 C CA . GLY A 1 398 ? 0.445 7.776 -3.150 1.00 90.50 398 GLY A CA 1
ATOM 3144 C C . GLY A 1 398 ? 1.830 8.378 -3.339 1.00 90.50 398 GLY A C 1
ATOM 3145 O O . GLY A 1 398 ? 1.986 9.278 -4.161 1.00 90.50 398 GLY A O 1
ATOM 3146 N N . CYS A 1 399 ? 2.830 7.888 -2.610 1.00 92.38 399 CYS A N 1
ATOM 3147 C CA . CYS A 1 399 ? 4.208 8.375 -2.661 1.00 92.38 399 CYS A CA 1
ATOM 3148 C C . CYS A 1 399 ? 5.165 7.283 -3.126 1.00 92.38 399 CYS A C 1
ATOM 3150 O O . CYS A 1 399 ? 5.430 6.334 -2.388 1.00 92.38 399 CYS A O 1
ATOM 3152 N N . SER A 1 400 ? 5.720 7.441 -4.329 1.00 93.88 400 SER A N 1
ATOM 3153 C CA . SER A 1 400 ? 6.816 6.599 -4.803 1.00 93.88 400 SER A CA 1
ATOM 3154 C C . SER A 1 400 ? 8.123 7.043 -4.155 1.00 93.88 400 SER A C 1
ATOM 3156 O O . SER A 1 400 ? 8.539 8.186 -4.344 1.00 93.88 400 SER A O 1
ATOM 3158 N N . TYR A 1 401 ? 8.788 6.156 -3.419 1.00 93.94 401 TYR A N 1
ATOM 3159 C CA . TYR A 1 401 ? 9.995 6.479 -2.635 1.00 93.94 401 TYR A CA 1
ATOM 3160 C C . TYR A 1 401 ? 11.252 5.721 -3.084 1.00 93.94 401 TYR A C 1
ATOM 3162 O O . TYR A 1 401 ? 12.344 5.923 -2.547 1.00 93.94 401 TYR A O 1
ATOM 3170 N N . GLY A 1 402 ? 11.116 4.840 -4.070 1.00 94.31 402 GLY A N 1
ATOM 3171 C CA . GLY A 1 402 ? 12.237 4.125 -4.657 1.00 94.31 402 GLY A CA 1
ATOM 3172 C C . GLY A 1 402 ? 11.791 3.029 -5.602 1.00 94.31 402 GLY A C 1
ATOM 3173 O O . GLY A 1 402 ? 10.612 2.906 -5.940 1.00 94.31 402 GLY A O 1
ATOM 3174 N N . TYR A 1 403 ? 12.747 2.226 -6.047 1.00 93.88 403 TYR A N 1
ATOM 3175 C CA . TYR A 1 403 ? 12.477 1.111 -6.943 1.00 93.88 403 TYR A CA 1
ATOM 3176 C C . TYR A 1 403 ? 13.502 -0.011 -6.791 1.00 93.88 403 TYR A C 1
ATOM 3178 O O . TYR A 1 403 ? 14.646 0.209 -6.396 1.00 93.88 403 TYR A O 1
ATOM 3186 N N . THR A 1 404 ? 13.113 -1.219 -7.186 1.00 93.81 404 THR A N 1
ATOM 3187 C CA . THR A 1 404 ? 14.031 -2.349 -7.366 1.00 93.81 404 THR A CA 1
ATOM 3188 C C . THR A 1 404 ? 14.129 -2.738 -8.841 1.00 93.81 404 THR A C 1
ATOM 3190 O O . THR A 1 404 ? 13.391 -2.249 -9.709 1.00 93.81 404 THR A O 1
ATOM 3193 N N . ARG A 1 405 ? 15.068 -3.641 -9.146 1.00 92.12 405 ARG A N 1
ATOM 3194 C CA . ARG A 1 405 ? 15.213 -4.254 -10.471 1.00 92.12 405 ARG A CA 1
ATOM 3195 C C . ARG A 1 405 ? 15.187 -5.777 -10.350 1.00 92.12 405 ARG A C 1
ATOM 3197 O O . ARG A 1 405 ? 15.706 -6.346 -9.398 1.00 92.12 405 ARG A O 1
ATOM 3204 N N . LYS A 1 406 ? 14.632 -6.429 -11.370 1.00 90.12 406 LYS A N 1
ATOM 3205 C CA . LYS A 1 406 ? 14.334 -7.866 -11.526 1.00 90.12 406 LYS A CA 1
ATOM 3206 C C . LYS A 1 406 ? 13.257 -8.388 -10.578 1.00 90.12 406 LYS A C 1
ATOM 3208 O O . LYS A 1 406 ? 12.253 -8.912 -11.057 1.00 90.12 406 LYS A O 1
ATOM 3213 N N . LEU A 1 407 ? 13.459 -8.221 -9.280 1.00 89.44 407 LEU A N 1
ATOM 3214 C CA . LEU A 1 407 ? 12.636 -8.787 -8.214 1.00 89.44 407 LEU A CA 1
ATOM 3215 C C . LEU A 1 407 ? 12.059 -7.667 -7.347 1.00 89.44 407 LEU A C 1
ATOM 3217 O O . LEU A 1 407 ? 12.624 -6.578 -7.300 1.00 89.44 407 LEU A O 1
ATOM 3221 N N . THR A 1 408 ? 10.930 -7.913 -6.692 1.00 86.44 408 THR A N 1
ATOM 3222 C CA . THR A 1 408 ? 10.366 -7.039 -5.644 1.00 86.44 408 THR A CA 1
ATOM 3223 C C . THR A 1 408 ? 10.764 -7.497 -4.251 1.00 86.44 408 THR A C 1
ATOM 3225 O O . THR A 1 408 ? 10.985 -6.663 -3.385 1.00 86.44 408 THR A O 1
ATOM 3228 N N . ASP A 1 409 ? 10.870 -8.808 -4.057 1.00 87.38 409 ASP A N 1
ATOM 3229 C CA . ASP A 1 409 ? 11.077 -9.428 -2.756 1.00 87.38 409 ASP A CA 1
ATOM 3230 C C . ASP A 1 409 ? 12.551 -9.818 -2.545 1.00 87.38 409 ASP A C 1
ATOM 3232 O O . ASP A 1 409 ? 13.086 -10.601 -3.345 1.00 87.38 409 ASP A O 1
ATOM 3236 N N . PRO A 1 410 ? 13.209 -9.300 -1.491 1.00 88.38 410 PRO A N 1
ATOM 3237 C CA . PRO A 1 410 ? 14.564 -9.688 -1.120 1.00 88.38 410 PRO A CA 1
ATOM 3238 C C . PRO A 1 410 ? 14.759 -11.188 -0.882 1.00 88.38 410 PRO A C 1
ATOM 3240 O O . PRO A 1 410 ? 15.821 -11.704 -1.226 1.00 88.38 410 PRO A O 1
ATOM 3243 N N . HIS A 1 411 ? 13.754 -11.903 -0.366 1.00 84.69 411 HIS A N 1
ATOM 3244 C CA . HIS A 1 411 ? 13.865 -13.334 -0.063 1.00 84.69 411 HIS A CA 1
ATOM 3245 C C . HIS A 1 411 ? 14.138 -14.176 -1.319 1.00 84.69 411 HIS A C 1
ATOM 3247 O O . HIS A 1 411 ? 14.862 -15.169 -1.290 1.00 84.69 411 HIS A O 1
ATOM 3253 N N . ASN A 1 412 ? 13.608 -13.732 -2.460 1.00 84.31 412 ASN A N 1
ATOM 3254 C CA . ASN A 1 412 ? 13.764 -14.403 -3.749 1.00 84.31 412 ASN A CA 1
ATOM 3255 C C . ASN A 1 412 ? 15.087 -14.066 -4.458 1.00 84.31 412 ASN A C 1
ATOM 3257 O O . ASN A 1 412 ? 15.372 -14.589 -5.544 1.00 84.31 412 ASN A O 1
ATOM 3261 N N . ALA A 1 413 ? 15.892 -13.164 -3.895 1.00 83.56 413 ALA A N 1
ATOM 3262 C CA . ALA A 1 413 ? 17.110 -12.688 -4.524 1.00 83.56 413 ALA A CA 1
ATOM 3263 C C . ALA A 1 413 ? 18.281 -13.652 -4.307 1.00 83.56 413 ALA A C 1
ATOM 3265 O O . ALA A 1 413 ? 18.506 -14.197 -3.231 1.00 83.56 413 ALA A O 1
ATOM 3266 N N . LYS A 1 414 ? 19.091 -13.856 -5.354 1.00 72.00 414 LYS A N 1
ATOM 3267 C CA . LYS A 1 414 ? 20.261 -14.761 -5.282 1.00 72.00 414 LYS A CA 1
ATOM 3268 C C . LYS A 1 414 ? 21.441 -14.150 -4.522 1.00 72.00 414 LYS A C 1
ATOM 3270 O O . LYS A 1 414 ? 22.401 -14.843 -4.193 1.00 72.00 414 LYS A O 1
ATOM 3275 N N . LYS A 1 415 ? 21.421 -12.830 -4.362 1.00 75.38 415 LYS A N 1
ATOM 3276 C CA . LYS A 1 415 ? 22.341 -12.002 -3.577 1.00 75.38 415 LYS A CA 1
ATOM 3277 C C . LYS A 1 415 ? 21.503 -10.882 -2.951 1.00 75.38 415 LYS A C 1
ATOM 3279 O O . LYS A 1 415 ? 20.293 -10.999 -2.859 1.00 75.38 415 LYS A O 1
ATOM 3284 N N . SER A 1 416 ? 22.132 -9.781 -2.562 1.00 82.12 416 SER A N 1
ATOM 3285 C CA . SER A 1 416 ? 21.432 -8.618 -2.035 1.00 82.12 416 SER A CA 1
ATOM 3286 C C . SER A 1 416 ? 20.653 -7.875 -3.136 1.00 82.12 416 SER A C 1
ATOM 3288 O O . SER A 1 416 ? 21.244 -7.329 -4.077 1.00 82.12 416 SER A O 1
ATOM 3290 N N . LEU A 1 417 ? 19.320 -7.900 -3.024 1.00 92.94 417 LEU A N 1
ATOM 3291 C CA . LEU A 1 417 ? 18.406 -7.029 -3.762 1.00 92.94 417 LEU A CA 1
ATOM 3292 C C . LEU A 1 417 ? 18.462 -5.641 -3.135 1.00 92.94 417 LEU A C 1
ATOM 3294 O O . LEU A 1 417 ? 18.227 -5.502 -1.937 1.00 92.94 417 LEU A O 1
ATOM 3298 N N . LYS A 1 418 ? 18.745 -4.620 -3.940 1.00 94.88 418 LYS A N 1
ATOM 3299 C CA . LYS A 1 418 ? 18.821 -3.242 -3.460 1.00 94.88 418 LYS A CA 1
ATOM 3300 C C . LYS A 1 418 ? 17.534 -2.486 -3.759 1.00 94.88 418 LYS A C 1
ATOM 3302 O O . LYS A 1 418 ? 17.101 -2.448 -4.915 1.00 94.88 418 LYS A O 1
ATOM 3307 N N . LEU A 1 419 ? 16.982 -1.834 -2.741 1.00 95.12 419 LEU A N 1
ATOM 3308 C CA . LEU A 1 419 ? 15.975 -0.797 -2.914 1.00 95.12 419 LEU A CA 1
ATOM 3309 C C . LEU A 1 419 ? 16.702 0.520 -3.204 1.00 95.12 419 LEU A C 1
ATOM 3311 O O . LEU A 1 419 ? 17.410 1.057 -2.357 1.00 95.12 419 LEU A O 1
ATOM 3315 N N . VAL A 1 420 ? 16.579 1.003 -4.437 1.00 95.12 420 VAL A N 1
ATOM 3316 C CA . VAL A 1 420 ? 17.258 2.217 -4.898 1.00 95.12 420 VAL A CA 1
ATOM 3317 C C . VAL A 1 420 ? 16.393 3.421 -4.563 1.00 95.12 420 VAL A C 1
ATOM 3319 O O . VAL A 1 420 ? 15.266 3.527 -5.059 1.00 95.12 420 VAL A O 1
ATOM 3322 N N . ALA A 1 421 ? 16.929 4.332 -3.754 1.00 95.06 421 ALA A N 1
ATOM 3323 C CA . ALA A 1 421 ? 16.265 5.592 -3.454 1.00 95.06 421 ALA A CA 1
ATOM 3324 C C . ALA A 1 421 ? 16.299 6.536 -4.661 1.00 95.06 421 ALA A C 1
ATOM 3326 O O . ALA A 1 421 ? 17.180 6.457 -5.522 1.00 95.06 421 ALA A O 1
ATOM 3327 N N . TYR A 1 422 ? 15.343 7.459 -4.716 1.00 94.50 422 TYR A N 1
ATOM 3328 C CA . TYR A 1 422 ? 15.453 8.590 -5.628 1.00 94.50 422 TYR A CA 1
ATOM 3329 C C . TYR A 1 422 ? 16.536 9.567 -5.178 1.00 94.50 422 TYR A C 1
ATOM 3331 O O . TYR A 1 422 ? 16.989 9.541 -4.026 1.00 94.50 422 TYR A O 1
ATOM 3339 N N . ASP A 1 423 ? 16.926 10.431 -6.116 1.00 91.31 423 ASP A N 1
ATOM 3340 C CA . ASP A 1 423 ? 17.895 11.494 -5.881 1.00 91.31 423 ASP A CA 1
ATOM 3341 C C . ASP A 1 423 ? 17.522 12.322 -4.650 1.00 91.31 423 ASP A C 1
ATOM 3343 O O . ASP A 1 423 ? 16.357 12.402 -4.244 1.00 91.31 423 ASP A O 1
ATOM 3347 N N . LYS A 1 424 ? 18.540 12.932 -4.048 1.00 90.12 424 LYS A N 1
ATOM 3348 C CA . LYS A 1 424 ? 18.345 13.851 -2.936 1.00 90.12 424 LYS A CA 1
ATOM 3349 C C . LYS A 1 424 ? 17.760 15.167 -3.426 1.00 90.12 424 LYS A C 1
ATOM 3351 O O . LYS A 1 424 ? 17.994 15.586 -4.560 1.00 90.12 424 LYS A O 1
ATOM 3356 N N . ASP A 1 425 ? 17.003 15.805 -2.552 1.00 84.12 425 ASP A N 1
ATOM 3357 C CA . ASP A 1 425 ? 16.469 17.133 -2.789 1.00 84.12 425 ASP A CA 1
ATOM 3358 C C . ASP A 1 425 ? 17.612 18.153 -2.948 1.00 84.12 425 ASP A C 1
ATOM 3360 O O . ASP A 1 425 ? 18.614 18.099 -2.242 1.00 84.12 425 ASP A O 1
ATOM 3364 N N . GLY A 1 426 ? 17.497 19.100 -3.879 1.00 77.31 426 GLY A N 1
ATOM 3365 C CA . GLY A 1 426 ? 18.554 20.096 -4.102 1.00 77.31 426 GLY A CA 1
ATOM 3366 C C . GLY A 1 426 ? 18.822 20.982 -2.879 1.00 77.31 426 GLY A C 1
ATOM 3367 O O . GLY A 1 426 ? 19.949 21.438 -2.686 1.00 77.31 426 GLY A O 1
ATOM 3368 N N . ASP A 1 427 ? 17.795 21.178 -2.047 1.00 76.62 427 ASP A N 1
ATOM 3369 C CA . ASP A 1 427 ? 17.819 22.058 -0.875 1.00 76.62 427 ASP A CA 1
ATOM 3370 C C . ASP A 1 427 ? 18.006 21.300 0.456 1.00 76.62 427 ASP A C 1
ATOM 3372 O O . ASP A 1 427 ? 18.142 21.925 1.510 1.00 76.62 427 ASP A O 1
ATOM 3376 N N . SER A 1 428 ? 18.011 19.959 0.450 1.00 79.38 428 SER A N 1
ATOM 3377 C CA . SER A 1 428 ? 18.173 19.158 1.671 1.00 79.38 428 SER A CA 1
ATOM 3378 C C . SER A 1 428 ? 18.831 17.802 1.410 1.00 79.38 428 SER A C 1
ATOM 3380 O O . SER A 1 428 ? 18.726 17.243 0.331 1.00 79.38 428 SER A O 1
ATOM 3382 N N . ASP A 1 429 ? 19.470 17.201 2.416 1.00 83.94 429 ASP A N 1
ATOM 3383 C CA . ASP A 1 429 ? 20.103 15.878 2.260 1.00 83.94 429 ASP A CA 1
ATOM 3384 C C . ASP A 1 429 ? 19.095 14.699 2.233 1.00 83.94 429 ASP A C 1
ATOM 3386 O O . ASP A 1 429 ? 19.477 13.539 2.397 1.00 83.94 429 ASP A O 1
ATOM 3390 N N . LYS A 1 430 ? 17.800 14.990 2.045 1.00 90.19 430 LYS A N 1
ATOM 3391 C CA . LYS A 1 430 ? 16.688 14.032 2.092 1.00 90.19 430 LYS A CA 1
ATOM 3392 C C . LYS A 1 430 ? 16.422 13.421 0.722 1.00 90.19 430 LYS A C 1
ATOM 3394 O O . LYS A 1 430 ? 16.482 14.118 -0.289 1.00 90.19 430 LYS A O 1
ATOM 3399 N N . ASN A 1 431 ? 16.072 12.138 0.677 1.00 93.44 431 ASN A N 1
ATOM 3400 C CA . ASN A 1 431 ? 15.674 11.478 -0.567 1.00 93.44 431 ASN A CA 1
ATOM 3401 C C . ASN A 1 431 ? 14.308 11.991 -1.046 1.00 93.44 431 ASN A C 1
ATOM 3403 O O . ASN A 1 431 ? 13.398 12.231 -0.249 1.00 93.44 431 ASN A O 1
ATOM 3407 N N . LEU A 1 432 ? 14.131 12.135 -2.357 1.00 94.12 432 LEU A N 1
ATOM 3408 C CA . LEU A 1 432 ? 12.844 12.534 -2.923 1.00 94.12 432 LEU A CA 1
ATOM 3409 C C . LEU A 1 432 ? 11.815 11.397 -2.828 1.00 94.12 432 LEU A C 1
ATOM 3411 O O . LEU A 1 432 ? 12.113 10.236 -3.105 1.00 94.12 432 LEU A O 1
ATOM 3415 N N . ALA A 1 433 ? 10.575 11.749 -2.497 1.00 95.00 433 ALA A N 1
ATOM 3416 C CA . ALA A 1 433 ? 9.412 10.879 -2.618 1.00 95.00 433 ALA A CA 1
ATOM 3417 C C . ALA A 1 433 ? 8.382 11.548 -3.538 1.00 95.00 433 ALA A C 1
ATOM 3419 O O . ALA A 1 433 ? 7.841 12.606 -3.218 1.00 95.00 433 ALA A O 1
ATOM 3420 N N . PHE A 1 434 ? 8.117 10.948 -4.698 1.00 94.25 434 PHE A N 1
ATOM 3421 C CA . PHE A 1 434 ? 7.209 11.501 -5.702 1.00 94.25 434 PHE A CA 1
ATOM 3422 C C . PHE A 1 434 ? 5.759 11.163 -5.355 1.00 94.25 434 PHE A C 1
ATOM 3424 O O . PHE A 1 434 ? 5.328 10.017 -5.485 1.00 94.25 434 PHE A O 1
ATOM 3431 N N . GLY A 1 435 ? 5.018 12.172 -4.911 1.00 92.69 435 GLY A N 1
ATOM 3432 C CA . GLY A 1 435 ? 3.640 12.086 -4.456 1.00 92.69 435 GLY A CA 1
ATOM 3433 C C . GLY A 1 435 ? 2.604 12.387 -5.539 1.00 92.69 435 GLY A C 1
ATOM 3434 O O . GLY A 1 435 ? 2.791 13.240 -6.412 1.00 92.69 435 GLY A O 1
ATOM 3435 N N . THR A 1 436 ? 1.446 11.741 -5.428 1.00 89.88 436 THR A N 1
ATOM 3436 C CA . THR A 1 436 ? 0.204 12.105 -6.115 1.00 89.88 436 THR A CA 1
ATOM 3437 C C . THR A 1 436 ? -0.959 12.103 -5.126 1.00 89.88 436 THR A C 1
ATOM 3439 O O . THR A 1 436 ? -0.982 11.298 -4.197 1.00 89.88 436 THR A O 1
ATOM 3442 N N . LYS A 1 437 ? -1.913 13.017 -5.327 1.00 87.81 437 LYS A N 1
ATOM 3443 C CA . LYS A 1 437 ? -3.157 13.081 -4.559 1.00 87.81 437 LYS A CA 1
ATOM 3444 C C . LYS A 1 437 ? -4.282 12.435 -5.352 1.00 87.81 437 LYS A C 1
ATOM 3446 O O . LYS A 1 437 ? -4.430 12.723 -6.542 1.00 87.81 437 LYS A O 1
ATOM 3451 N N . LEU A 1 438 ? -5.068 11.608 -4.683 1.00 86.44 438 LEU A N 1
ATOM 3452 C CA . LEU A 1 438 ? -6.283 11.011 -5.209 1.00 86.44 438 LEU A CA 1
ATOM 3453 C C . LEU A 1 438 ? -7.435 11.344 -4.264 1.00 86.44 438 LEU A C 1
ATOM 3455 O O . LEU A 1 438 ? -7.481 10.826 -3.155 1.00 86.44 438 LEU A O 1
ATOM 3459 N N . GLU A 1 439 ? -8.367 12.175 -4.711 1.00 86.56 439 GLU A N 1
ATOM 3460 C CA . GLU A 1 439 ? -9.672 12.300 -4.060 1.00 86.56 439 GLU A CA 1
ATOM 3461 C C . GLU A 1 439 ? -10.572 11.163 -4.555 1.00 86.56 439 GLU A C 1
ATOM 3463 O O . GLU A 1 439 ? -10.660 10.903 -5.760 1.00 86.56 439 GLU A O 1
ATOM 3468 N N . THR A 1 440 ? -11.183 10.438 -3.624 1.00 87.50 440 THR A N 1
ATOM 3469 C CA . THR A 1 440 ? -11.932 9.220 -3.910 1.00 87.50 440 THR A CA 1
ATOM 3470 C C . THR A 1 440 ? -13.130 9.028 -2.982 1.00 87.50 440 THR A C 1
ATOM 3472 O O . THR A 1 440 ? -13.291 9.703 -1.968 1.00 87.50 440 THR A O 1
ATOM 3475 N N . GLU A 1 441 ? -13.974 8.077 -3.359 1.00 89.50 441 GLU A N 1
ATOM 3476 C CA . GLU A 1 441 ? -14.978 7.450 -2.513 1.00 89.50 441 GLU A CA 1
ATOM 3477 C C . GLU A 1 441 ? -14.568 6.001 -2.230 1.00 89.50 441 GLU A C 1
ATOM 3479 O O . GLU A 1 441 ? -13.871 5.356 -3.025 1.00 89.50 441 GLU A O 1
ATOM 3484 N N . GLY A 1 442 ? -15.061 5.459 -1.127 1.00 92.75 442 GLY A N 1
ATOM 3485 C CA . GLY A 1 442 ? -14.901 4.049 -0.823 1.00 92.75 442 GLY A CA 1
ATOM 3486 C C . GLY A 1 442 ? -15.929 3.542 0.166 1.00 92.75 442 GLY A C 1
ATOM 3487 O O . GLY A 1 442 ? -16.770 4.292 0.653 1.00 92.75 442 GLY A O 1
ATOM 3488 N N . ILE A 1 443 ? -15.858 2.250 0.454 1.00 95.62 443 ILE A N 1
ATOM 3489 C CA . ILE A 1 443 ? -16.740 1.562 1.389 1.00 95.62 443 ILE A CA 1
ATOM 3490 C C . ILE A 1 443 ? -15.860 0.942 2.466 1.00 95.62 443 ILE A C 1
ATOM 3492 O O . ILE A 1 443 ? -14.959 0.160 2.153 1.00 95.62 443 ILE A O 1
ATOM 3496 N N . LEU A 1 444 ? -16.097 1.324 3.720 1.00 96.50 444 LEU A N 1
ATOM 3497 C CA . LEU A 1 444 ? -15.463 0.736 4.892 1.00 96.50 444 LEU A CA 1
ATOM 3498 C C . LEU A 1 444 ? -16.380 -0.343 5.464 1.00 96.50 444 LEU A C 1
ATOM 3500 O O . LEU A 1 444 ? -17.533 -0.077 5.799 1.00 96.50 444 LEU A O 1
ATOM 3504 N N . PHE A 1 445 ? -15.826 -1.537 5.614 1.00 98.12 445 PHE A N 1
ATOM 3505 C CA . PHE A 1 445 ? -16.431 -2.678 6.280 1.00 98.12 445 PHE A CA 1
ATOM 3506 C C . PHE A 1 445 ? -15.689 -2.929 7.588 1.00 98.12 445 PHE A C 1
ATOM 3508 O O . PHE A 1 445 ? -14.483 -3.179 7.574 1.00 98.12 445 PHE A O 1
ATOM 3515 N N . ASP A 1 446 ? -16.401 -2.880 8.708 1.00 97.94 446 ASP A N 1
ATOM 3516 C CA . ASP A 1 446 ? -15.899 -3.375 9.987 1.00 97.94 446 ASP A CA 1
ATOM 3517 C C . ASP A 1 446 ? -16.295 -4.845 10.117 1.00 97.94 446 ASP A C 1
ATOM 3519 O O . ASP A 1 446 ? -17.476 -5.184 10.007 1.00 97.94 446 ASP A O 1
ATOM 3523 N N . ILE A 1 447 ? -15.317 -5.722 10.333 1.00 98.19 447 ILE A N 1
ATOM 3524 C CA . ILE A 1 447 ? -15.543 -7.163 10.447 1.00 98.19 447 ILE A CA 1
ATOM 3525 C C . ILE A 1 447 ? -15.743 -7.539 11.916 1.00 98.19 447 ILE A C 1
ATOM 3527 O O . ILE A 1 447 ? -15.101 -6.992 12.818 1.00 98.19 447 ILE A O 1
ATOM 3531 N N . ASP A 1 448 ? -16.655 -8.474 12.161 1.00 97.69 448 ASP A N 1
ATOM 3532 C CA . ASP A 1 448 ? -16.995 -8.956 13.492 1.00 97.69 448 ASP A CA 1
ATOM 3533 C C . ASP A 1 448 ? -15.811 -9.702 14.129 1.00 97.69 448 ASP A C 1
ATOM 3535 O O . ASP A 1 448 ? -15.469 -10.834 13.775 1.00 97.69 448 ASP A O 1
ATOM 3539 N N . ARG A 1 449 ? -15.201 -9.048 15.122 1.00 97.19 449 ARG A N 1
ATOM 3540 C CA . ARG A 1 449 ? -14.074 -9.569 15.903 1.00 97.19 449 ARG A CA 1
ATOM 3541 C C . ARG A 1 449 ? -14.440 -10.799 16.728 1.00 97.19 449 ARG A C 1
ATOM 3543 O O . ARG A 1 449 ? -13.602 -11.687 16.869 1.00 97.19 449 ARG A O 1
ATOM 3550 N N . VAL A 1 450 ? -15.667 -10.882 17.242 1.00 97.25 450 VAL A N 1
ATOM 3551 C CA . VAL A 1 450 ? -16.143 -12.055 17.990 1.00 97.25 450 VAL A CA 1
ATOM 3552 C C . VAL A 1 450 ? -16.253 -13.244 17.046 1.00 97.25 450 VAL A C 1
ATOM 3554 O O . VAL A 1 450 ? -15.798 -14.341 17.379 1.00 97.25 450 VAL A O 1
ATOM 3557 N N . LYS A 1 451 ? -16.784 -13.032 15.837 1.00 97.56 451 LYS A N 1
ATOM 3558 C CA . LYS A 1 451 ? -16.824 -14.080 14.813 1.00 97.56 451 LYS A CA 1
ATOM 3559 C C . LYS A 1 451 ? -15.415 -14.520 14.399 1.00 97.56 451 LYS A C 1
ATOM 3561 O O . LYS A 1 451 ? -15.175 -15.719 14.293 1.00 97.56 451 LYS A O 1
ATOM 3566 N N . ILE A 1 452 ? -14.466 -13.591 14.237 1.00 97.62 452 ILE A N 1
ATOM 3567 C CA . ILE A 1 452 ? -13.051 -13.922 13.965 1.00 97.62 452 ILE A CA 1
ATOM 3568 C C . ILE A 1 452 ? -12.471 -14.797 15.081 1.00 97.62 452 ILE A C 1
ATOM 3570 O O . ILE A 1 452 ? -11.896 -15.840 14.785 1.00 97.62 452 ILE A O 1
ATOM 3574 N N . LEU A 1 453 ? -12.658 -14.434 16.352 1.00 97.44 453 LEU A N 1
ATOM 3575 C CA . LEU A 1 453 ? -12.166 -15.223 17.488 1.00 97.44 453 LEU A CA 1
ATOM 3576 C C . LEU A 1 453 ? -12.741 -16.646 17.499 1.00 97.44 453 LEU A C 1
ATOM 3578 O O . LEU A 1 453 ? -11.987 -17.613 17.611 1.00 97.44 453 LEU A O 1
ATOM 3582 N N . LYS A 1 454 ? -14.059 -16.786 17.305 1.00 96.81 454 LYS A N 1
ATOM 3583 C CA . LYS A 1 454 ? -14.722 -18.097 17.192 1.00 96.81 454 LYS A CA 1
ATOM 3584 C C . LYS A 1 454 ? -14.158 -18.920 16.031 1.00 96.81 454 LYS A C 1
ATOM 3586 O O . LYS A 1 454 ? -13.906 -20.111 16.189 1.00 96.81 454 LYS A O 1
ATOM 3591 N N . TRP A 1 455 ? -13.892 -18.280 14.894 1.00 97.00 455 TRP A N 1
ATOM 3592 C CA . TRP A 1 455 ? -13.317 -18.936 13.720 1.00 97.00 455 TRP A CA 1
ATOM 3593 C C . TRP A 1 455 ? -11.873 -19.398 13.940 1.00 97.00 455 TRP A C 1
ATOM 3595 O O . TRP A 1 455 ? -11.503 -20.488 13.495 1.00 97.00 455 TRP A O 1
ATOM 3605 N N . LEU A 1 456 ? -11.066 -18.620 14.668 1.00 96.38 456 LEU A N 1
ATOM 3606 C CA . LEU A 1 456 ? -9.712 -19.023 15.052 1.00 96.38 456 LEU A CA 1
ATOM 3607 C C . LEU A 1 456 ? -9.728 -20.264 15.959 1.00 96.38 456 LEU A C 1
ATOM 3609 O O . LEU A 1 456 ? -8.904 -21.159 15.770 1.00 96.38 456 LEU A O 1
ATOM 3613 N N . VAL A 1 457 ? -10.682 -20.357 16.892 1.00 96.38 457 VAL A N 1
ATOM 3614 C CA . VAL A 1 457 ? -10.871 -21.543 17.752 1.00 96.38 457 VAL A CA 1
ATOM 3615 C C . VAL A 1 457 ? -11.342 -22.746 16.942 1.00 96.38 457 VAL A C 1
ATOM 3617 O O . VAL A 1 457 ? -10.769 -23.829 17.059 1.00 96.38 457 VAL A O 1
ATOM 3620 N N . ALA A 1 458 ? -12.343 -22.563 16.075 1.00 94.69 458 ALA A N 1
ATOM 3621 C CA . ALA A 1 458 ? -12.883 -23.630 15.231 1.00 94.69 458 ALA A CA 1
ATOM 3622 C C . ALA A 1 458 ? -11.798 -24.273 14.348 1.00 94.69 458 ALA A C 1
ATOM 3624 O O . ALA A 1 458 ? -11.794 -25.486 14.136 1.00 94.69 458 ALA A O 1
ATOM 3625 N N . ASN A 1 459 ? -10.831 -23.468 13.902 1.00 94.12 459 ASN A N 1
ATOM 3626 C CA . ASN A 1 459 ? -9.680 -23.907 13.115 1.00 94.12 459 ASN A CA 1
ATOM 3627 C C . ASN A 1 459 ? -8.437 -24.248 13.949 1.00 94.12 459 ASN A C 1
ATOM 3629 O O . ASN A 1 459 ? -7.367 -24.464 13.383 1.00 94.12 459 ASN A O 1
ATOM 3633 N N . LYS A 1 460 ? -8.560 -24.319 15.283 1.00 94.00 460 LYS A N 1
ATOM 3634 C CA . LYS A 1 460 ? -7.484 -24.691 16.220 1.00 94.00 460 LYS A CA 1
ATOM 3635 C C . LYS A 1 460 ? -6.234 -23.810 16.107 1.00 94.00 460 LYS A C 1
ATOM 3637 O O . LYS A 1 460 ? -5.129 -24.256 16.406 1.00 94.00 460 LYS A O 1
ATOM 3642 N N . ILE A 1 461 ? -6.407 -22.566 15.665 1.00 93.56 461 ILE A N 1
ATOM 3643 C CA . ILE A 1 461 ? -5.338 -21.562 15.610 1.00 93.56 461 ILE A CA 1
ATOM 3644 C C . ILE A 1 461 ? -5.069 -21.018 17.014 1.00 93.56 461 ILE A C 1
ATOM 3646 O O . ILE A 1 461 ? -3.928 -20.708 17.348 1.00 93.56 461 ILE A O 1
ATOM 3650 N N . ILE A 1 462 ? -6.120 -20.929 17.830 1.00 95.12 462 ILE A N 1
ATOM 3651 C CA . ILE A 1 462 ? -6.054 -20.595 19.253 1.00 95.12 462 ILE A CA 1
ATOM 3652 C C . ILE A 1 462 ? -6.876 -21.605 20.056 1.00 95.12 462 ILE A C 1
ATOM 3654 O O . ILE A 1 462 ? -7.767 -22.261 19.511 1.00 95.12 462 ILE A O 1
ATOM 3658 N N . THR A 1 463 ? -6.581 -21.727 21.346 1.00 94.25 463 THR A N 1
ATOM 3659 C CA . THR A 1 463 ? -7.348 -22.560 22.279 1.00 94.25 463 THR A CA 1
ATOM 3660 C C . THR A 1 463 ? -8.443 -21.755 22.982 1.00 94.25 463 THR A C 1
ATOM 3662 O O . THR A 1 463 ? -8.426 -20.522 22.973 1.00 94.25 463 THR A O 1
ATOM 3665 N N . GLU A 1 464 ? -9.403 -22.438 23.614 1.00 92.56 464 GLU A N 1
ATOM 3666 C CA . GLU A 1 464 ? -10.467 -21.770 24.377 1.00 92.56 464 GLU A CA 1
ATOM 3667 C C . GLU A 1 464 ? -9.910 -20.956 25.555 1.00 92.56 464 GLU A C 1
ATOM 3669 O O . GLU A 1 464 ? -10.443 -19.900 25.875 1.00 92.56 464 GLU A O 1
ATOM 3674 N N . GLU A 1 465 ? -8.791 -21.374 26.156 1.00 92.06 465 GLU A N 1
ATOM 3675 C CA . GLU A 1 465 ? -8.139 -20.642 27.252 1.00 92.06 465 GLU A CA 1
ATOM 3676 C C . GLU A 1 465 ? -7.490 -19.327 26.799 1.00 92.06 465 GLU A C 1
ATOM 3678 O O . GLU A 1 465 ? -7.199 -18.463 27.626 1.00 92.06 465 GLU A O 1
ATOM 3683 N N . GLN A 1 466 ? -7.232 -19.175 25.497 1.00 92.31 466 GLN A N 1
ATOM 3684 C CA . GLN A 1 466 ? -6.687 -17.947 24.922 1.00 92.31 466 GLN A CA 1
ATOM 3685 C C . GLN A 1 466 ? -7.778 -16.933 24.560 1.00 92.31 466 GLN A C 1
ATOM 3687 O O . GLN A 1 466 ? -7.434 -15.807 24.188 1.00 92.31 466 GLN A O 1
ATOM 3692 N N . LEU A 1 467 ? -9.063 -17.300 24.632 1.00 94.12 467 LEU A N 1
ATOM 3693 C CA . LEU A 1 467 ? -10.158 -16.385 24.329 1.00 94.12 467 LEU A CA 1
ATOM 3694 C C . LEU A 1 467 ? -10.267 -15.282 25.394 1.00 94.12 467 LEU A C 1
ATOM 3696 O O . LEU A 1 467 ? -10.184 -15.565 26.592 1.00 94.12 467 LEU A O 1
ATOM 3700 N N . PRO A 1 468 ? -10.484 -14.021 24.983 1.00 95.62 468 PRO A N 1
ATOM 3701 C CA . PRO A 1 468 ? -10.931 -12.991 25.906 1.00 95.62 468 PRO A CA 1
ATOM 3702 C C . PRO A 1 468 ? -12.395 -13.235 26.301 1.00 95.62 468 PRO A C 1
ATOM 3704 O O . PRO A 1 468 ? -13.089 -14.055 25.695 1.00 95.62 468 PRO A O 1
ATOM 3707 N N . ASP A 1 469 ? -12.882 -12.475 27.280 1.00 94.56 469 ASP A N 1
ATOM 3708 C CA . ASP A 1 469 ? -14.321 -12.369 27.514 1.00 94.56 469 ASP A CA 1
ATOM 3709 C C . ASP A 1 469 ? -14.990 -11.788 26.257 1.00 94.56 469 ASP A C 1
ATOM 3711 O O . ASP A 1 469 ? -14.666 -10.680 25.827 1.00 94.56 469 ASP A O 1
ATOM 3715 N N . LEU A 1 470 ? -15.865 -12.576 25.626 1.00 94.88 470 LEU A N 1
ATOM 3716 C CA . LEU A 1 470 ? -16.510 -12.222 24.360 1.00 94.88 470 LEU A CA 1
ATOM 3717 C C . LEU A 1 470 ? -17.671 -11.234 24.542 1.00 94.88 470 LEU A C 1
ATOM 3719 O O . LEU A 1 470 ? -18.135 -10.678 23.547 1.00 94.88 470 LEU A O 1
ATOM 3723 N N . ASP A 1 471 ? -18.113 -11.008 25.781 1.00 94.25 471 ASP A N 1
ATOM 3724 C CA . ASP A 1 471 ? -19.125 -10.005 26.115 1.00 94.25 471 ASP A CA 1
ATOM 3725 C C . ASP A 1 471 ? -18.488 -8.652 26.509 1.00 94.25 471 ASP A C 1
ATOM 3727 O O . ASP A 1 471 ? -19.189 -7.645 26.632 1.00 94.25 471 ASP A O 1
ATOM 3731 N N . ASP A 1 472 ? -17.155 -8.598 26.656 1.00 94.69 472 ASP A N 1
ATOM 3732 C CA . ASP A 1 472 ? -16.385 -7.387 26.960 1.00 94.69 472 ASP A CA 1
ATOM 3733 C C . ASP A 1 472 ? -15.628 -6.867 25.721 1.00 94.69 472 ASP A C 1
ATOM 3735 O O . ASP A 1 472 ? -14.586 -7.386 25.303 1.00 94.69 472 ASP A O 1
ATOM 3739 N N . GLU A 1 473 ? -16.128 -5.771 25.141 1.00 92.62 473 GLU A N 1
ATOM 3740 C CA . GLU A 1 473 ? -15.518 -5.120 23.976 1.00 92.62 473 GLU A CA 1
ATOM 3741 C C . GLU A 1 473 ? -14.070 -4.660 24.241 1.00 92.62 473 GLU A C 1
ATOM 3743 O O . GLU A 1 473 ? -13.226 -4.721 23.337 1.00 92.62 473 GLU A O 1
ATOM 3748 N N . GLU A 1 474 ? -13.753 -4.211 25.463 1.00 93.50 474 GLU A N 1
ATOM 3749 C CA . GLU A 1 474 ? -12.400 -3.782 25.827 1.00 93.50 474 GLU A CA 1
ATOM 3750 C C . GLU A 1 474 ? -11.445 -4.980 25.819 1.00 93.50 474 GLU A C 1
ATOM 3752 O O . GLU A 1 474 ? -10.361 -4.900 25.227 1.00 93.50 474 GLU A O 1
ATOM 3757 N N . ALA A 1 475 ? -11.864 -6.109 26.402 1.00 94.88 475 ALA A N 1
ATOM 3758 C CA . ALA A 1 475 ? -11.092 -7.349 26.414 1.00 94.88 475 ALA A CA 1
ATOM 3759 C C . ALA A 1 475 ? -10.817 -7.864 24.993 1.00 94.88 475 ALA A C 1
ATOM 3761 O O . ALA A 1 475 ? -9.674 -8.212 24.678 1.00 94.88 475 ALA A O 1
ATOM 3762 N N . ILE A 1 476 ? -11.819 -7.835 24.107 1.00 96.00 476 ILE A N 1
ATOM 3763 C CA . ILE A 1 476 ? -11.665 -8.212 22.695 1.00 96.00 476 ILE A CA 1
ATOM 3764 C C . ILE A 1 476 ? -10.659 -7.294 21.995 1.00 96.00 476 ILE A C 1
ATOM 3766 O O . ILE A 1 476 ? -9.693 -7.773 21.400 1.00 96.00 476 ILE A O 1
ATOM 3770 N N . LYS A 1 477 ? -10.834 -5.967 22.075 1.00 95.19 477 LYS A N 1
ATOM 3771 C CA . LYS A 1 477 ? -9.904 -5.008 21.445 1.00 95.19 477 LYS A CA 1
ATOM 3772 C C . LYS A 1 477 ? -8.478 -5.195 21.950 1.00 95.19 477 LYS A C 1
ATOM 3774 O O . LYS A 1 477 ? -7.531 -5.130 21.166 1.00 95.19 477 LYS A O 1
ATOM 3779 N N . LYS A 1 478 ? -8.322 -5.454 23.249 1.00 94.25 478 LYS A N 1
ATOM 3780 C CA . LYS A 1 478 ? -7.021 -5.652 23.890 1.00 94.25 478 LYS A CA 1
ATOM 3781 C C . LYS A 1 478 ? -6.363 -6.939 23.413 1.00 94.25 478 LYS A C 1
ATOM 3783 O O . LYS A 1 478 ? -5.152 -6.966 23.212 1.00 94.25 478 LYS A O 1
ATOM 3788 N N . TRP A 1 479 ? -7.154 -7.985 23.195 1.00 95.12 479 TRP A N 1
ATOM 3789 C CA . TRP A 1 479 ? -6.678 -9.230 22.612 1.00 95.12 479 TRP A CA 1
ATOM 3790 C C . TRP A 1 479 ? -6.127 -9.013 21.200 1.00 95.12 479 TRP A C 1
ATOM 3792 O O . TRP A 1 479 ? -5.002 -9.425 20.925 1.00 95.12 479 TRP A O 1
ATOM 3802 N N . PHE A 1 480 ? -6.856 -8.308 20.327 1.00 95.00 480 PHE A N 1
ATOM 3803 C CA . PHE A 1 480 ? -6.374 -8.015 18.970 1.00 95.00 480 PHE A CA 1
ATOM 3804 C C . PHE A 1 480 ? -5.109 -7.153 18.992 1.00 95.00 480 PHE A C 1
ATOM 3806 O O . PHE A 1 480 ? -4.125 -7.521 18.363 1.00 95.00 480 PHE A O 1
ATOM 3813 N N . ALA A 1 481 ? -5.077 -6.092 19.802 1.00 92.62 481 ALA A N 1
ATOM 3814 C CA . ALA A 1 481 ? -3.903 -5.230 19.968 1.00 92.62 481 ALA A CA 1
ATOM 3815 C C . ALA A 1 481 ? -2.617 -5.984 20.375 1.00 92.62 481 ALA A C 1
ATOM 3817 O O . ALA A 1 481 ? -1.516 -5.550 20.037 1.00 92.62 481 ALA A O 1
ATOM 3818 N N . ARG A 1 482 ? -2.758 -7.105 21.097 1.00 91.12 482 ARG A N 1
ATOM 3819 C CA . ARG A 1 482 ? -1.652 -7.940 21.598 1.00 91.12 482 ARG A CA 1
ATOM 3820 C C . ARG A 1 482 ? -1.235 -9.077 20.676 1.00 91.12 482 ARG A C 1
ATOM 3822 O O . ARG A 1 482 ? -0.104 -9.526 20.775 1.00 91.12 482 ARG A O 1
ATOM 3829 N N . ASN A 1 483 ? -2.155 -9.597 19.867 1.00 91.50 483 ASN A N 1
ATOM 3830 C CA . ASN A 1 483 ? -1.919 -10.803 19.066 1.00 91.50 483 ASN A CA 1
ATOM 3831 C C . ASN A 1 483 ? -1.850 -10.516 17.561 1.00 91.50 483 ASN A C 1
ATOM 3833 O O . ASN A 1 483 ? -1.399 -11.359 16.786 1.00 91.50 483 ASN A O 1
ATOM 3837 N N . VAL A 1 484 ? -2.319 -9.345 17.132 1.00 90.94 484 VAL A N 1
ATOM 3838 C CA . VAL A 1 484 ? -2.395 -8.943 15.730 1.00 90.94 484 VAL A CA 1
ATOM 3839 C C . VAL A 1 484 ? -1.563 -7.682 15.550 1.00 90.94 484 VAL A C 1
ATOM 3841 O O . VAL A 1 484 ? -2.014 -6.574 15.807 1.00 90.94 484 VAL A O 1
ATOM 3844 N N . HIS A 1 485 ? -0.316 -7.878 15.127 1.00 84.75 485 HIS A N 1
ATOM 3845 C CA . HIS A 1 485 ? 0.661 -6.814 14.915 1.00 84.75 485 HIS A CA 1
ATOM 3846 C C . HIS A 1 485 ? 0.692 -6.403 13.439 1.00 84.75 485 HIS A C 1
ATOM 3848 O O . HIS A 1 485 ? 1.467 -6.948 12.647 1.00 84.75 485 HIS A O 1
ATOM 3854 N N . GLY A 1 486 ? -0.171 -5.457 13.048 1.00 82.56 486 GLY A N 1
ATOM 3855 C CA . GLY A 1 486 ? -0.272 -5.000 11.657 1.00 82.56 486 GLY A CA 1
ATOM 3856 C C . GLY A 1 486 ? 1.020 -4.386 11.100 1.00 82.56 486 GLY A C 1
ATOM 3857 O O . GLY A 1 486 ? 1.251 -4.384 9.891 1.00 82.56 486 GLY A O 1
ATOM 3858 N N . ASP A 1 487 ? 1.907 -3.909 11.968 1.00 81.12 487 ASP A N 1
ATOM 3859 C CA . ASP A 1 487 ? 3.192 -3.317 11.606 1.00 81.12 487 ASP A CA 1
ATOM 3860 C C . ASP A 1 487 ? 4.209 -4.316 11.050 1.00 81.12 487 ASP A C 1
ATOM 3862 O O . ASP A 1 487 ? 5.080 -3.913 10.273 1.00 81.12 487 ASP A O 1
ATOM 3866 N N . ARG A 1 488 ? 4.054 -5.602 11.387 1.00 81.81 488 ARG A N 1
ATOM 3867 C CA . ARG A 1 488 ? 4.877 -6.712 10.883 1.00 81.81 488 ARG A CA 1
ATOM 3868 C C . ARG A 1 488 ? 4.426 -7.216 9.516 1.00 81.81 488 ARG A C 1
ATOM 3870 O O . ARG A 1 488 ? 5.141 -7.984 8.877 1.00 81.81 488 ARG A O 1
ATOM 3877 N N . ILE A 1 489 ? 3.253 -6.785 9.050 1.00 84.06 489 ILE A N 1
ATOM 3878 C CA . ILE A 1 489 ? 2.729 -7.195 7.752 1.00 84.06 489 ILE A CA 1
ATOM 3879 C C . ILE A 1 489 ? 3.529 -6.496 6.665 1.00 84.06 489 ILE A C 1
ATOM 3881 O O . ILE A 1 489 ? 3.548 -5.266 6.531 1.00 84.06 489 ILE A O 1
ATOM 3885 N N . SER A 1 490 ? 4.190 -7.339 5.889 1.00 78.19 490 SER A N 1
ATOM 3886 C CA . SER A 1 490 ? 5.103 -6.966 4.833 1.00 78.19 490 SER A CA 1
ATOM 3887 C C . SER A 1 490 ? 4.453 -7.174 3.470 1.00 78.19 490 SER A C 1
ATOM 3889 O O . SER A 1 490 ? 3.644 -8.077 3.271 1.00 78.19 490 SER A O 1
ATOM 3891 N N . THR A 1 491 ? 4.828 -6.331 2.508 1.00 76.75 491 THR A N 1
ATOM 3892 C CA . THR A 1 491 ? 4.554 -6.596 1.083 1.00 76.75 491 THR A CA 1
ATOM 3893 C C . THR A 1 491 ? 5.569 -7.576 0.481 1.00 76.75 491 THR A C 1
ATOM 3895 O O . THR A 1 491 ? 5.472 -7.926 -0.695 1.00 76.75 491 THR A O 1
ATOM 3898 N N . PHE A 1 492 ? 6.546 -8.003 1.288 1.00 74.69 492 PHE A N 1
ATOM 3899 C CA . PHE A 1 492 ? 7.636 -8.907 0.948 1.00 74.69 492 PHE A CA 1
ATOM 3900 C C . PHE A 1 492 ? 7.466 -10.234 1.682 1.00 74.69 492 PHE A C 1
ATOM 3902 O O . PHE A 1 492 ? 7.173 -10.241 2.876 1.00 74.69 492 PHE A O 1
ATOM 3909 N N . GLY A 1 493 ? 7.738 -11.337 0.992 1.00 72.00 493 GLY A N 1
ATOM 3910 C CA . GLY A 1 493 ? 7.765 -12.666 1.576 1.00 72.00 493 GLY A CA 1
ATOM 3911 C C . GLY A 1 493 ? 6.416 -13.181 2.073 1.00 72.00 493 GLY A C 1
ATOM 3912 O O . GLY A 1 493 ? 5.355 -12.569 1.922 1.00 72.00 493 GLY A O 1
ATOM 3913 N N . GLU A 1 494 ? 6.488 -14.361 2.671 1.00 73.50 494 GLU A N 1
ATOM 3914 C CA . GLU A 1 494 ? 5.397 -14.933 3.448 1.00 73.50 494 GLU A CA 1
ATOM 3915 C C . GLU A 1 494 ? 5.435 -14.386 4.874 1.00 73.50 494 GLU A C 1
ATOM 3917 O O . GLU A 1 494 ? 6.489 -14.017 5.403 1.00 73.50 494 GLU A O 1
ATOM 3922 N N . ILE A 1 495 ? 4.265 -14.336 5.502 1.00 78.50 495 ILE A N 1
ATOM 3923 C CA . ILE A 1 495 ? 4.161 -14.009 6.921 1.0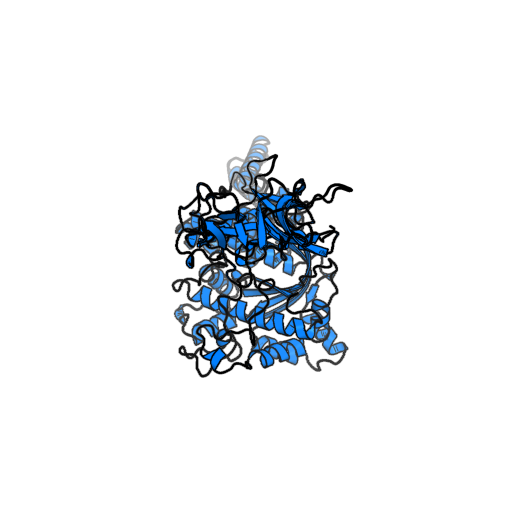0 78.50 495 ILE A CA 1
ATOM 3924 C C . ILE A 1 495 ? 4.726 -15.181 7.731 1.00 78.50 495 ILE A C 1
ATOM 3926 O O . ILE A 1 495 ? 4.371 -16.333 7.467 1.00 78.50 495 ILE A O 1
ATOM 3930 N N . SER A 1 496 ? 5.575 -14.873 8.720 1.00 74.75 496 SER A N 1
ATOM 3931 C CA . SER A 1 496 ? 6.235 -15.864 9.580 1.00 74.75 496 SER A CA 1
ATOM 3932 C C . SER A 1 496 ? 5.251 -16.886 10.156 1.00 74.75 496 SER A C 1
ATOM 3934 O O . SER A 1 496 ? 4.146 -16.532 10.574 1.00 74.75 496 SER A O 1
ATOM 3936 N N . GLU A 1 497 ? 5.669 -18.153 10.226 1.00 72.38 497 GLU A N 1
ATOM 3937 C CA . GLU A 1 497 ? 4.883 -19.212 10.873 1.00 72.38 497 GLU A CA 1
ATOM 3938 C C . GLU A 1 497 ? 4.702 -18.968 12.377 1.00 72.38 497 GLU A C 1
ATOM 3940 O O . GLU A 1 497 ? 3.685 -19.373 12.940 1.00 72.38 497 GLU A O 1
ATOM 3945 N N . ASP A 1 498 ? 5.640 -18.249 13.003 1.00 76.94 498 ASP A N 1
ATOM 3946 C CA . ASP A 1 498 ? 5.582 -17.884 14.422 1.00 76.94 498 ASP A CA 1
ATOM 3947 C C . ASP A 1 498 ? 4.427 -16.912 14.728 1.00 76.94 498 ASP A C 1
ATOM 3949 O O . ASP A 1 498 ? 3.911 -16.883 15.844 1.00 76.94 498 ASP A O 1
ATOM 3953 N N . ASP A 1 499 ? 3.964 -16.153 13.728 1.00 84.19 499 ASP A N 1
ATOM 3954 C CA . ASP A 1 499 ? 2.858 -15.200 13.850 1.00 84.19 499 ASP A CA 1
ATOM 3955 C C . ASP A 1 499 ? 1.536 -15.805 13.328 1.00 84.19 499 ASP A C 1
ATOM 3957 O O . ASP A 1 499 ? 0.779 -15.170 12.585 1.00 84.19 499 ASP A O 1
ATOM 3961 N N . LEU A 1 500 ? 1.235 -17.053 13.710 1.00 89.94 500 LEU A N 1
ATOM 3962 C CA . LEU A 1 500 ? 0.095 -17.817 13.185 1.00 89.94 500 LEU A CA 1
ATOM 3963 C C . LEU A 1 500 ? -1.246 -17.067 13.298 1.00 89.94 500 LEU A C 1
ATOM 3965 O O . LEU A 1 500 ? -2.042 -17.096 12.357 1.00 89.94 500 LEU A O 1
ATOM 3969 N N . ILE A 1 501 ? -1.501 -16.384 14.420 1.00 93.38 501 ILE A N 1
ATOM 3970 C CA . ILE A 1 501 ? -2.740 -15.618 14.639 1.00 93.38 501 ILE A CA 1
ATOM 3971 C C . ILE A 1 501 ? -2.845 -14.478 13.621 1.00 93.38 501 ILE A C 1
ATOM 3973 O O . ILE A 1 501 ? -3.812 -14.414 12.860 1.00 93.38 501 ILE A O 1
ATOM 3977 N N . MET A 1 502 ? -1.831 -13.611 13.573 1.00 91.94 502 MET A N 1
ATOM 3978 C CA . MET A 1 502 ? -1.786 -12.463 12.668 1.00 91.94 502 MET A CA 1
ATOM 3979 C C . MET A 1 502 ? -1.868 -12.905 11.204 1.00 91.94 502 MET A C 1
ATOM 3981 O O . MET A 1 502 ? -2.663 -12.344 10.449 1.00 91.94 502 MET A O 1
ATOM 3985 N N . ARG A 1 503 ? -1.139 -13.966 10.830 1.00 91.56 503 ARG A N 1
ATOM 3986 C CA . ARG A 1 503 ? -1.177 -14.556 9.487 1.00 91.56 503 ARG A CA 1
ATOM 3987 C C . ARG A 1 503 ? -2.598 -14.929 9.082 1.00 91.56 503 ARG A C 1
ATOM 3989 O O . ARG A 1 503 ? -3.063 -14.508 8.029 1.00 91.56 503 ARG A O 1
ATOM 3996 N N . ASN A 1 504 ? -3.308 -15.689 9.915 1.00 93.62 504 ASN A N 1
ATOM 3997 C CA . ASN A 1 504 ? -4.660 -16.141 9.588 1.00 93.62 504 ASN A CA 1
ATOM 3998 C C . ASN A 1 504 ? -5.667 -14.986 9.530 1.00 93.62 504 ASN A C 1
ATOM 4000 O O . ASN A 1 504 ? -6.483 -14.956 8.612 1.00 93.62 504 ASN A O 1
ATOM 4004 N N . VAL A 1 505 ? -5.591 -14.029 10.462 1.00 95.81 505 VAL A N 1
ATOM 4005 C CA . VAL A 1 505 ? -6.461 -12.840 10.454 1.00 95.81 505 VAL A CA 1
ATOM 4006 C C . VAL A 1 505 ? -6.225 -12.012 9.191 1.00 95.81 505 VAL A C 1
ATOM 4008 O O . VAL A 1 505 ? -7.180 -11.670 8.496 1.00 95.81 505 VAL A O 1
ATOM 4011 N N . PHE A 1 506 ? -4.966 -11.732 8.844 1.00 95.38 506 PHE A N 1
ATOM 4012 C CA . PHE A 1 506 ? -4.637 -10.969 7.644 1.00 95.38 506 PHE A CA 1
ATOM 4013 C C . PHE A 1 506 ? -5.058 -11.687 6.360 1.00 95.38 506 PHE A C 1
ATOM 4015 O O . PHE A 1 506 ? -5.739 -11.084 5.535 1.00 95.38 506 PHE A O 1
ATOM 4022 N N . MET A 1 507 ? -4.704 -12.967 6.193 1.00 93.94 507 MET A N 1
ATOM 4023 C CA . MET A 1 507 ? -5.040 -13.726 4.982 1.00 93.94 507 MET A CA 1
ATOM 4024 C C . MET A 1 507 ? -6.554 -13.834 4.783 1.00 93.94 507 MET A C 1
ATOM 4026 O O . MET A 1 507 ? -7.029 -13.768 3.648 1.00 93.94 507 MET A O 1
ATOM 4030 N N . PHE A 1 508 ? -7.324 -13.934 5.869 1.00 95.94 508 PHE A N 1
ATOM 4031 C CA . PHE A 1 508 ? -8.778 -13.838 5.821 1.00 95.94 508 PHE A CA 1
ATOM 4032 C C . PHE A 1 508 ? -9.248 -12.458 5.335 1.00 95.94 508 PHE A C 1
ATOM 4034 O O . PHE A 1 508 ? -9.969 -12.389 4.337 1.00 95.94 508 PHE A O 1
ATOM 4041 N N . LEU A 1 509 ? -8.817 -11.368 5.982 1.00 97.56 509 LEU A N 1
ATOM 4042 C CA . LEU A 1 509 ? -9.231 -10.008 5.610 1.00 97.56 509 LEU A CA 1
ATOM 4043 C C . LEU A 1 509 ? -8.847 -9.669 4.162 1.00 97.56 509 LEU A C 1
ATOM 4045 O O . LEU A 1 509 ? -9.636 -9.062 3.444 1.00 97.56 509 LEU A O 1
ATOM 4049 N N . HIS A 1 510 ? -7.671 -10.111 3.721 1.00 96.12 510 HIS A N 1
ATOM 4050 C CA . HIS A 1 510 ? -7.164 -9.924 2.363 1.00 96.12 510 HIS A CA 1
ATOM 4051 C C . HIS A 1 510 ? -7.936 -10.751 1.323 1.00 96.12 510 HIS A C 1
ATOM 4053 O O . HIS A 1 510 ? -8.250 -10.288 0.228 1.00 96.12 510 HIS A O 1
ATOM 4059 N N . SER A 1 511 ? -8.335 -11.976 1.671 1.00 96.19 511 SER A N 1
ATOM 4060 C CA . SER A 1 511 ? -9.212 -12.773 0.804 1.00 96.19 511 SER A CA 1
ATOM 4061 C C . SER A 1 511 ? -10.597 -12.132 0.680 1.00 96.19 511 SER A C 1
ATOM 4063 O O . SER A 1 511 ? -11.171 -12.089 -0.411 1.00 96.19 511 SER A O 1
ATOM 4065 N N . PHE A 1 512 ? -11.126 -11.598 1.785 1.00 97.50 512 PHE A N 1
ATOM 4066 C CA . PHE A 1 512 ? -12.420 -10.921 1.810 1.00 97.50 512 PHE A CA 1
ATOM 4067 C C . PHE A 1 512 ? -12.370 -9.616 0.997 1.00 97.50 512 PHE A C 1
ATOM 4069 O O . PHE A 1 512 ? -13.248 -9.375 0.168 1.00 97.50 512 PHE A O 1
ATOM 4076 N N . SER A 1 513 ? -11.319 -8.806 1.131 1.00 97.25 513 SER A N 1
ATOM 4077 C CA . SER A 1 513 ? -11.168 -7.574 0.348 1.00 97.25 513 SER A CA 1
ATOM 4078 C C . SER A 1 513 ? -11.143 -7.840 -1.160 1.00 97.25 513 SER A C 1
ATOM 4080 O O . SER A 1 513 ? -11.815 -7.136 -1.915 1.00 97.25 513 SER A O 1
ATOM 4082 N N . HIS A 1 514 ? -10.493 -8.915 -1.609 1.00 95.75 514 HIS A N 1
ATOM 4083 C CA . HIS A 1 514 ? -10.506 -9.317 -3.017 1.00 95.75 514 HIS A CA 1
ATOM 4084 C C . HIS A 1 514 ? -11.903 -9.735 -3.503 1.00 95.75 514 HIS A C 1
ATOM 4086 O O . HIS A 1 514 ? -12.338 -9.310 -4.580 1.00 95.75 514 HIS A O 1
ATOM 4092 N N . ALA A 1 515 ? -12.637 -10.516 -2.702 1.00 95.25 515 ALA A N 1
ATOM 4093 C CA . ALA A 1 515 ? -14.019 -10.891 -3.007 1.00 95.25 515 ALA A CA 1
ATOM 4094 C C . ALA A 1 515 ? -14.941 -9.656 -3.100 1.00 95.25 515 ALA A C 1
ATOM 4096 O O . ALA A 1 515 ? -15.782 -9.564 -4.004 1.00 95.25 515 ALA A O 1
ATOM 4097 N N . LEU A 1 516 ? -14.740 -8.675 -2.211 1.00 95.94 516 LEU A N 1
ATOM 4098 C CA . LEU A 1 516 ? -15.438 -7.388 -2.216 1.00 95.94 516 LEU A CA 1
ATOM 4099 C C . LEU A 1 516 ? -15.122 -6.585 -3.487 1.00 95.94 516 LEU A C 1
ATOM 4101 O O . LEU A 1 516 ? -16.046 -6.167 -4.182 1.00 95.94 516 LEU A O 1
ATOM 4105 N N . ILE A 1 517 ? -13.839 -6.413 -3.832 1.00 94.81 517 ILE A N 1
ATOM 4106 C CA . ILE A 1 517 ? -13.385 -5.656 -5.012 1.00 94.81 517 ILE A CA 1
ATOM 4107 C C . ILE A 1 517 ? -13.960 -6.231 -6.303 1.00 94.81 517 ILE A C 1
ATOM 4109 O O . ILE A 1 517 ? -14.475 -5.487 -7.142 1.00 94.81 517 ILE A O 1
ATOM 4113 N N . LYS A 1 518 ? -13.869 -7.551 -6.479 1.00 91.94 518 LYS A N 1
ATOM 4114 C CA . LYS A 1 518 ? -14.307 -8.203 -7.714 1.00 91.94 518 LYS A CA 1
ATOM 4115 C C . LYS A 1 518 ? -15.808 -8.035 -7.921 1.00 91.94 518 LYS A C 1
ATOM 4117 O O . LYS A 1 518 ? -16.232 -7.568 -8.978 1.00 91.94 518 LYS A O 1
ATOM 4122 N N . THR A 1 519 ? -16.586 -8.314 -6.877 1.00 93.06 519 THR A N 1
ATOM 4123 C CA . THR A 1 519 ? -18.044 -8.166 -6.919 1.00 93.06 519 THR A CA 1
ATOM 4124 C C . THR A 1 519 ? -18.450 -6.697 -7.092 1.00 93.06 519 THR A C 1
ATOM 4126 O O . THR A 1 519 ? -19.373 -6.385 -7.844 1.00 93.06 519 THR A O 1
ATOM 4129 N N . ALA A 1 520 ? -17.727 -5.765 -6.461 1.00 93.25 520 ALA A N 1
ATOM 4130 C CA . ALA A 1 520 ? -17.991 -4.334 -6.587 1.00 93.25 520 ALA A CA 1
ATOM 4131 C C . ALA A 1 520 ? -17.690 -3.826 -8.002 1.00 93.25 520 ALA A C 1
ATOM 4133 O O . ALA A 1 520 ? -18.440 -2.999 -8.514 1.00 93.25 520 ALA A O 1
ATOM 4134 N N . GLY A 1 521 ? -16.646 -4.327 -8.668 1.00 89.81 521 GLY A N 1
ATOM 4135 C CA . GLY A 1 521 ? -16.368 -3.998 -10.070 1.00 89.81 521 GLY A CA 1
ATOM 4136 C C . GLY A 1 521 ? -17.523 -4.399 -10.994 1.00 89.81 521 GLY A C 1
ATOM 4137 O O . GLY A 1 521 ? -17.965 -3.621 -11.833 1.00 89.81 521 GLY A O 1
ATOM 4138 N N . GLU A 1 522 ? -18.100 -5.581 -10.790 1.00 87.19 522 GLU A N 1
ATOM 4139 C CA . GLU A 1 522 ? -19.244 -6.035 -11.590 1.00 87.19 522 GLU A CA 1
ATOM 4140 C C . GLU A 1 522 ? -20.512 -5.197 -11.355 1.00 87.19 522 GLU A C 1
ATOM 4142 O O . GLU A 1 522 ? -21.285 -4.970 -12.286 1.00 87.19 522 GLU A O 1
ATOM 4147 N N . MET A 1 523 ? -20.724 -4.714 -10.126 1.00 89.69 523 MET A N 1
ATOM 4148 C CA . MET A 1 523 ? -21.990 -4.095 -9.715 1.00 89.69 523 MET A CA 1
ATOM 4149 C C . MET A 1 523 ? -22.000 -2.562 -9.702 1.00 89.69 523 MET A C 1
ATOM 4151 O O . MET A 1 523 ? -23.052 -1.964 -9.917 1.00 89.69 523 MET A O 1
ATOM 4155 N N . SER A 1 524 ? -20.857 -1.913 -9.476 1.00 88.56 524 SER A N 1
ATOM 4156 C CA . SER A 1 524 ? -20.744 -0.443 -9.431 1.00 88.56 524 SER A CA 1
ATOM 4157 C C . SER A 1 524 ? -20.582 0.203 -10.812 1.00 88.56 524 SER A C 1
ATOM 4159 O O . SER A 1 524 ? -20.640 1.426 -10.939 1.00 88.56 524 SER A O 1
ATOM 4161 N N . GLY A 1 525 ? -20.343 -0.601 -11.855 1.00 83.62 525 GLY A N 1
ATOM 4162 C CA . GLY A 1 525 ? -20.014 -0.119 -13.199 1.00 83.62 525 GLY A CA 1
ATOM 4163 C C . GLY A 1 525 ? -18.557 0.336 -13.367 1.00 83.62 525 GLY A C 1
ATOM 4164 O O . GLY A 1 525 ? -18.187 0.803 -14.447 1.00 83.62 525 GLY A O 1
ATOM 4165 N N . LEU A 1 526 ? -17.722 0.195 -12.332 1.00 85.00 526 LEU A N 1
ATOM 4166 C CA . LEU A 1 526 ? -16.278 0.422 -12.402 1.00 85.00 526 LEU A CA 1
ATOM 4167 C C . LEU A 1 526 ? -15.543 -0.839 -12.872 1.00 85.00 526 LEU A C 1
ATOM 4169 O O . LEU A 1 526 ? -15.957 -1.961 -12.625 1.00 85.00 526 LEU A O 1
ATOM 4173 N N . SER A 1 527 ? -14.383 -0.683 -13.508 1.00 83.69 527 SER A N 1
ATOM 4174 C CA . SER A 1 527 ? -13.489 -1.830 -13.707 1.00 83.69 527 SER A CA 1
ATOM 4175 C C . SER A 1 527 ? -12.955 -2.294 -12.346 1.00 83.69 527 SER A C 1
ATOM 4177 O O . SER A 1 527 ? -12.545 -1.452 -11.549 1.00 83.69 527 SER A O 1
ATOM 4179 N N . SER A 1 528 ? -12.870 -3.605 -12.094 1.00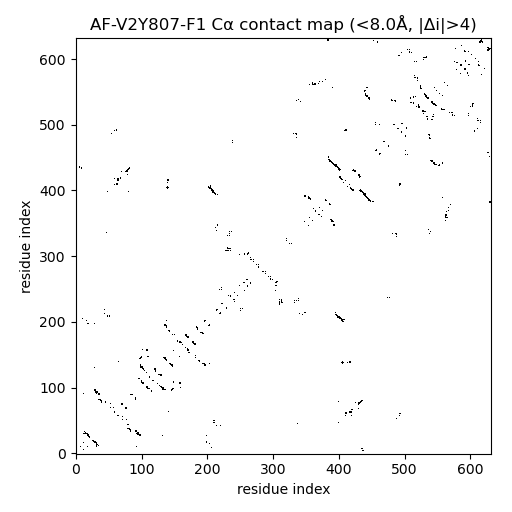 80.38 528 SER A N 1
ATOM 4180 C CA . SER A 1 528 ? -12.212 -4.145 -10.887 1.00 80.38 528 SER A CA 1
ATOM 4181 C C . SER A 1 528 ? -10.758 -3.668 -10.752 1.00 80.38 528 SER A C 1
ATOM 4183 O O . SER A 1 528 ? -10.279 -3.445 -9.649 1.00 80.38 528 SER A O 1
ATOM 4185 N N . ASN A 1 529 ? -10.088 -3.380 -11.874 1.00 84.12 529 ASN A N 1
ATOM 4186 C CA . ASN A 1 529 ? -8.739 -2.798 -11.916 1.00 84.12 529 ASN A CA 1
ATOM 4187 C C . ASN A 1 529 ? -8.692 -1.314 -11.501 1.00 84.12 529 ASN A C 1
ATOM 4189 O O . ASN A 1 529 ? -7.634 -0.690 -11.533 1.00 84.12 529 ASN A O 1
ATOM 4193 N N . SER A 1 530 ? -9.851 -0.707 -11.246 1.00 87.00 530 SER A N 1
ATOM 4194 C CA . SER A 1 530 ? -10.019 0.675 -10.786 1.00 87.00 530 SER A CA 1
ATOM 4195 C C . SER A 1 530 ? -10.563 0.732 -9.362 1.00 87.00 530 SER A C 1
ATOM 4197 O O . SER A 1 530 ? -10.977 1.801 -8.932 1.00 87.00 530 SER A O 1
ATOM 4199 N N . ILE A 1 531 ? -10.581 -0.389 -8.643 1.00 91.25 531 ILE A N 1
ATOM 4200 C CA . ILE A 1 531 ? -10.894 -0.443 -7.217 1.00 91.25 531 ILE A CA 1
ATOM 4201 C C . ILE A 1 531 ? -9.671 -1.031 -6.514 1.00 91.25 531 ILE A C 1
ATOM 4203 O O . ILE A 1 531 ? -9.061 -1.971 -7.022 1.00 91.25 531 ILE A O 1
ATOM 4207 N N . THR A 1 532 ? -9.304 -0.453 -5.379 1.00 92.00 532 THR A N 1
ATOM 4208 C CA . THR A 1 532 ? -8.109 -0.793 -4.597 1.00 92.00 532 THR A CA 1
ATOM 4209 C C . THR A 1 532 ? -8.500 -0.940 -3.127 1.00 92.00 532 THR A C 1
ATOM 4211 O O . THR A 1 532 ? -9.551 -0.452 -2.713 1.00 92.00 532 THR A O 1
ATOM 4214 N N . GLU A 1 533 ? -7.673 -1.615 -2.335 1.00 92.88 533 GLU A N 1
ATOM 4215 C CA . GLU A 1 533 ? -7.919 -1.883 -0.912 1.00 92.88 533 GLU A CA 1
ATOM 4216 C C . GLU A 1 533 ? -6.963 -1.155 0.047 1.00 92.88 533 GLU A C 1
ATOM 4218 O O . GLU A 1 533 ? -5.792 -0.891 -0.252 1.00 92.88 533 GLU A O 1
ATOM 4223 N N . LEU A 1 534 ? -7.471 -0.895 1.251 1.00 92.00 534 LEU A N 1
ATOM 4224 C CA . LEU A 1 534 ? -6.721 -0.650 2.479 1.00 92.00 534 LEU A CA 1
ATOM 4225 C C . LEU A 1 534 ? -7.258 -1.592 3.555 1.00 92.00 534 LEU A C 1
ATOM 4227 O O . LEU A 1 534 ? -8.450 -1.577 3.854 1.00 92.00 534 LEU A O 1
ATOM 4231 N N . ILE A 1 535 ? -6.380 -2.399 4.144 1.00 94.06 535 ILE A N 1
ATOM 4232 C CA . ILE A 1 535 ? -6.744 -3.332 5.210 1.00 94.06 535 ILE A CA 1
ATOM 4233 C C . ILE A 1 535 ? -6.199 -2.785 6.528 1.00 94.06 535 ILE A C 1
ATOM 4235 O O . ILE A 1 535 ? -4.991 -2.605 6.679 1.00 94.06 535 ILE A O 1
ATOM 4239 N N . PHE A 1 536 ? -7.093 -2.536 7.480 1.00 93.31 536 PHE A N 1
ATOM 4240 C CA . PHE A 1 536 ? -6.767 -2.166 8.854 1.00 93.31 536 PHE A CA 1
ATOM 4241 C C . PHE A 1 536 ? -6.841 -3.421 9.717 1.00 93.31 536 PHE A C 1
ATOM 4243 O O . PHE A 1 536 ? -7.876 -3.742 10.296 1.00 93.31 536 PHE A O 1
ATOM 4250 N N . VAL A 1 537 ? -5.746 -4.175 9.760 1.00 92.31 537 VAL A N 1
ATOM 4251 C CA . VAL A 1 537 ? -5.724 -5.491 10.420 1.00 92.31 537 VAL A CA 1
ATOM 4252 C C . VAL A 1 537 ? -5.952 -5.350 11.925 1.00 92.31 537 VAL A C 1
ATOM 4254 O O . VAL A 1 537 ? -6.741 -6.095 12.500 1.00 92.31 537 VAL A O 1
ATOM 4257 N N . ASP A 1 538 ? -5.367 -4.314 12.527 1.00 89.31 538 ASP A N 1
ATOM 4258 C CA . ASP A 1 538 ? -5.504 -3.977 13.948 1.00 89.31 538 ASP A CA 1
ATOM 4259 C C . ASP A 1 538 ? -6.961 -3.712 14.369 1.00 89.31 538 ASP A C 1
ATOM 4261 O O . ASP A 1 538 ? -7.381 -4.072 15.469 1.00 89.31 538 ASP A O 1
ATOM 4265 N N . THR A 1 539 ? -7.758 -3.098 13.485 1.00 92.06 539 THR A N 1
ATOM 4266 C CA . THR A 1 539 ? -9.187 -2.855 13.722 1.00 92.06 539 THR A CA 1
ATOM 4267 C C . THR A 1 539 ? -10.072 -3.932 13.105 1.00 92.06 539 THR A C 1
ATOM 4269 O O . THR A 1 539 ? -11.278 -3.894 13.328 1.00 92.06 539 THR A O 1
ATOM 4272 N N . CYS A 1 540 ? -9.516 -4.907 12.382 1.00 96.00 540 CYS A N 1
ATOM 4273 C CA . CYS A 1 540 ? -10.265 -5.870 11.571 1.00 96.00 540 CYS A CA 1
ATOM 4274 C C . CYS A 1 540 ? -11.247 -5.182 10.611 1.00 96.00 540 CYS A C 1
ATOM 4276 O O . CYS A 1 540 ? -12.423 -5.536 10.552 1.00 96.00 540 CYS A O 1
ATOM 4278 N N . SER A 1 541 ? -10.770 -4.178 9.874 1.00 96.62 541 SER A N 1
ATOM 4279 C CA . SER A 1 541 ? -11.595 -3.419 8.930 1.00 96.62 541 SER A CA 1
ATOM 4280 C C . SER A 1 541 ? -10.991 -3.423 7.526 1.00 96.62 541 SER A C 1
ATOM 4282 O O . SER A 1 541 ? -9.772 -3.443 7.351 1.00 96.62 541 SER A O 1
ATOM 4284 N N . ILE A 1 542 ? -11.851 -3.376 6.512 1.00 97.62 542 ILE A N 1
ATOM 4285 C CA . ILE A 1 542 ? -11.478 -3.369 5.095 1.00 97.62 542 ILE A CA 1
ATOM 4286 C C . ILE A 1 542 ? -12.083 -2.130 4.451 1.00 97.62 542 ILE A C 1
ATOM 4288 O O . ILE A 1 542 ? -13.293 -1.933 4.501 1.00 97.62 542 ILE A O 1
ATOM 4292 N N . PHE A 1 543 ? -11.259 -1.312 3.808 1.00 96.00 543 PHE A N 1
ATOM 4293 C CA . PHE A 1 543 ? -11.711 -0.182 3.007 1.00 96.00 543 PHE A CA 1
ATOM 4294 C C . PHE A 1 543 ? -11.397 -0.428 1.535 1.00 96.00 543 PHE A C 1
ATOM 4296 O O . PHE A 1 543 ? -10.230 -0.492 1.152 1.00 96.00 543 PHE A O 1
ATOM 4303 N N . ILE A 1 544 ? -12.432 -0.548 0.705 1.00 95.44 544 ILE A N 1
ATOM 4304 C CA . ILE A 1 544 ? -12.281 -0.596 -0.754 1.00 95.44 544 ILE A CA 1
ATOM 4305 C C . ILE A 1 544 ? -12.592 0.779 -1.332 1.00 95.44 544 ILE A C 1
ATOM 4307 O O . ILE A 1 544 ? -13.567 1.407 -0.929 1.00 95.44 544 ILE A O 1
ATOM 4311 N N . TYR A 1 545 ? -11.789 1.263 -2.272 1.00 92.69 545 TYR A N 1
ATOM 4312 C CA . TYR A 1 545 ? -11.939 2.613 -2.813 1.00 92.69 545 TYR A CA 1
ATOM 4313 C C . TYR A 1 545 ? -11.672 2.679 -4.308 1.00 92.69 545 TYR A C 1
ATOM 4315 O O . TYR A 1 545 ? -10.955 1.853 -4.872 1.00 92.69 545 TYR A O 1
ATOM 4323 N N . SER A 1 546 ? -12.237 3.693 -4.960 1.00 89.50 546 SER A N 1
ATOM 4324 C CA . SER A 1 546 ? -12.089 3.888 -6.402 1.00 89.50 546 SER A CA 1
ATOM 4325 C C . SER A 1 546 ? -10.767 4.580 -6.752 1.00 89.50 546 SER A C 1
ATOM 4327 O O . SER A 1 546 ? -10.456 5.676 -6.290 1.00 89.50 546 SER A O 1
ATOM 4329 N N . GLN A 1 547 ? -9.974 3.990 -7.634 1.00 80.56 547 GLN A N 1
ATOM 4330 C CA . GLN A 1 547 ? -8.781 4.605 -8.203 1.00 80.56 547 GLN A CA 1
ATOM 4331 C C . GLN A 1 547 ? -9.129 5.291 -9.531 1.00 80.56 547 GLN A C 1
ATOM 4333 O O . GLN A 1 547 ? -8.748 4.847 -10.619 1.00 80.56 547 GLN A O 1
ATOM 4338 N N . SER A 1 548 ? -9.883 6.394 -9.465 1.00 67.31 548 SER A N 1
ATOM 4339 C CA . SER A 1 548 ? -10.239 7.155 -10.665 1.00 67.31 548 SER A CA 1
ATOM 4340 C C . SER A 1 548 ? -9.042 7.988 -11.163 1.00 67.31 548 SER A C 1
ATOM 4342 O O . SER A 1 548 ? -8.715 9.069 -10.681 1.00 67.31 548 SER A O 1
ATOM 4344 N N . ASN A 1 549 ? -8.364 7.503 -12.207 1.00 55.25 549 ASN A N 1
ATOM 4345 C CA . ASN A 1 549 ? -7.244 8.224 -12.839 1.00 55.25 549 ASN A CA 1
ATOM 4346 C C . ASN A 1 549 ? -7.662 9.530 -13.556 1.00 55.25 549 ASN A C 1
ATOM 4348 O O . ASN A 1 549 ? -6.805 10.227 -14.107 1.00 55.25 549 ASN A O 1
ATOM 4352 N N . GLN A 1 550 ? -8.966 9.826 -13.610 1.00 50.19 550 GLN A N 1
ATOM 4353 C CA . GLN A 1 550 ? -9.544 11.014 -14.246 1.00 50.19 550 GLN A CA 1
ATOM 4354 C C . GLN A 1 550 ? -9.849 12.144 -13.247 1.00 50.19 550 GLN A C 1
ATOM 4356 O O . GLN A 1 550 ? -10.220 13.228 -13.684 1.00 50.19 550 GLN A O 1
ATOM 4361 N N . GLY A 1 551 ? -9.637 11.926 -11.941 1.00 49.44 551 GLY A N 1
ATOM 4362 C CA . GLY A 1 551 ? -9.731 12.976 -10.921 1.00 49.44 551 GLY A CA 1
ATOM 4363 C C . GLY A 1 551 ? -11.150 13.466 -10.628 1.00 49.44 551 GLY A C 1
ATOM 4364 O O . GLY A 1 551 ? -11.302 14.578 -10.134 1.00 49.44 551 GLY A O 1
ATOM 4365 N N . GLN A 1 552 ? -12.178 12.673 -10.946 1.00 59.62 552 GLN A N 1
ATOM 4366 C CA . GLN A 1 552 ? -13.566 12.979 -10.604 1.00 59.62 552 GLN A CA 1
ATOM 4367 C C . GLN A 1 552 ? -14.211 11.766 -9.930 1.00 59.62 552 GLN A C 1
ATOM 4369 O O . GLN A 1 552 ? -14.244 10.673 -10.500 1.00 59.62 552 GLN A O 1
ATOM 4374 N N . VAL A 1 553 ? -14.723 11.974 -8.717 1.00 69.19 553 VAL A N 1
ATOM 4375 C CA . VAL A 1 553 ? -15.510 10.986 -7.972 1.00 69.19 553 VAL A CA 1
ATOM 4376 C C . VAL A 1 553 ? -16.892 10.901 -8.619 1.00 69.19 553 VAL A C 1
ATOM 4378 O O . VAL A 1 553 ? -17.583 11.911 -8.738 1.00 69.19 553 VAL A O 1
ATOM 4381 N N . LEU A 1 554 ? -17.264 9.714 -9.106 1.00 71.06 554 LEU A N 1
ATOM 4382 C CA . LEU A 1 554 ? -18.508 9.502 -9.858 1.00 71.06 554 LEU A CA 1
ATOM 4383 C C . LEU A 1 554 ? -19.692 9.081 -8.979 1.00 71.06 554 LEU A C 1
ATOM 4385 O O . LEU A 1 554 ? -20.819 9.083 -9.468 1.00 71.06 554 LEU A O 1
ATOM 4389 N N . GLY A 1 555 ? -19.462 8.727 -7.712 1.00 83.69 555 GLY A N 1
ATOM 4390 C CA . GLY A 1 555 ? -20.516 8.204 -6.843 1.00 83.69 555 GLY A CA 1
ATOM 4391 C C . GLY A 1 555 ? -20.902 6.759 -7.185 1.00 83.69 555 GLY A C 1
ATOM 4392 O O . GLY A 1 555 ? -22.027 6.337 -6.936 1.00 83.69 555 GLY A O 1
ATOM 4393 N N . SER A 1 556 ? -20.011 6.007 -7.836 1.00 88.50 556 SER A N 1
ATOM 4394 C CA . SER A 1 556 ? -20.277 4.648 -8.314 1.00 88.50 556 SER A CA 1
ATOM 4395 C C . SER A 1 556 ? -20.327 3.640 -7.166 1.00 88.50 556 SER A C 1
ATOM 4397 O O . SER A 1 556 ? -21.191 2.765 -7.165 1.00 88.50 556 SER A O 1
ATOM 4399 N N . LEU A 1 557 ? -19.420 3.750 -6.187 1.00 92.00 557 LEU A N 1
ATOM 4400 C CA . LEU A 1 557 ? -19.401 2.841 -5.032 1.00 92.00 557 LEU A CA 1
ATOM 4401 C C . LEU A 1 557 ? -20.493 3.210 -4.025 1.00 92.00 557 LEU A C 1
ATOM 4403 O O . LEU A 1 557 ? -21.257 2.340 -3.609 1.00 92.00 557 LEU A O 1
ATOM 4407 N N . SER A 1 558 ? -20.609 4.495 -3.688 1.00 90.81 558 SER A N 1
ATOM 4408 C CA . SER A 1 558 ? -21.686 5.010 -2.833 1.00 90.81 558 SER A CA 1
ATOM 4409 C C . SER A 1 558 ? -23.070 4.711 -3.418 1.00 90.81 558 SER A C 1
ATOM 4411 O O . SER A 1 558 ? -23.908 4.118 -2.742 1.00 90.81 558 SER A O 1
ATOM 4413 N N . GLY A 1 559 ? -23.287 4.993 -4.706 1.00 91.06 559 GLY A N 1
ATOM 4414 C CA . GLY A 1 559 ? -24.544 4.699 -5.395 1.00 91.06 559 GLY A CA 1
ATOM 4415 C C . GLY A 1 559 ? -24.881 3.203 -5.456 1.00 91.06 559 GLY A C 1
ATOM 4416 O O . GLY A 1 559 ? -26.056 2.835 -5.363 1.00 91.06 559 GLY A O 1
ATOM 4417 N N . MET A 1 560 ? -23.872 2.327 -5.565 1.00 93.12 560 MET A N 1
ATOM 4418 C CA . MET A 1 560 ? -24.059 0.872 -5.485 1.00 93.12 560 MET A CA 1
ATOM 4419 C C . MET A 1 560 ? -24.562 0.452 -4.100 1.00 93.12 560 MET A C 1
ATOM 4421 O O . MET A 1 560 ? -25.519 -0.316 -4.013 1.00 93.12 560 MET A O 1
ATOM 4425 N N . VAL A 1 561 ? -23.954 0.967 -3.030 1.00 93.56 561 VAL A N 1
ATOM 4426 C CA . VAL A 1 561 ? -24.389 0.695 -1.650 1.00 93.56 561 VAL A CA 1
ATOM 4427 C C . VAL A 1 561 ? -25.816 1.191 -1.421 1.00 93.56 561 VAL A C 1
ATOM 4429 O O . VAL A 1 561 ? -26.664 0.478 -0.899 1.00 93.56 561 VAL A O 1
ATOM 4432 N N . GLU A 1 562 ? -26.130 2.390 -1.885 1.00 90.94 562 GLU A N 1
ATOM 4433 C CA . GLU A 1 562 ? -27.463 2.965 -1.730 1.00 90.94 562 GLU A CA 1
ATOM 4434 C C . GLU A 1 562 ? -28.568 2.209 -2.476 1.00 90.94 562 GLU A C 1
ATOM 4436 O O . GLU A 1 562 ? -29.726 2.249 -2.064 1.00 90.94 562 GLU A O 1
ATOM 4441 N N . SER A 1 563 ? -28.234 1.571 -3.600 1.00 90.00 563 SER A N 1
ATOM 4442 C CA . SER A 1 563 ? -29.240 1.038 -4.527 1.00 90.00 563 SER A CA 1
ATOM 4443 C C . SER A 1 563 ? -29.333 -0.484 -4.520 1.00 90.00 563 SER A C 1
ATOM 4445 O O . SER A 1 563 ? -30.395 -1.028 -4.800 1.00 90.00 563 SER A O 1
ATOM 4447 N N . VAL A 1 564 ? -28.227 -1.194 -4.287 1.00 92.81 564 VAL A N 1
ATOM 4448 C CA . VAL A 1 564 ? -28.144 -2.648 -4.508 1.00 92.81 564 VAL A CA 1
ATOM 4449 C C . VAL A 1 564 ? -27.272 -3.373 -3.477 1.00 92.81 564 VAL A C 1
ATOM 4451 O O . VAL A 1 564 ? -26.763 -4.456 -3.769 1.00 92.81 564 VAL A O 1
ATOM 4454 N N . TYR A 1 565 ? -27.103 -2.829 -2.269 1.00 95.75 565 TYR A N 1
ATOM 4455 C CA . TYR A 1 565 ? -26.251 -3.432 -1.239 1.00 95.75 565 TYR A CA 1
ATOM 4456 C C . TYR A 1 565 ? -26.669 -4.855 -0.847 1.00 95.75 565 TYR A C 1
ATOM 4458 O O . TYR A 1 565 ? -25.819 -5.742 -0.803 1.00 95.75 565 TYR A O 1
ATOM 4466 N N . ALA A 1 566 ? -27.966 -5.130 -0.671 1.00 95.25 566 ALA A N 1
ATOM 4467 C CA . ALA A 1 566 ? -28.425 -6.488 -0.358 1.00 95.25 566 ALA A CA 1
ATOM 4468 C C . ALA A 1 566 ? -28.048 -7.487 -1.468 1.00 95.25 566 ALA A C 1
ATOM 4470 O O . ALA A 1 566 ? -27.579 -8.596 -1.209 1.00 95.25 566 ALA A O 1
ATOM 4471 N N . ARG A 1 567 ? -28.199 -7.078 -2.735 1.00 94.62 567 ARG A N 1
ATOM 4472 C CA . ARG A 1 567 ? -27.791 -7.889 -3.892 1.00 94.62 567 ARG A CA 1
ATOM 4473 C C . ARG A 1 567 ? -26.274 -8.072 -3.939 1.00 94.62 567 ARG A C 1
ATOM 4475 O O . ARG A 1 567 ? -25.826 -9.162 -4.278 1.00 94.62 567 ARG A O 1
ATOM 4482 N N . PHE A 1 568 ? -25.510 -7.041 -3.591 1.00 95.88 568 PHE A N 1
ATOM 4483 C CA . PHE A 1 568 ? -24.051 -7.085 -3.524 1.00 95.88 568 PHE A CA 1
ATOM 4484 C C . PHE A 1 568 ? -23.567 -8.117 -2.506 1.00 95.88 568 PHE A C 1
ATOM 4486 O O . PHE A 1 568 ? -22.799 -9.002 -2.872 1.00 95.88 568 PHE A O 1
ATOM 4493 N N . LEU A 1 569 ? -24.106 -8.100 -1.286 1.00 96.44 569 LEU A N 1
ATOM 4494 C CA . LEU A 1 569 ? -23.797 -9.101 -0.260 1.00 96.44 569 LEU A CA 1
ATOM 4495 C C . LEU A 1 569 ? -24.167 -10.527 -0.699 1.00 96.44 569 LEU A C 1
ATOM 4497 O O . LEU A 1 569 ? -23.352 -11.443 -0.574 1.00 96.44 569 LEU A O 1
ATOM 4501 N N . LYS A 1 570 ? -25.359 -10.717 -1.289 1.00 95.00 570 LYS A N 1
ATOM 4502 C CA . LYS A 1 570 ? -25.781 -12.017 -1.848 1.00 95.00 570 LYS A CA 1
ATOM 4503 C C . LYS A 1 570 ? -24.792 -12.504 -2.918 1.00 95.00 570 LYS A C 1
ATOM 4505 O O . LYS A 1 570 ? -24.425 -13.676 -2.926 1.00 95.00 570 LYS A O 1
ATOM 4510 N N . ARG A 1 571 ? -24.341 -11.611 -3.804 1.00 94.62 571 ARG A N 1
ATOM 4511 C CA . ARG A 1 571 ? -23.413 -11.934 -4.897 1.00 94.62 571 ARG A CA 1
ATOM 4512 C C . ARG A 1 571 ? -22.018 -12.286 -4.382 1.00 94.62 571 ARG A C 1
ATOM 4514 O O . ARG A 1 571 ? -21.480 -13.296 -4.818 1.00 94.62 571 ARG A O 1
ATOM 4521 N N . ILE A 1 572 ? -21.488 -11.545 -3.403 1.00 94.12 572 ILE A N 1
ATOM 4522 C CA . ILE A 1 572 ? -20.202 -11.858 -2.754 1.00 94.12 572 ILE A CA 1
ATOM 4523 C C . ILE A 1 572 ? -20.204 -13.293 -2.230 1.00 94.12 572 ILE A C 1
ATOM 4525 O O . ILE A 1 572 ? -19.278 -14.049 -2.523 1.00 94.12 572 ILE A O 1
ATOM 4529 N N . TYR A 1 573 ? -21.260 -13.665 -1.499 1.00 93.38 573 TYR A N 1
ATOM 4530 C CA . TYR A 1 573 ? -21.377 -14.980 -0.879 1.00 93.38 573 TYR A CA 1
ATOM 4531 C C . TYR A 1 573 ? -21.537 -16.129 -1.889 1.00 93.38 573 TYR A C 1
ATOM 4533 O O . TYR A 1 573 ? -21.139 -17.256 -1.599 1.00 93.38 573 TYR A O 1
ATOM 4541 N N . VAL A 1 574 ? -22.126 -15.891 -3.061 1.00 89.38 574 VAL A N 1
ATOM 4542 C CA . VAL A 1 574 ? -22.368 -16.955 -4.052 1.00 89.38 574 VAL A CA 1
ATOM 4543 C C . VAL A 1 574 ? -21.204 -17.089 -5.033 1.00 89.38 574 VAL A C 1
ATOM 4545 O O . VAL A 1 574 ? -20.713 -18.192 -5.261 1.00 89.38 574 VAL A O 1
ATOM 4548 N N . ASP A 1 575 ? -20.729 -15.977 -5.588 1.00 84.12 575 ASP A N 1
ATOM 4549 C CA . ASP A 1 575 ? -19.803 -15.984 -6.725 1.00 84.12 575 ASP A CA 1
ATOM 4550 C C . ASP A 1 575 ? -18.381 -16.405 -6.372 1.00 84.12 575 ASP A C 1
ATOM 4552 O O . ASP A 1 575 ? -17.645 -16.883 -7.232 1.00 84.12 575 ASP A O 1
ATOM 4556 N N . ASN A 1 576 ? -17.972 -16.200 -5.122 1.00 84.00 576 ASN A N 1
ATOM 4557 C CA . ASN A 1 576 ? -16.595 -16.450 -4.702 1.00 84.00 576 ASN A CA 1
ATOM 4558 C C . ASN A 1 576 ? -16.381 -17.881 -4.189 1.00 84.00 576 ASN A C 1
ATOM 4560 O O . ASN A 1 576 ? -15.244 -18.248 -3.881 1.00 84.00 576 ASN A O 1
ATOM 4564 N N . ARG A 1 577 ? -17.448 -18.693 -4.122 1.00 86.44 577 ARG A N 1
ATOM 4565 C CA . ARG A 1 577 ? -17.397 -20.077 -3.636 1.00 86.44 577 ARG A CA 1
ATOM 4566 C C . ARG A 1 577 ? -16.703 -20.992 -4.637 1.00 86.44 577 ARG A C 1
ATOM 4568 O O . ARG A 1 577 ? -15.722 -21.657 -4.311 1.00 86.44 577 ARG A O 1
ATOM 4575 N N . GLU A 1 578 ? -17.178 -20.991 -5.875 1.00 85.31 578 GLU A N 1
ATOM 4576 C CA . GLU A 1 578 ? -16.703 -21.891 -6.927 1.00 85.31 578 GLU A CA 1
ATOM 4577 C C . GLU A 1 578 ? -15.711 -21.193 -7.858 1.00 85.31 578 GLU A C 1
ATOM 4579 O O . GLU A 1 578 ? -15.804 -19.995 -8.126 1.00 85.31 578 GLU A O 1
ATOM 4584 N N . CYS A 1 579 ? -14.747 -21.948 -8.379 1.00 89.12 579 CYS A N 1
ATOM 4585 C CA . CYS A 1 579 ? -13.826 -21.463 -9.391 1.00 89.12 579 CYS A CA 1
ATOM 4586 C C . CYS A 1 579 ? -13.935 -22.328 -10.638 1.00 89.12 579 CYS A C 1
ATOM 4588 O O . CYS A 1 579 ? -13.920 -23.554 -10.583 1.00 89.12 579 CYS A O 1
ATOM 4590 N N . VAL A 1 580 ? -13.937 -21.673 -11.797 1.00 90.38 580 VAL A N 1
ATOM 4591 C CA . VAL A 1 580 ? -13.947 -22.334 -13.112 1.00 90.38 580 VAL A CA 1
ATOM 4592 C C . VAL A 1 580 ? -12.735 -23.259 -13.309 1.00 90.38 580 VAL A C 1
ATOM 4594 O O . VAL A 1 580 ? -12.761 -24.148 -14.154 1.00 90.38 580 VAL A O 1
ATOM 4597 N N . PHE A 1 581 ? -11.668 -23.056 -12.533 1.00 88.88 581 PHE A N 1
ATOM 4598 C CA . PHE A 1 581 ? -10.454 -23.868 -12.562 1.00 88.88 581 PHE A CA 1
ATOM 4599 C C . PHE A 1 581 ? -10.404 -24.942 -11.466 1.00 88.88 581 PHE A C 1
ATOM 4601 O O . PHE A 1 581 ? -9.346 -25.538 -11.270 1.00 88.88 581 PHE A O 1
ATOM 4608 N N . ASP A 1 582 ? -11.490 -25.197 -10.737 1.00 86.88 582 ASP A N 1
ATOM 4609 C CA . ASP A 1 582 ? -11.546 -26.311 -9.784 1.00 86.88 582 ASP A CA 1
ATOM 4610 C C . ASP A 1 582 ? -11.511 -27.668 -10.528 1.00 86.88 582 ASP A C 1
ATOM 4612 O O . ASP A 1 582 ? -12.092 -27.786 -11.611 1.00 86.88 582 ASP A O 1
ATOM 4616 N N . PRO A 1 583 ? -10.793 -28.692 -10.012 1.00 87.00 583 PRO A N 1
ATOM 4617 C CA . PRO A 1 583 ? -10.087 -28.745 -8.723 1.00 87.00 583 PRO A CA 1
ATOM 4618 C C . PRO A 1 583 ? -8.656 -28.178 -8.745 1.00 87.00 583 PRO A C 1
ATOM 4620 O O . PRO A 1 583 ? -8.084 -27.969 -7.684 1.00 87.00 583 PRO A O 1
ATOM 4623 N N . ILE A 1 584 ? -8.085 -27.859 -9.916 1.00 87.25 584 ILE A N 1
ATOM 4624 C CA . ILE A 1 584 ? -6.692 -27.376 -10.046 1.00 87.25 584 ILE A CA 1
ATOM 4625 C C . ILE A 1 584 ? -6.442 -26.146 -9.172 1.00 87.25 584 ILE A C 1
ATOM 4627 O O . ILE A 1 584 ? -5.347 -25.969 -8.650 1.00 87.25 584 ILE A O 1
ATOM 4631 N N . CYS A 1 585 ? -7.432 -25.263 -9.042 1.00 88.06 585 CYS A N 1
ATOM 4632 C CA . CYS A 1 585 ? -7.314 -24.108 -8.166 1.00 88.06 585 CYS A CA 1
ATOM 4633 C C . CYS A 1 585 ? -7.309 -24.494 -6.684 1.00 88.06 585 CYS A C 1
ATOM 4635 O O . CYS A 1 585 ? -6.613 -23.818 -5.941 1.00 88.06 585 CYS A O 1
ATOM 4637 N N . VAL A 1 586 ? -8.063 -25.510 -6.252 1.00 84.75 586 VAL A N 1
ATOM 4638 C CA . VAL A 1 586 ? -8.080 -25.980 -4.853 1.00 84.75 586 VAL A CA 1
ATOM 4639 C C . VAL A 1 586 ? -6.782 -26.701 -4.503 1.00 84.75 586 VAL A C 1
ATOM 4641 O O . VAL A 1 586 ? -6.239 -26.456 -3.436 1.00 84.75 586 VAL A O 1
ATOM 4644 N N . ASP A 1 587 ? -6.251 -27.500 -5.431 1.00 82.94 587 ASP A N 1
ATOM 4645 C CA . ASP A 1 587 ? -5.012 -28.273 -5.259 1.00 82.94 587 ASP A CA 1
ATOM 4646 C C . ASP A 1 587 ? -3.743 -27.400 -5.171 1.00 82.94 587 ASP A C 1
ATOM 4648 O O . ASP A 1 587 ? -2.644 -27.910 -4.955 1.00 82.94 587 ASP A O 1
ATOM 4652 N N . ARG A 1 588 ? -3.862 -26.083 -5.380 1.00 82.00 588 ARG A N 1
ATOM 4653 C CA . ARG A 1 588 ? -2.777 -25.131 -5.113 1.00 82.00 588 ARG A CA 1
ATOM 4654 C C . ARG A 1 588 ? -2.695 -24.836 -3.622 1.00 82.00 588 ARG A C 1
ATOM 4656 O O . ARG A 1 588 ? -3.724 -24.633 -2.984 1.00 82.00 588 ARG A O 1
ATOM 4663 N N . ASP A 1 589 ? -1.477 -24.659 -3.116 1.00 75.38 589 ASP A N 1
ATOM 4664 C CA . ASP A 1 589 ? -1.213 -24.360 -1.700 1.00 75.38 589 ASP A CA 1
ATOM 4665 C C . ASP A 1 589 ? -1.981 -23.121 -1.182 1.00 75.38 589 ASP A C 1
ATOM 4667 O O . ASP A 1 589 ? -2.455 -23.088 -0.042 1.00 75.38 589 ASP A O 1
ATOM 4671 N N . ASP A 1 590 ? -2.156 -22.108 -2.036 1.00 81.44 590 ASP A N 1
ATOM 4672 C CA . ASP A 1 590 ? -2.873 -20.859 -1.745 1.00 81.44 590 ASP A CA 1
ATOM 4673 C C . ASP A 1 590 ? -4.381 -20.918 -2.059 1.00 81.44 590 ASP A C 1
ATOM 4675 O O . ASP A 1 590 ? -5.145 -20.042 -1.658 1.00 81.44 590 ASP A O 1
ATOM 4679 N N . SER A 1 591 ? -4.847 -21.952 -2.759 1.00 87.00 591 SER A N 1
ATOM 4680 C CA . SER A 1 591 ? -6.215 -22.084 -3.267 1.00 87.00 591 SER A CA 1
ATOM 4681 C C . SER A 1 591 ? -6.707 -20.883 -4.108 1.00 87.00 591 SER A C 1
ATOM 4683 O O . SER A 1 591 ? -7.903 -20.543 -4.091 1.00 87.00 591 SER A O 1
ATOM 4685 N N . VAL A 1 592 ? -5.798 -20.215 -4.841 1.00 89.88 592 VAL A N 1
ATOM 4686 C CA . VAL A 1 592 ? -6.045 -18.943 -5.554 1.00 89.88 592 VAL A CA 1
ATOM 4687 C C . VAL A 1 592 ? -5.614 -18.981 -7.026 1.00 89.88 592 VAL A C 1
ATOM 4689 O O . VAL A 1 592 ? -4.640 -19.616 -7.441 1.00 89.88 592 VAL A O 1
ATOM 4692 N N . CYS A 1 593 ? -6.372 -18.281 -7.878 1.00 90.12 593 CYS A N 1
ATOM 4693 C CA . CYS A 1 593 ? -6.044 -18.093 -9.289 1.00 90.12 593 CYS A CA 1
ATOM 4694 C C . CYS A 1 593 ? -6.736 -16.863 -9.907 1.00 90.12 593 CYS A C 1
ATOM 4696 O O . CYS A 1 593 ? -7.607 -16.239 -9.300 1.00 90.12 593 CYS A O 1
ATOM 4698 N N . GLN A 1 594 ? -6.393 -16.578 -11.169 1.00 87.06 594 GLN A N 1
ATOM 4699 C CA . GLN A 1 594 ? -6.981 -15.520 -12.013 1.00 87.06 594 GLN A CA 1
ATOM 4700 C C . GLN A 1 594 ? -8.504 -15.642 -12.200 1.00 87.06 594 GLN A C 1
ATOM 4702 O O . GLN A 1 594 ? -9.161 -14.669 -12.550 1.00 87.06 594 GLN A O 1
ATOM 4707 N N . GLY A 1 595 ? -9.073 -16.833 -11.989 1.00 85.31 595 GLY A N 1
ATOM 4708 C CA . GLY A 1 595 ? -10.514 -17.065 -12.095 1.00 85.31 595 GLY A CA 1
ATOM 4709 C C . GLY A 1 595 ? -11.305 -16.694 -10.841 1.00 85.31 595 GLY A C 1
ATOM 4710 O O . GLY A 1 595 ? -12.480 -16.358 -10.966 1.00 85.31 595 GLY A O 1
ATOM 4711 N N . CYS A 1 596 ? -10.687 -16.718 -9.654 1.00 89.50 596 CYS A N 1
ATOM 4712 C CA . CYS A 1 596 ? -11.359 -16.483 -8.374 1.00 89.50 596 CYS A CA 1
ATOM 4713 C C . CYS A 1 596 ? -10.928 -15.154 -7.739 1.00 89.50 596 CYS A C 1
ATOM 4715 O O . CYS A 1 596 ? -11.505 -14.129 -8.088 1.00 89.50 596 CYS A O 1
ATOM 4717 N N . LEU A 1 597 ? -9.931 -15.156 -6.853 1.00 91.75 597 LEU A N 1
ATOM 4718 C CA . LEU A 1 597 ? -9.581 -14.008 -6.016 1.00 91.75 597 LEU A CA 1
ATOM 4719 C C . LEU A 1 597 ? -8.453 -13.133 -6.570 1.00 91.75 597 LEU A C 1
ATOM 4721 O O . LEU A 1 597 ? -8.257 -12.050 -6.041 1.00 91.75 597 LEU A O 1
ATOM 4725 N N . VAL A 1 598 ? -7.694 -13.539 -7.594 1.00 91.62 598 VAL A N 1
ATOM 4726 C CA . VAL A 1 598 ? -6.617 -12.664 -8.097 1.00 91.62 598 VAL A CA 1
ATOM 4727 C C . VAL A 1 598 ? -7.206 -11.426 -8.779 1.00 91.62 598 VAL A C 1
ATOM 4729 O O . VAL A 1 598 ? -8.033 -11.541 -9.685 1.00 91.62 598 VAL A O 1
ATOM 4732 N N . ILE A 1 599 ? -6.737 -10.251 -8.361 1.00 91.31 599 ILE A N 1
ATOM 4733 C CA . ILE A 1 599 ? -7.063 -8.945 -8.943 1.00 91.31 599 ILE A CA 1
ATOM 4734 C C . ILE A 1 599 ? -5.812 -8.316 -9.573 1.00 91.31 599 ILE A C 1
ATOM 4736 O O . ILE A 1 599 ? -4.712 -8.865 -9.499 1.00 91.31 599 ILE A O 1
ATOM 4740 N N . ALA A 1 600 ? -5.954 -7.167 -10.237 1.00 86.31 600 ALA A N 1
ATOM 4741 C CA . ALA A 1 600 ? -4.802 -6.484 -10.822 1.00 86.31 600 ALA A CA 1
ATOM 4742 C C . ALA A 1 600 ? -3.757 -6.108 -9.757 1.00 86.31 600 ALA A C 1
ATOM 4744 O O . ALA A 1 600 ? -4.107 -5.610 -8.691 1.00 86.31 600 ALA A O 1
ATOM 4745 N N . ASP A 1 601 ? -2.468 -6.235 -10.085 1.00 80.38 601 ASP A N 1
ATOM 4746 C CA . ASP A 1 601 ? -1.363 -5.844 -9.188 1.00 80.38 601 ASP A CA 1
ATOM 4747 C C . ASP A 1 601 ? -1.410 -4.360 -8.780 1.00 80.38 601 ASP A C 1
ATOM 4749 O O . ASP A 1 601 ? -0.829 -3.964 -7.778 1.00 80.38 601 ASP A O 1
ATOM 4753 N N . SER A 1 602 ? -2.093 -3.510 -9.555 1.00 76.44 602 SER A N 1
ATOM 4754 C CA . SER A 1 602 ? -2.327 -2.107 -9.191 1.00 76.44 602 SER A CA 1
ATOM 4755 C C . SER A 1 602 ? -3.386 -1.920 -8.100 1.00 76.44 602 SER A C 1
ATOM 4757 O O . SER A 1 602 ? -3.425 -0.856 -7.490 1.00 76.44 602 SER A O 1
ATOM 4759 N N . SER A 1 603 ? -4.239 -2.923 -7.894 1.00 85.50 603 SER A N 1
ATOM 4760 C CA . SER A 1 603 ? -5.372 -2.929 -6.963 1.00 85.50 603 SER A CA 1
ATOM 4761 C C . SER A 1 603 ? -5.062 -3.639 -5.640 1.00 85.50 603 SER A C 1
ATOM 4763 O O . SER A 1 603 ? -5.694 -3.334 -4.633 1.00 85.50 603 SER A O 1
ATOM 4765 N N . CYS A 1 604 ? -4.083 -4.552 -5.624 1.00 87.69 604 CYS A N 1
ATOM 4766 C CA . CYS A 1 604 ? -3.618 -5.255 -4.426 1.00 87.69 604 CYS A CA 1
ATOM 4767 C C . CYS A 1 604 ? -2.210 -4.779 -4.045 1.00 87.69 604 CYS A C 1
ATOM 4769 O O . CYS A 1 604 ? -1.252 -4.960 -4.799 1.00 87.69 604 CYS A O 1
ATOM 4771 N N . LYS A 1 605 ? -2.055 -4.214 -2.842 1.00 82.06 605 LYS A N 1
ATOM 4772 C CA . LYS A 1 605 ? -0.744 -3.749 -2.343 1.00 82.06 605 LYS A CA 1
ATOM 4773 C C . LYS A 1 605 ? 0.232 -4.890 -2.049 1.00 82.06 605 LYS A C 1
ATOM 4775 O O . LYS A 1 605 ? 1.438 -4.667 -2.024 1.00 82.06 605 LYS A O 1
ATOM 4780 N N . PHE A 1 606 ? -0.292 -6.089 -1.822 1.00 84.94 606 PHE A N 1
ATOM 4781 C CA . PHE A 1 606 ? 0.459 -7.280 -1.434 1.00 84.94 606 PHE A CA 1
ATOM 4782 C C . PHE A 1 606 ? 0.732 -8.212 -2.623 1.00 84.94 606 PHE A C 1
ATOM 4784 O O . PHE A 1 606 ? 1.052 -9.379 -2.430 1.00 84.94 606 PHE A O 1
ATOM 4791 N N . PHE A 1 607 ? 0.588 -7.718 -3.862 1.00 83.25 607 PHE A N 1
ATOM 4792 C CA . PHE A 1 607 ? 0.878 -8.460 -5.097 1.00 83.25 607 PHE A CA 1
ATOM 4793 C C . PHE A 1 607 ? 0.153 -9.810 -5.211 1.00 83.25 607 PHE A C 1
ATOM 4795 O O . PHE A 1 607 ? 0.703 -10.773 -5.744 1.00 83.25 607 PHE A O 1
ATOM 4802 N N . ASN A 1 608 ? -1.088 -9.879 -4.720 1.00 87.38 608 ASN A N 1
ATOM 4803 C CA . ASN A 1 608 ? -1.888 -11.102 -4.665 1.00 87.38 608 ASN A CA 1
ATOM 4804 C C . ASN A 1 608 ? -1.200 -12.262 -3.905 1.00 87.38 608 ASN A C 1
ATOM 4806 O O . ASN A 1 608 ? -1.467 -13.428 -4.193 1.00 87.38 608 ASN A O 1
ATOM 4810 N N . MET A 1 609 ? -0.321 -11.958 -2.944 1.00 86.00 609 MET A N 1
ATOM 4811 C CA . MET A 1 609 ? 0.286 -12.936 -2.034 1.00 86.00 609 MET A CA 1
ATOM 4812 C C . MET A 1 609 ? -0.492 -13.023 -0.719 1.00 86.00 609 MET A C 1
ATOM 4814 O O . MET A 1 609 ? -1.163 -12.072 -0.332 1.00 86.00 609 MET A O 1
ATOM 4818 N N . ASN A 1 610 ? -0.358 -14.130 0.016 1.00 88.12 610 ASN A N 1
ATOM 4819 C CA . ASN A 1 610 ? -0.974 -14.295 1.337 1.00 88.12 610 ASN A CA 1
ATOM 4820 C C . ASN A 1 610 ? -2.513 -14.102 1.314 1.00 88.12 610 ASN A C 1
ATOM 4822 O O . ASN A 1 610 ? -3.066 -13.323 2.091 1.00 88.12 610 ASN A O 1
ATOM 4826 N N . LEU A 1 611 ? -3.210 -14.790 0.405 1.00 91.81 611 LEU A N 1
ATOM 4827 C CA . LEU A 1 611 ? -4.676 -14.879 0.368 1.00 91.81 611 LEU A CA 1
ATOM 4828 C C . LEU A 1 611 ? -5.119 -16.271 -0.099 1.00 91.81 611 LEU A C 1
ATOM 4830 O O . LEU A 1 611 ? -4.312 -17.026 -0.633 1.00 91.81 611 LEU A O 1
ATOM 4834 N N . GLY A 1 612 ? -6.390 -16.614 0.109 1.00 92.06 612 GLY A N 1
ATOM 4835 C CA . GLY A 1 612 ? -6.912 -17.951 -0.153 1.00 92.06 612 GLY A CA 1
ATOM 4836 C C . GLY A 1 612 ? -8.429 -18.068 -0.061 1.00 92.06 612 GLY A C 1
ATOM 4837 O O . GLY A 1 612 ? -9.031 -17.629 0.917 1.00 92.06 612 GLY A O 1
ATOM 4838 N N . ARG A 1 613 ? -9.076 -18.758 -1.014 1.00 92.31 613 ARG A N 1
ATOM 4839 C CA . ARG A 1 613 ? -10.518 -19.071 -0.879 1.00 92.31 613 ARG A CA 1
ATOM 4840 C C . ARG A 1 613 ? -10.823 -19.927 0.350 1.00 92.31 613 ARG A C 1
ATOM 4842 O O . ARG A 1 613 ? -11.898 -19.771 0.919 1.00 92.31 613 ARG A O 1
ATOM 4849 N N . LYS A 1 614 ? -9.864 -20.752 0.790 1.00 91.25 614 LYS A N 1
ATOM 4850 C CA . LYS A 1 614 ? -9.943 -21.576 2.009 1.00 91.25 614 LYS A CA 1
ATOM 4851 C C . LYS A 1 614 ? -10.176 -20.779 3.300 1.00 91.25 614 LYS A C 1
ATOM 4853 O O . LYS A 1 614 ? -10.606 -21.336 4.302 1.00 91.25 614 LYS A O 1
ATOM 4858 N N . TYR A 1 615 ? -9.908 -19.469 3.295 1.00 94.00 615 TYR A N 1
ATOM 4859 C CA . TYR A 1 615 ? -10.229 -18.596 4.428 1.00 94.00 615 TYR A CA 1
ATOM 4860 C C . TYR A 1 615 ? -11.701 -18.157 4.441 1.00 94.00 615 TYR A C 1
ATOM 4862 O O . TYR A 1 615 ? -12.232 -17.838 5.500 1.00 94.00 615 TYR A O 1
ATOM 4870 N N . LEU A 1 616 ? -12.372 -18.161 3.285 1.00 94.69 616 LEU A N 1
ATOM 4871 C CA . LEU A 1 616 ? -13.766 -17.729 3.136 1.00 94.69 616 LEU A CA 1
ATOM 4872 C C . LEU A 1 616 ? -14.739 -18.916 3.158 1.00 94.69 616 LEU A C 1
ATOM 4874 O O . LEU A 1 616 ? -15.774 -18.837 3.818 1.00 94.69 616 LEU A O 1
ATOM 4878 N N . TYR A 1 617 ? -14.383 -20.019 2.494 1.00 92.31 617 TYR A N 1
ATOM 4879 C CA . TYR A 1 617 ? -15.203 -21.228 2.353 1.00 92.31 617 TYR A CA 1
ATOM 4880 C C . TYR A 1 617 ? -14.421 -22.484 2.730 1.00 92.31 617 TYR A C 1
ATOM 4882 O O . TYR A 1 617 ? -13.205 -22.536 2.550 1.00 92.31 617 TYR A O 1
ATOM 4890 N N . SER A 1 618 ? -15.131 -23.504 3.207 1.00 90.56 618 SER A N 1
ATOM 4891 C CA . SER A 1 618 ? -14.561 -24.814 3.514 1.00 90.56 618 SER A CA 1
ATOM 4892 C C . SER A 1 618 ? -14.387 -25.585 2.206 1.00 90.56 618 SER A C 1
ATOM 4894 O O . SER A 1 618 ? -15.355 -25.830 1.483 1.00 90.56 618 SER A O 1
ATOM 4896 N N . LEU A 1 619 ? -13.149 -25.939 1.863 1.00 83.88 619 LEU A N 1
ATOM 4897 C CA . LEU A 1 619 ? -12.838 -26.634 0.613 1.00 83.88 619 LEU A CA 1
ATOM 4898 C C . LEU A 1 619 ? -12.610 -28.124 0.894 1.00 83.88 619 LEU A C 1
ATOM 4900 O O . LEU A 1 619 ? -11.799 -28.475 1.743 1.00 83.88 619 LEU A O 1
ATOM 4904 N N . GLU A 1 620 ? -13.297 -29.003 0.156 1.00 70.00 620 GLU A N 1
ATOM 4905 C CA . GLU A 1 620 ? -13.284 -30.462 0.392 1.00 70.00 620 GLU A CA 1
ATOM 4906 C C . GLU A 1 620 ? -11.893 -31.115 0.280 1.00 70.00 620 GLU A C 1
ATOM 4908 O O . GLU A 1 620 ? -11.674 -32.191 0.829 1.00 70.00 620 GLU A O 1
ATOM 4913 N N . LEU A 1 621 ? -10.964 -30.483 -0.443 1.00 63.72 621 LEU A N 1
ATOM 4914 C CA . LEU A 1 621 ? -9.603 -30.980 -0.677 1.00 63.72 621 LEU A CA 1
ATOM 4915 C C . LEU A 1 621 ? -8.543 -30.223 0.138 1.00 63.72 621 LEU A C 1
ATOM 4917 O O . LEU A 1 621 ? -7.351 -30.413 -0.096 1.00 63.72 621 LEU A O 1
ATOM 4921 N N . ASP A 1 622 ? -8.946 -29.363 1.080 1.00 64.12 622 ASP A N 1
ATOM 4922 C CA . ASP A 1 622 ? -7.982 -28.695 1.952 1.00 64.12 622 ASP A CA 1
ATOM 4923 C C . ASP A 1 622 ? -7.353 -29.710 2.917 1.00 64.12 622 ASP A C 1
ATOM 4925 O O . ASP A 1 622 ? -8.038 -30.333 3.731 1.00 64.12 622 ASP A O 1
ATOM 4929 N N . ALA A 1 623 ? -6.030 -29.865 2.841 1.00 62.00 623 ALA A N 1
ATOM 4930 C CA . ALA A 1 623 ? -5.272 -30.791 3.678 1.00 62.00 623 ALA A CA 1
ATOM 4931 C C . ALA A 1 623 ? -5.420 -30.491 5.182 1.00 62.00 623 ALA A C 1
ATOM 4933 O O . ALA A 1 623 ? -5.280 -31.397 6.005 1.00 62.00 623 ALA A O 1
ATOM 4934 N N . GLU A 1 624 ? -5.721 -29.238 5.542 1.00 67.50 624 GLU A N 1
ATOM 4935 C CA . GLU A 1 624 ? -5.943 -28.813 6.927 1.00 67.50 624 GLU A CA 1
ATOM 4936 C C . GLU A 1 624 ? -7.392 -29.015 7.404 1.00 67.50 624 GLU A C 1
ATOM 4938 O O . GLU A 1 624 ? -7.660 -28.851 8.596 1.00 67.50 624 GLU A O 1
ATOM 4943 N N . ASN A 1 625 ? -8.327 -29.400 6.519 1.00 74.75 625 ASN A N 1
ATOM 4944 C CA . ASN A 1 625 ? -9.765 -29.487 6.818 1.00 74.75 625 ASN A CA 1
ATOM 4945 C C . ASN A 1 625 ? -10.308 -28.190 7.455 1.00 74.75 625 ASN A C 1
ATOM 4947 O O . ASN A 1 625 ? -11.081 -28.208 8.419 1.00 74.75 625 ASN A O 1
ATOM 4951 N N . ARG A 1 626 ? -9.855 -27.046 6.933 1.00 85.12 626 ARG A N 1
ATOM 4952 C CA . ARG A 1 626 ? -10.200 -25.718 7.435 1.00 85.12 626 ARG A CA 1
ATOM 4953 C C . ARG A 1 626 ? -11.682 -25.419 7.221 1.00 85.12 626 ARG A C 1
ATOM 4955 O O . ARG A 1 626 ? -12.227 -25.625 6.137 1.00 85.12 626 ARG A O 1
ATOM 4962 N N . ILE A 1 627 ? -12.314 -24.869 8.250 1.00 92.25 627 ILE A N 1
ATOM 4963 C CA . ILE A 1 627 ? -13.676 -24.342 8.183 1.00 92.25 627 ILE A CA 1
ATOM 4964 C C . ILE A 1 627 ? -13.591 -22.913 7.647 1.00 92.25 627 ILE A C 1
ATOM 4966 O O . ILE A 1 627 ? -12.919 -22.065 8.241 1.00 92.25 627 ILE A O 1
ATOM 4970 N N . GLY A 1 628 ? -14.264 -22.634 6.532 1.00 93.44 628 GLY A N 1
ATOM 4971 C CA . GLY A 1 628 ? -14.333 -21.295 5.949 1.00 93.44 628 GLY A CA 1
ATOM 4972 C C . GLY A 1 628 ? -15.114 -20.317 6.823 1.00 93.44 628 GLY A C 1
ATOM 4973 O O . GLY A 1 628 ? -16.130 -20.675 7.413 1.00 93.44 628 GLY A O 1
ATOM 4974 N N . PHE A 1 629 ? -14.672 -19.060 6.888 1.00 96.50 629 PHE A N 1
ATOM 4975 C CA . PHE A 1 629 ? -15.267 -18.052 7.772 1.00 96.50 629 PHE A CA 1
ATOM 4976 C C . PHE A 1 629 ? -16.769 -17.802 7.532 1.00 96.50 629 PHE A C 1
ATOM 4978 O O . PHE A 1 629 ? -17.508 -17.526 8.478 1.00 96.50 629 PHE A O 1
ATOM 4985 N N . TRP A 1 630 ? -17.245 -17.910 6.285 1.00 95.38 630 TRP A N 1
ATOM 4986 C CA . TRP A 1 630 ? -18.661 -17.699 5.941 1.00 95.38 630 TRP A CA 1
ATOM 4987 C C . TRP A 1 630 ? -19.543 -18.946 6.100 1.00 95.38 630 TRP A C 1
ATOM 4989 O O . TRP A 1 630 ? -20.752 -18.870 5.866 1.00 95.38 630 TRP A O 1
ATOM 4999 N N . GLU A 1 631 ? -18.952 -20.087 6.455 1.00 91.88 631 GLU A N 1
ATOM 5000 C CA . GLU A 1 631 ? -19.640 -21.371 6.662 1.00 91.88 631 GLU A CA 1
ATOM 5001 C C . GLU A 1 631 ? -19.543 -21.866 8.117 1.00 91.88 631 GLU A C 1
ATOM 5003 O O . GLU A 1 631 ? -19.976 -22.980 8.406 1.00 91.88 631 GLU A O 1
ATOM 5008 N N . MET A 1 632 ? -18.988 -21.038 9.011 1.00 87.69 632 MET A N 1
ATOM 5009 C CA . MET A 1 632 ? -18.965 -21.271 10.458 1.00 87.69 632 MET A CA 1
ATOM 5010 C C . MET A 1 632 ? -20.330 -21.047 11.104 1.00 87.69 632 MET A C 1
ATOM 5012 O O . MET A 1 632 ? -20.988 -20.039 10.747 1.00 87.69 632 MET A O 1
#

pLDDT: mean 87.19, std 9.6, range [43.44, 98.31]